Protein AF-A0A8I3NH71-F1 (afdb_monomer)

Sequence (432 aa):
MVDTESPICPLSPLEADDLESPLSEEFLQEMGNIQEISQSIGEDSSGSFSFTEYQYLGSGPGSDGSVITDTLSPAPSPSSVTHPAAPGGAEEPSSVALNIECRICGDRASGYHYGVHACEGCKGFFRRTIRLKLAYDKCDRSCKIQKKNRNKCQYCRFHKCLSVGMSHNAIRFGRMPRSEKAKLKAEILTCEQDPEDAETADLKSLAKRIYEAYLKNFNMNKVKARVILAGKASNNPPFVIHDMETLCMAEKTLVAKLVANGIQNKEAEVRIFHCCQCTSVETVTELTEFAKSIPGFANLDLNDQVTLLKYGVYEAIFAMLSSVMNKDGMLVAYGNGFITREFLKSLRKPFCDIMEPKFDFAMKFNALELDDSDISLFVAAIICCGGVTRRKHKQACCTVPRTPSKPGGQSPRSEVTKCSRSVLKTQTLPGW

Secondary structure (DSSP, 8-state):
------------PPP------TTTHHHHHHHHHHHHHHHTTTTS----------------------------PPPP-----------------------PBPTTTSSBP-EEETTEEE-HHHHHHHHHHHHTT------TT-PPP-TTTTTT-HHHHHHHHHHTT--GGG--SS---HHHHHHHHHHHHHTTS-HHHHHHHHHHHHHHHHHHHHHHH-SS-HHHHHHHHTT--SS-PPEEE-SHHHHHHHHHHTSHHHHTTTTTTS-HHHHHHHHHHHHHHHHHHHHHHHHHTSTTGGGS-HHHHHHHHHHHHHHHHHHHHGGGB-SSEEEEGGGTEEEEHHHHHHSPTTHHHHHHHHHHHHHHHHTT---HHHHHHHHHHHHHHTTGGG-TT---S--PPPPP------------------SS--------

Foldseek 3Di:
DDDDDDDDDDDDDDDDDDDDDPPPPVVVVVVVVVVVVVVVVPPPDDDDDDDDDDDDDDDDDDDDDDDDDDDDDDDDDDDDDDDDDDDDDDDDDDDPPPQDAAQQARHGFPAQAQNGRHHPVLNVLQVCCVVVVDDFDDDPPLDRHHPVCVPVGSNNSNVSCVVRPRHPVSDDPRDDPPVVVVVVVVVVVVLVDDPVSVVVVVVVVLLVLLLVLLVVLDLQFLVNLCCQVVVNPDPAHAQEAEAPVSLVVCCVPLVVVQCVPPNVPPDSLVSVVSLVVVVLVSQLVSLLSSQCSRPPSVVDDPVLLVQLSVQLSVVLVLLRQLSQDDLFFGADSSRNHTYGLNSQCVDDPPRNVVCVVSNVVSHVSCVVVDGSSRSSVVSNVSSNCRCVVPVPDDPDDDDDDDDDDDDDDDDDDDDDPPPDDPDDDDDDDDDD

Mean predicted aligned error: 19.45 Å

Organism: Canis lupus familiaris (NCBI:txid9615)

Nearest PDB structures (foldseek):
  2npa-assembly1_A  TM=9.696E-01  e=4.843E-25  Homo sapiens
  6lx5-assembly1_A  TM=9.700E-01  e=1.803E-24  Homo sapiens
  7e5g-assembly1_A  TM=9.621E-01  e=1.669E-23  Homo sapiens
  6kb7-assembly1_A  TM=9.655E-01  e=4.826E-23  Homo sapiens
  1k7l-assembly4_G  TM=9.577E-01  e=4.588E-23  Homo sapiens

Structure (mmCIF, N/CA/C/O backbone):
data_AF-A0A8I3NH71-F1
#
_entry.id   AF-A0A8I3NH71-F1
#
loop_
_atom_site.group_PDB
_atom_site.id
_atom_site.type_symbol
_atom_site.label_atom_id
_atom_site.label_alt_id
_atom_site.label_comp_id
_atom_site.label_asym_id
_atom_site.label_entity_id
_atom_site.label_seq_id
_atom_site.pdbx_P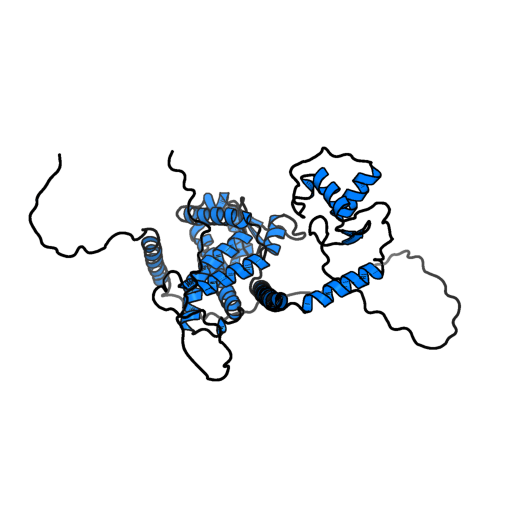DB_ins_code
_atom_site.Cartn_x
_atom_site.Cartn_y
_atom_site.Cartn_z
_atom_site.occupancy
_atom_site.B_iso_or_equiv
_atom_site.auth_seq_id
_atom_site.auth_comp_id
_atom_site.auth_asym_id
_atom_site.auth_atom_id
_atom_site.pdbx_PDB_model_num
ATOM 1 N N . MET A 1 1 ? -37.003 39.191 -40.092 1.00 31.86 1 MET A N 1
ATOM 2 C CA . MET A 1 1 ? -37.091 40.663 -39.984 1.00 31.86 1 MET A CA 1
ATOM 3 C C . MET A 1 1 ? -36.770 40.972 -38.534 1.00 31.86 1 MET A C 1
ATOM 5 O O . MET A 1 1 ? -37.592 40.640 -37.698 1.00 31.86 1 MET A O 1
ATOM 9 N N . VAL A 1 2 ? -35.490 41.027 -38.160 1.00 32.22 2 VAL A N 1
ATOM 10 C CA . VAL A 1 2 ? -34.531 42.152 -38.249 1.00 32.22 2 VAL A CA 1
ATOM 11 C C . VAL A 1 2 ? -35.023 43.415 -37.509 1.00 32.22 2 VAL A C 1
ATOM 13 O O . VAL A 1 2 ? -36.080 43.926 -37.861 1.00 32.22 2 VAL A O 1
ATOM 16 N N . ASP A 1 3 ? -34.177 43.858 -36.562 1.00 30.61 3 ASP A N 1
ATOM 17 C CA . ASP A 1 3 ? -33.911 45.235 -36.083 1.00 30.61 3 ASP A CA 1
ATOM 18 C C . ASP A 1 3 ? -34.805 45.859 -34.983 1.00 30.61 3 ASP A C 1
ATOM 20 O O . ASP A 1 3 ? -36.017 45.943 -35.140 1.00 30.61 3 ASP A O 1
ATOM 24 N N . THR A 1 4 ? -34.289 46.022 -33.741 1.00 33.34 4 THR A N 1
ATOM 25 C CA . THR A 1 4 ? -33.478 47.138 -33.131 1.00 33.34 4 THR A CA 1
ATOM 26 C C . THR A 1 4 ? -34.375 48.316 -32.683 1.00 33.34 4 THR A C 1
ATOM 28 O O . THR A 1 4 ? -35.393 48.569 -33.304 1.00 33.34 4 THR A O 1
ATOM 31 N N . GLU A 1 5 ? -34.200 49.016 -31.549 1.00 30.91 5 GLU A N 1
ATOM 32 C CA . GLU A 1 5 ? -32.990 49.578 -30.927 1.00 30.91 5 GLU A CA 1
ATOM 33 C C . GLU A 1 5 ? -33.255 50.081 -29.470 1.00 30.91 5 GLU A C 1
ATOM 35 O O . GLU A 1 5 ? -34.400 50.263 -29.057 1.00 30.91 5 GLU A O 1
ATOM 40 N N . SER A 1 6 ? -32.172 50.286 -28.705 1.00 38.97 6 SER A N 1
ATOM 41 C CA . SER A 1 6 ? -32.045 50.652 -27.269 1.00 38.97 6 SER A CA 1
ATOM 42 C C . SER A 1 6 ? -32.349 52.137 -26.927 1.00 38.97 6 SER A C 1
ATOM 44 O O . SER A 1 6 ? -32.633 52.904 -27.845 1.00 38.97 6 SER A O 1
ATOM 46 N N . PRO A 1 7 ? -32.242 52.605 -25.646 1.00 40.56 7 PRO A N 1
ATOM 47 C CA . PRO A 1 7 ? -30.963 53.210 -25.193 1.00 40.56 7 PRO A CA 1
ATOM 48 C C . PRO A 1 7 ? -30.585 53.156 -23.669 1.00 40.56 7 PRO A C 1
ATOM 50 O O . PRO A 1 7 ? -31.394 53.441 -22.797 1.00 40.56 7 PRO A O 1
ATOM 53 N N . ILE A 1 8 ? -29.284 52.894 -23.413 1.00 30.23 8 ILE A N 1
ATOM 54 C CA . ILE A 1 8 ? -28.288 53.606 -22.543 1.00 30.23 8 ILE A CA 1
ATOM 55 C C . ILE A 1 8 ? -28.375 53.604 -20.974 1.00 30.23 8 ILE A C 1
ATOM 57 O O . ILE A 1 8 ? -29.120 54.383 -20.398 1.00 30.23 8 ILE A O 1
ATOM 61 N N . CYS A 1 9 ? -27.458 52.810 -20.355 1.00 27.22 9 CYS A N 1
ATOM 62 C CA . CYS A 1 9 ? -26.481 52.978 -19.215 1.00 27.22 9 CYS A CA 1
ATOM 63 C C . CYS A 1 9 ? -26.798 53.739 -17.885 1.00 27.22 9 CYS A C 1
ATOM 65 O O . CYS A 1 9 ? -27.628 54.638 -17.920 1.00 27.22 9 CYS A O 1
ATOM 67 N N . PRO A 1 10 ? -26.072 53.522 -16.734 1.00 33.97 10 PRO A N 1
ATOM 68 C CA . PRO A 1 10 ? -24.747 52.880 -16.541 1.00 33.97 10 PRO A CA 1
ATOM 69 C C . PRO A 1 10 ? -24.580 51.894 -15.337 1.00 33.97 10 PRO A C 1
ATOM 71 O O . PRO A 1 10 ? -25.480 51.656 -14.541 1.00 33.97 10 PRO A O 1
ATOM 74 N N . LEU A 1 11 ? -23.368 51.328 -15.244 1.00 31.00 11 LEU A N 1
ATOM 75 C CA . LEU A 1 11 ? -22.832 50.316 -14.312 1.00 31.00 11 LEU A CA 1
ATOM 76 C C . LEU A 1 11 ? -22.721 50.724 -12.823 1.00 31.00 11 LEU A C 1
ATOM 78 O O . LEU A 1 11 ? -22.444 51.878 -12.500 1.00 31.00 11 LEU A O 1
ATOM 82 N N . SER A 1 12 ? -22.765 49.722 -11.931 1.00 28.78 12 SER A N 1
ATOM 83 C CA . SER A 1 12 ? -22.114 49.683 -10.602 1.00 28.78 12 SER A CA 1
ATOM 84 C C . SER A 1 12 ? -21.753 48.222 -10.237 1.00 28.78 12 SER A C 1
ATOM 86 O O . SER A 1 12 ? -22.356 47.307 -10.801 1.00 28.78 12 SER A O 1
ATOM 88 N N . PRO A 1 13 ? -20.718 47.983 -9.406 1.00 31.56 13 PRO A N 1
ATOM 89 C CA . PRO A 1 13 ? -19.932 46.748 -9.416 1.00 31.56 13 PRO A CA 1
ATOM 90 C C . PRO A 1 13 ? -20.597 45.626 -8.610 1.00 31.56 13 PRO A C 1
ATOM 92 O O . PRO A 1 13 ? -20.958 45.823 -7.455 1.00 31.56 13 PRO A O 1
ATOM 95 N N . LEU A 1 14 ? -20.735 44.445 -9.217 1.00 29.95 14 LEU A N 1
ATOM 96 C CA . LEU A 1 14 ? -21.152 43.231 -8.517 1.00 29.95 14 LEU A CA 1
ATOM 97 C C . LEU A 1 14 ? -19.933 42.572 -7.877 1.00 29.95 14 LEU A C 1
ATOM 99 O O . LEU A 1 14 ? -18.989 42.172 -8.563 1.00 29.95 14 LEU A O 1
ATOM 103 N N . GLU A 1 15 ? -19.985 42.502 -6.553 1.00 29.98 15 GLU A N 1
ATOM 104 C CA . GLU A 1 15 ? -19.120 41.690 -5.714 1.00 29.98 15 GLU A CA 1
ATOM 105 C C . GLU A 1 15 ? -19.253 40.215 -6.113 1.00 29.98 15 GLU A C 1
ATOM 107 O O . GLU A 1 15 ? -20.344 39.720 -6.403 1.00 29.98 15 GLU A O 1
ATOM 112 N N . ALA A 1 16 ? -18.112 39.536 -6.191 1.00 31.23 16 ALA A N 1
ATOM 113 C CA . ALA A 1 16 ? -18.044 38.103 -6.390 1.00 31.23 16 ALA A CA 1
ATOM 114 C C . ALA A 1 16 ? -18.044 37.448 -5.010 1.00 31.23 16 ALA A C 1
ATOM 116 O O . ALA A 1 16 ? -17.010 37.437 -4.347 1.00 31.23 16 ALA A O 1
ATOM 117 N N . ASP A 1 17 ? -19.190 36.904 -4.623 1.00 34.50 17 ASP A N 1
ATOM 118 C CA . ASP A 1 17 ? -19.291 35.907 -3.566 1.00 34.50 17 ASP A CA 1
ATOM 119 C C . ASP A 1 17 ? -19.978 34.652 -4.118 1.00 34.50 17 ASP A C 1
ATOM 121 O O . ASP A 1 17 ? -20.695 34.707 -5.120 1.00 34.50 17 ASP A O 1
ATOM 125 N N . ASP A 1 18 ? -19.708 33.531 -3.456 1.00 33.56 18 ASP A N 1
ATOM 126 C CA . ASP A 1 18 ? -20.225 32.175 -3.678 1.00 33.56 18 ASP A CA 1
ATOM 127 C C . ASP A 1 18 ? -19.569 31.310 -4.765 1.00 33.56 18 ASP A C 1
ATOM 129 O O . ASP A 1 18 ? -20.128 31.027 -5.827 1.00 33.56 18 ASP A O 1
ATOM 133 N N . LEU A 1 19 ? -18.414 30.731 -4.405 1.00 37.94 19 LEU A N 1
ATOM 134 C CA . LEU A 1 19 ? -18.190 29.291 -4.602 1.00 37.94 19 LEU A CA 1
ATOM 135 C C . LEU A 1 19 ? -17.100 28.751 -3.654 1.00 37.94 19 LEU A C 1
ATOM 137 O O . LEU A 1 19 ? -16.042 28.292 -4.090 1.00 37.94 19 LEU A O 1
ATOM 141 N N . GLU A 1 20 ? -17.362 28.775 -2.344 1.00 34.62 20 GLU A N 1
ATOM 142 C CA . GLU A 1 20 ? -16.622 27.955 -1.378 1.00 34.62 20 GLU A CA 1
ATOM 143 C C . GLU A 1 20 ? -17.356 26.633 -1.110 1.00 34.62 20 GLU A C 1
ATOM 145 O O . GLU A 1 20 ? -18.572 26.566 -0.950 1.00 34.62 20 GLU A O 1
ATOM 150 N N . SER A 1 21 ? -16.598 25.535 -1.151 1.00 37.91 21 SER A N 1
ATOM 151 C CA . SER A 1 21 ? -17.100 24.188 -0.877 1.00 37.91 21 SER A CA 1
ATOM 152 C C . SER A 1 21 ? -17.285 23.998 0.636 1.00 37.91 21 SER A C 1
ATOM 154 O O . SER A 1 21 ? -16.306 24.142 1.366 1.00 37.91 21 SER A O 1
ATOM 156 N N . PRO A 1 22 ? -18.467 23.576 1.120 1.00 33.16 22 PRO A N 1
ATOM 157 C CA . PRO A 1 22 ? -18.810 23.591 2.548 1.00 33.16 22 PRO A CA 1
ATOM 158 C C . PRO A 1 22 ? -18.104 22.521 3.404 1.00 33.16 22 PRO A C 1
ATOM 160 O O . PRO A 1 22 ? -18.328 22.437 4.602 1.00 33.16 22 PRO A O 1
ATOM 163 N N . LEU A 1 23 ? -17.222 21.693 2.834 1.00 36.06 23 LEU A N 1
ATOM 164 C CA . LEU A 1 23 ? -16.660 20.530 3.535 1.00 36.06 23 LEU A CA 1
ATOM 165 C C . LEU A 1 23 ? -15.331 20.781 4.268 1.00 36.06 23 LEU A C 1
ATOM 167 O O . LEU A 1 23 ? -14.847 19.867 4.933 1.00 36.06 23 LEU A O 1
ATOM 171 N N . SER A 1 24 ? -14.711 21.965 4.153 1.00 45.16 24 SER A N 1
ATOM 172 C CA . SER A 1 24 ? -13.428 22.234 4.830 1.00 45.16 24 SER A CA 1
ATOM 173 C C . SER A 1 24 ? -13.511 23.174 6.025 1.00 45.16 24 SER A C 1
ATOM 175 O O . SER A 1 24 ? -12.723 23.004 6.948 1.00 45.16 24 SER A O 1
ATOM 177 N N . GLU A 1 25 ? -14.419 24.152 6.029 1.00 39.88 25 GLU A N 1
ATOM 178 C CA . GLU A 1 25 ? -14.537 25.075 7.168 1.00 39.88 25 GLU A CA 1
ATOM 179 C C . GLU A 1 25 ? -15.330 24.469 8.320 1.00 39.88 25 GLU A C 1
ATOM 181 O O . GLU A 1 25 ? -14.858 24.510 9.451 1.00 39.88 25 GLU A O 1
ATOM 186 N N . GLU A 1 26 ? -16.455 23.807 8.042 1.00 42.47 26 GLU A N 1
ATOM 187 C CA . GLU A 1 26 ? -17.302 23.211 9.084 1.00 42.47 26 GLU A CA 1
ATOM 188 C C . GLU A 1 26 ? -16.541 22.126 9.877 1.00 42.47 26 GLU A C 1
ATOM 190 O O . GLU A 1 26 ? -16.591 22.089 11.104 1.00 42.47 26 GLU A O 1
ATOM 195 N N . PHE A 1 27 ? -15.694 21.341 9.196 1.00 43.19 27 PHE A N 1
ATOM 196 C CA . PHE A 1 27 ? -14.853 20.304 9.811 1.00 43.19 27 PHE A CA 1
ATOM 197 C C . PHE A 1 27 ? -13.677 20.862 10.638 1.00 43.19 27 PHE A C 1
ATOM 199 O O . PHE A 1 27 ? -13.277 20.268 11.641 1.00 43.19 27 PHE A O 1
ATOM 206 N N . LEU A 1 28 ? -13.106 22.005 10.242 1.00 46.38 28 LEU A N 1
ATOM 207 C CA . LEU A 1 28 ? -12.043 22.667 11.010 1.00 46.38 28 LEU A CA 1
ATOM 208 C C . LEU A 1 28 ? -12.610 23.440 12.209 1.00 46.38 28 LEU A C 1
ATOM 210 O O . LEU A 1 28 ? -11.980 23.460 13.266 1.00 46.38 28 LEU A O 1
ATOM 214 N N . GLN A 1 29 ? -13.808 24.010 12.068 1.00 42.59 29 GLN A N 1
ATOM 215 C CA . GLN A 1 29 ? -14.528 24.698 13.138 1.00 42.59 29 GLN A CA 1
ATOM 216 C C . GLN A 1 29 ? -14.994 23.711 14.221 1.00 42.59 29 GLN A C 1
ATOM 218 O O . GLN A 1 29 ? -14.852 23.981 15.414 1.00 42.59 29 GLN A O 1
ATOM 223 N N . GLU A 1 30 ? -15.464 22.525 13.826 1.00 43.75 30 GLU A N 1
ATOM 224 C CA . GLU A 1 30 ? -15.875 21.466 14.755 1.00 43.75 30 GLU A CA 1
ATOM 225 C C . GLU A 1 30 ? -14.678 20.873 15.528 1.00 43.75 30 GLU A C 1
ATOM 227 O O . GLU A 1 30 ? -14.785 20.572 16.716 1.00 43.75 30 GLU A O 1
ATOM 232 N N . MET A 1 31 ? -13.491 20.821 14.910 1.00 43.84 31 MET A N 1
ATOM 233 C CA . MET A 1 31 ? -12.232 20.461 15.582 1.00 43.84 31 MET A CA 1
ATOM 234 C C . MET A 1 31 ? -11.706 21.561 16.522 1.00 43.84 31 MET A C 1
ATOM 236 O O . MET A 1 31 ? -11.082 21.239 17.535 1.00 43.84 31 MET A O 1
ATOM 240 N N . GLY A 1 32 ? -11.980 22.838 16.232 1.00 39.00 32 GLY A N 1
ATOM 241 C CA . GLY A 1 32 ? -11.689 23.960 17.132 1.00 39.00 32 GLY A CA 1
ATOM 242 C C . GLY A 1 32 ? -12.491 23.884 18.436 1.00 39.00 32 GLY A C 1
ATOM 243 O O . GLY A 1 32 ? -11.924 24.031 19.518 1.00 39.00 32 GLY A O 1
ATOM 244 N N . ASN A 1 33 ? -13.774 23.520 18.346 1.00 41.72 33 ASN A N 1
ATOM 245 C CA . ASN A 1 33 ? -14.647 23.315 19.509 1.00 41.72 33 ASN A CA 1
ATOM 246 C C . ASN A 1 33 ? -14.222 22.104 20.371 1.00 41.72 33 ASN A C 1
ATOM 248 O O . ASN A 1 33 ? -14.418 22.092 21.584 1.00 41.72 33 ASN A O 1
ATOM 252 N N . ILE A 1 34 ? -13.585 21.085 19.779 1.00 44.25 34 ILE A N 1
ATOM 253 C CA . ILE A 1 34 ? -13.038 19.928 20.517 1.00 44.25 34 ILE A CA 1
ATOM 254 C C . ILE A 1 34 ? -11.741 20.295 21.264 1.00 44.25 34 ILE A C 1
ATOM 256 O O . ILE A 1 34 ? -11.424 19.706 22.302 1.00 44.25 34 ILE A O 1
ATOM 260 N N . GLN A 1 35 ? -11.001 21.297 20.783 1.00 38.53 35 GLN A N 1
ATOM 261 C CA . GLN A 1 35 ? -9.789 21.791 21.435 1.00 38.53 35 GLN A CA 1
ATOM 262 C C . GLN A 1 35 ? -10.105 22.576 22.723 1.00 38.53 35 GLN A C 1
ATOM 264 O O . GLN A 1 35 ? -9.346 22.466 23.686 1.00 38.53 35 GLN A O 1
ATOM 269 N N . GLU A 1 36 ? -11.260 23.250 22.802 1.00 38.69 36 GLU A N 1
ATOM 270 C CA . GLU A 1 36 ? -11.782 23.851 24.046 1.00 38.69 36 GLU A CA 1
ATOM 271 C C . GLU A 1 36 ? -12.138 22.793 25.107 1.00 38.69 36 GLU A C 1
ATOM 273 O O . GLU A 1 36 ? -11.822 22.965 26.284 1.00 38.69 36 GLU A O 1
ATOM 278 N N . ILE A 1 37 ? -12.683 21.641 24.698 1.00 42.66 37 ILE A N 1
ATOM 279 C CA . ILE A 1 37 ? -12.964 20.514 25.610 1.00 42.66 37 ILE A CA 1
ATOM 280 C C . ILE A 1 37 ? -11.660 19.897 26.147 1.00 42.66 37 ILE A C 1
ATOM 282 O O . ILE A 1 37 ? -11.607 19.415 27.276 1.00 42.66 37 ILE A O 1
ATOM 286 N N . SER A 1 38 ? -10.580 19.919 25.361 1.00 38.69 38 SER A N 1
ATOM 287 C CA . SER A 1 38 ? -9.263 19.455 25.814 1.00 38.69 38 SER A CA 1
ATOM 288 C C . SER A 1 38 ? -8.559 20.456 26.736 1.00 38.69 38 SER A C 1
ATOM 290 O O . SER A 1 38 ? -7.750 20.037 27.563 1.00 38.69 38 SER A O 1
ATOM 292 N N . GLN A 1 39 ? -8.842 21.757 26.612 1.00 37.94 39 GLN A N 1
ATOM 293 C CA . GLN A 1 39 ? -8.278 22.793 27.485 1.00 37.94 39 GLN A CA 1
ATOM 294 C C . GLN A 1 39 ? -8.941 22.804 28.867 1.00 37.94 39 GLN A C 1
ATOM 296 O O . GLN A 1 39 ? -8.256 23.064 29.852 1.00 37.94 39 GLN A O 1
ATOM 301 N N . SER A 1 40 ? -10.209 22.388 28.981 1.00 35.94 40 SER A N 1
ATOM 302 C CA . SER A 1 40 ? -10.874 22.222 30.284 1.00 35.94 40 SER A CA 1
ATOM 303 C C . SER A 1 40 ? -10.352 21.031 31.111 1.00 35.94 40 SER A C 1
ATOM 305 O O . SER A 1 40 ? -10.792 20.832 32.238 1.00 35.94 40 SER A O 1
ATOM 307 N N . ILE A 1 41 ? -9.459 20.204 30.553 1.00 46.09 41 ILE A N 1
ATOM 308 C CA . ILE A 1 41 ? -8.851 19.031 31.214 1.00 46.09 41 ILE A CA 1
ATOM 309 C C . ILE A 1 41 ? -7.411 19.346 31.683 1.00 46.09 41 ILE A C 1
ATOM 311 O O . ILE A 1 41 ? -6.802 18.562 32.406 1.00 46.09 41 ILE A O 1
ATOM 315 N N . GLY A 1 42 ? -6.858 20.502 31.296 1.00 38.41 42 GLY A N 1
ATOM 316 C CA . GLY A 1 42 ? -5.447 20.846 31.486 1.00 38.41 42 GLY A CA 1
ATOM 317 C C . GLY A 1 42 ? -5.058 21.495 32.818 1.00 38.41 42 GLY A C 1
ATOM 318 O O . GLY A 1 42 ? -3.874 21.766 32.994 1.00 38.41 42 GLY A O 1
ATOM 319 N N . GLU A 1 43 ? -5.983 21.758 33.747 1.00 35.69 43 GLU A N 1
ATOM 320 C CA . GLU A 1 43 ? -5.643 22.523 34.963 1.00 35.69 43 GLU A CA 1
ATOM 321 C C . GLU A 1 43 ? -5.157 21.684 36.160 1.00 35.69 43 GLU A C 1
ATOM 323 O O . GLU A 1 43 ? -4.553 22.254 37.061 1.00 35.69 43 GLU A O 1
ATOM 328 N N . ASP A 1 44 ? -5.249 20.346 36.133 1.00 35.53 44 ASP A N 1
ATOM 329 C CA . ASP A 1 44 ? -4.841 19.496 37.270 1.00 35.53 44 ASP A CA 1
ATOM 330 C C . ASP A 1 44 ? -3.890 18.340 36.887 1.00 35.53 44 ASP A C 1
ATOM 332 O O . ASP A 1 44 ? -4.176 17.165 37.116 1.00 35.53 44 ASP A O 1
ATOM 336 N N . SER A 1 45 ? -2.717 18.627 36.310 1.00 33.22 45 SER A N 1
ATOM 337 C CA . SER A 1 45 ? -1.545 17.740 36.480 1.00 33.22 45 SER A CA 1
ATOM 338 C C . SER A 1 45 ? -0.253 18.344 35.938 1.00 33.22 45 SER A C 1
ATOM 340 O O . SER A 1 45 ? 0.073 18.252 34.756 1.00 33.22 45 SER A O 1
ATOM 342 N N . SER A 1 46 ? 0.544 18.920 36.831 1.00 34.69 46 SER A N 1
ATOM 343 C CA . SER A 1 46 ? 1.953 19.215 36.590 1.00 34.69 46 SER A CA 1
ATOM 344 C C . SER A 1 46 ? 2.780 17.934 36.766 1.00 34.69 46 SER A C 1
ATOM 346 O O . SER A 1 46 ? 3.165 17.555 37.868 1.00 34.69 46 SER A O 1
ATOM 348 N N . GLY A 1 47 ? 3.062 17.245 35.658 1.00 29.28 47 GLY A N 1
ATOM 349 C CA . GLY A 1 47 ? 3.911 16.052 35.633 1.00 29.28 47 GLY A CA 1
ATOM 350 C C . GLY A 1 47 ? 4.844 16.060 34.427 1.00 29.28 47 GLY A C 1
ATOM 351 O O . GLY A 1 47 ? 4.416 15.850 33.300 1.00 29.28 47 GLY A O 1
ATOM 352 N N . SER A 1 48 ? 6.125 16.324 34.680 1.00 27.80 48 SER A N 1
ATOM 353 C CA . SER A 1 48 ? 7.232 16.335 33.716 1.00 27.80 48 SER A CA 1
ATOM 354 C C . SER A 1 48 ? 7.303 15.048 32.875 1.00 27.80 48 SER A C 1
ATOM 356 O O . SER A 1 48 ? 7.428 13.952 33.424 1.00 27.80 48 SER A O 1
ATOM 358 N N . PHE A 1 49 ? 7.261 15.170 31.544 1.00 24.66 49 PHE A N 1
ATOM 359 C CA . PHE A 1 49 ? 7.478 14.050 30.626 1.00 24.66 49 PHE A CA 1
ATOM 360 C C . PHE A 1 49 ? 8.978 13.758 30.497 1.00 24.66 49 PHE A C 1
ATOM 362 O O . PHE A 1 49 ? 9.715 14.503 29.854 1.00 24.66 49 PHE A O 1
ATOM 369 N N . SER A 1 50 ? 9.424 12.650 31.092 1.00 27.14 50 SER A N 1
ATOM 370 C CA . SER A 1 50 ? 10.741 12.066 30.830 1.00 27.14 50 SER A CA 1
ATOM 371 C C . SER A 1 50 ? 10.634 11.003 29.735 1.00 27.14 50 SER A C 1
ATOM 373 O O . SER A 1 50 ? 9.821 10.082 29.817 1.00 27.14 50 SER A O 1
ATOM 375 N N . PHE A 1 51 ? 11.459 11.154 28.702 1.00 28.17 51 PHE A N 1
ATOM 376 C CA . PHE A 1 51 ? 11.620 10.242 27.572 1.00 28.17 51 PHE A CA 1
ATOM 377 C C . PHE A 1 51 ? 12.358 8.976 28.029 1.00 28.17 51 PHE A C 1
ATOM 379 O O . PHE A 1 51 ? 13.412 9.072 28.656 1.00 28.17 51 PHE A O 1
ATOM 386 N N . THR A 1 52 ? 11.837 7.781 27.730 1.00 27.27 52 THR A N 1
ATOM 387 C CA . THR A 1 52 ? 12.576 6.529 27.969 1.00 27.27 52 THR A CA 1
ATOM 388 C C . THR A 1 52 ? 12.626 5.661 26.720 1.00 27.27 52 THR A C 1
ATOM 390 O O . THR A 1 52 ? 11.615 5.277 26.135 1.00 27.27 52 THR A O 1
ATOM 393 N N . GLU A 1 53 ? 13.870 5.380 26.358 1.00 25.66 53 GLU A N 1
ATOM 394 C CA . GLU A 1 53 ? 14.397 4.515 25.317 1.00 25.66 53 GLU A CA 1
ATOM 395 C C . GLU A 1 53 ? 14.042 3.039 25.588 1.00 25.66 53 GLU A C 1
ATOM 397 O O . GLU A 1 53 ? 14.223 2.531 26.695 1.00 25.66 53 GLU A O 1
ATOM 402 N N . TYR A 1 54 ? 13.512 2.332 24.586 1.00 28.34 54 TYR A N 1
ATOM 403 C CA . TYR A 1 54 ? 13.196 0.906 24.699 1.00 28.34 54 TYR A CA 1
ATOM 404 C C . TYR A 1 54 ? 14.450 0.060 24.445 1.00 28.34 54 TYR A C 1
ATOM 406 O O . TYR A 1 54 ? 14.859 -0.133 23.301 1.00 28.34 54 TYR A O 1
ATOM 414 N N . GLN A 1 55 ? 15.032 -0.487 25.515 1.00 27.89 55 GLN A N 1
ATOM 415 C CA . GLN A 1 55 ? 16.055 -1.528 25.438 1.00 27.89 55 GLN A CA 1
ATOM 416 C C . GLN A 1 55 ? 15.438 -2.930 25.319 1.00 27.89 55 GLN A C 1
ATOM 418 O O . GLN A 1 55 ? 14.523 -3.317 26.044 1.00 27.89 55 GLN A O 1
ATOM 423 N N . TYR A 1 56 ? 16.005 -3.684 24.379 1.00 26.39 56 TYR A N 1
ATOM 424 C CA . TYR A 1 56 ? 15.834 -5.113 24.135 1.00 26.39 56 TYR A CA 1
ATOM 425 C C . TYR A 1 56 ? 16.319 -5.923 25.349 1.00 26.39 56 TYR A C 1
ATOM 427 O O . TYR A 1 56 ? 17.456 -5.743 25.780 1.00 26.39 56 TYR A O 1
ATOM 435 N N . LEU A 1 57 ? 15.515 -6.861 25.856 1.00 28.50 57 LEU A N 1
ATOM 436 C CA . LEU A 1 57 ? 15.969 -7.844 26.844 1.00 28.50 57 LEU A CA 1
ATOM 437 C C . LEU A 1 57 ? 15.922 -9.252 26.256 1.00 28.50 57 LEU A C 1
ATOM 439 O O . LEU A 1 57 ? 14.856 -9.802 25.981 1.00 28.50 57 LEU A O 1
ATOM 443 N N . GLY A 1 58 ? 17.116 -9.816 26.084 1.00 24.98 58 GLY A N 1
ATOM 444 C CA . GLY A 1 58 ? 17.356 -11.241 25.934 1.00 24.98 58 GLY A CA 1
ATOM 445 C C . GLY A 1 58 ? 18.121 -11.795 27.143 1.00 24.98 58 GLY A C 1
ATOM 446 O O . GLY A 1 58 ? 19.072 -11.173 27.606 1.00 24.98 58 GLY A O 1
ATOM 447 N N . SER A 1 59 ? 17.711 -13.004 27.540 1.00 30.19 59 SER A N 1
ATOM 448 C CA . SER A 1 59 ? 18.478 -14.088 28.189 1.00 30.19 59 SER A CA 1
ATOM 449 C C . SER A 1 59 ? 18.661 -14.154 29.720 1.00 30.19 59 SER A C 1
ATOM 451 O O . SER A 1 59 ? 19.321 -13.317 30.324 1.00 30.19 59 SER A O 1
ATOM 453 N N . GLY A 1 60 ? 18.252 -15.318 30.266 1.00 28.55 60 GLY A N 1
ATOM 454 C CA . GLY A 1 60 ? 18.884 -16.055 31.386 1.00 28.55 60 GLY A CA 1
ATOM 455 C C . GLY A 1 60 ? 18.163 -15.999 32.746 1.00 28.55 60 GLY A C 1
ATOM 456 O O . GLY A 1 60 ? 17.559 -14.969 33.023 1.00 28.55 60 GLY A O 1
ATOM 457 N N . PRO A 1 61 ? 18.228 -17.048 33.612 1.00 36.25 61 PRO A N 1
ATOM 458 C CA . PRO A 1 61 ? 19.378 -17.953 33.798 1.00 36.25 61 PRO A CA 1
ATOM 459 C C . PRO A 1 61 ? 19.058 -19.472 33.879 1.00 36.25 61 PRO A C 1
ATOM 461 O O . PRO A 1 61 ? 17.904 -19.889 33.923 1.00 36.25 61 PRO A O 1
ATOM 464 N N . GLY A 1 62 ? 20.116 -20.297 33.874 1.00 25.14 62 GLY A N 1
ATOM 465 C CA . GLY A 1 62 ? 20.068 -21.767 33.920 1.00 25.14 62 GLY A CA 1
ATOM 466 C C . GLY A 1 62 ? 20.167 -22.402 35.316 1.00 25.14 62 GLY A C 1
ATOM 467 O O . GLY A 1 62 ? 20.378 -21.716 36.314 1.00 25.14 62 GLY A O 1
ATOM 468 N N . SER A 1 63 ? 20.041 -23.734 35.354 1.00 28.88 63 SER A N 1
ATOM 469 C CA . SER A 1 63 ? 20.491 -24.619 36.440 1.00 28.88 63 SER A CA 1
ATOM 470 C C . SER A 1 63 ? 20.597 -26.074 35.942 1.00 28.88 63 SER A C 1
ATOM 472 O O . SER A 1 63 ? 19.801 -26.501 35.105 1.00 28.88 63 SER A O 1
ATOM 474 N N . ASP A 1 64 ? 21.618 -26.776 36.440 1.00 29.44 64 ASP A N 1
ATOM 475 C CA . ASP A 1 64 ? 22.133 -28.099 36.063 1.00 29.44 64 ASP A CA 1
ATOM 476 C C . ASP A 1 64 ? 21.258 -29.304 36.466 1.00 29.44 64 ASP A C 1
ATOM 478 O O . ASP A 1 64 ? 20.536 -29.275 37.460 1.00 29.44 64 ASP A O 1
ATOM 482 N N . GLY A 1 65 ? 21.435 -30.425 35.750 1.00 27.27 65 GLY A N 1
ATOM 483 C CA . GLY A 1 65 ? 20.955 -31.753 36.154 1.00 27.27 65 GLY A CA 1
ATOM 484 C C . GLY A 1 65 ? 21.221 -32.854 35.115 1.00 27.27 65 GLY A C 1
ATOM 485 O O . GLY A 1 65 ? 20.441 -33.042 34.190 1.00 27.27 65 GLY A O 1
ATOM 486 N N . SER A 1 66 ? 22.330 -33.579 35.282 1.00 26.80 66 SER A N 1
ATOM 487 C CA . SER A 1 66 ? 22.811 -34.725 34.482 1.00 26.80 66 SER A CA 1
ATOM 488 C C . SER A 1 66 ? 21.994 -36.011 34.694 1.00 26.80 66 SER A C 1
ATOM 490 O O . SER A 1 66 ? 21.783 -36.349 35.852 1.00 26.80 66 SER A O 1
ATOM 492 N N . VAL A 1 67 ? 21.656 -36.767 33.626 1.00 29.25 67 VAL A N 1
ATOM 493 C CA . VAL A 1 67 ? 21.641 -38.256 33.573 1.00 29.25 67 VAL A CA 1
ATOM 494 C C . VAL A 1 67 ? 21.872 -38.744 32.121 1.00 29.25 67 VAL A C 1
ATOM 496 O O . VAL A 1 67 ? 21.450 -38.127 31.150 1.00 29.25 67 VAL A O 1
ATOM 499 N N . ILE A 1 68 ? 22.593 -39.861 32.047 1.00 28.78 68 ILE A N 1
ATOM 500 C CA . ILE A 1 68 ? 23.275 -40.588 30.968 1.00 28.78 68 ILE A CA 1
ATOM 501 C C . ILE A 1 68 ? 22.327 -41.321 29.991 1.00 28.78 68 ILE A C 1
ATOM 503 O O . ILE A 1 68 ? 21.206 -41.663 30.362 1.00 28.78 68 ILE A O 1
ATOM 507 N N . THR A 1 69 ? 22.875 -41.649 28.807 1.00 28.56 69 THR A N 1
ATOM 508 C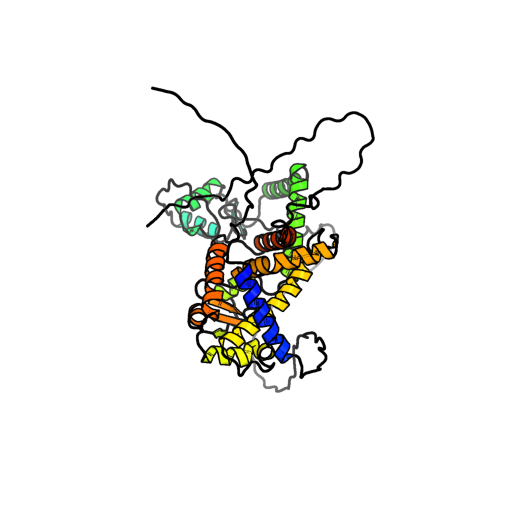 CA . THR A 1 69 ? 22.604 -42.757 27.844 1.00 28.56 69 THR A CA 1
ATOM 509 C C . THR A 1 69 ? 22.224 -42.232 26.454 1.00 28.56 69 THR A C 1
ATOM 511 O O . THR A 1 69 ? 21.456 -41.290 26.340 1.00 28.56 69 THR A O 1
ATOM 514 N N . ASP A 1 70 ? 22.658 -42.759 25.315 1.00 24.39 70 ASP A N 1
ATOM 515 C CA . ASP A 1 70 ? 23.790 -43.576 24.875 1.00 24.39 70 ASP A CA 1
ATOM 516 C C . ASP A 1 70 ? 23.638 -43.642 23.328 1.00 24.39 70 ASP A C 1
ATOM 518 O O . ASP A 1 70 ? 22.537 -43.445 22.815 1.00 24.39 70 ASP A O 1
ATOM 522 N N . THR A 1 71 ? 24.684 -44.037 22.596 1.00 27.89 71 THR A N 1
ATOM 523 C CA . THR A 1 71 ? 24.561 -44.752 21.295 1.00 27.89 71 THR A CA 1
ATOM 524 C C . THR A 1 71 ? 24.414 -43.959 19.959 1.00 27.89 71 THR A C 1
ATOM 526 O O . THR A 1 71 ? 23.329 -43.711 19.444 1.00 27.89 71 THR A O 1
ATOM 529 N N . LEU A 1 72 ? 25.589 -43.776 19.323 1.00 28.72 72 LEU A N 1
ATOM 530 C CA . LEU A 1 72 ? 25.950 -43.992 17.895 1.00 28.72 72 LEU A CA 1
ATOM 531 C C . LEU A 1 72 ? 25.789 -42.885 16.826 1.00 28.72 72 LEU A C 1
ATOM 533 O O . LEU A 1 72 ? 24.782 -42.763 16.135 1.00 28.72 72 LEU A O 1
ATOM 537 N N . SER A 1 73 ? 26.929 -42.245 16.529 1.00 29.28 73 SER A N 1
ATOM 538 C CA . SER A 1 73 ? 27.393 -41.973 15.154 1.00 29.28 73 SER A CA 1
ATOM 539 C C . SER A 1 73 ? 28.324 -43.104 14.684 1.00 29.28 73 SER A C 1
ATOM 541 O O . SER A 1 73 ? 29.053 -43.642 15.520 1.00 29.28 73 SER A O 1
ATOM 543 N N . PRO A 1 74 ? 28.425 -43.410 13.377 1.00 31.64 74 PRO A N 1
ATOM 544 C CA . PRO A 1 74 ? 29.598 -44.074 12.818 1.00 31.64 74 PRO A CA 1
ATOM 545 C C . PRO A 1 74 ? 30.604 -43.057 12.257 1.00 31.64 74 PRO A C 1
ATOM 547 O O . PRO A 1 74 ? 30.248 -42.117 11.546 1.00 31.64 74 PRO A O 1
ATOM 550 N N . ALA A 1 75 ? 31.868 -43.290 12.603 1.00 27.56 75 ALA A N 1
ATOM 551 C CA . ALA A 1 75 ? 33.062 -42.522 12.270 1.00 27.56 75 ALA A CA 1
ATOM 552 C C . ALA A 1 75 ? 33.505 -42.624 10.784 1.00 27.56 75 ALA A C 1
ATOM 554 O O . ALA A 1 75 ? 33.103 -43.549 10.077 1.00 27.56 75 ALA A O 1
ATOM 555 N N . PRO A 1 76 ? 34.384 -41.705 10.325 1.00 36.31 76 PRO A N 1
ATOM 556 C CA . PRO A 1 76 ? 35.048 -41.717 9.017 1.00 36.31 76 PRO A CA 1
ATOM 557 C C . PRO A 1 76 ? 36.414 -42.434 9.058 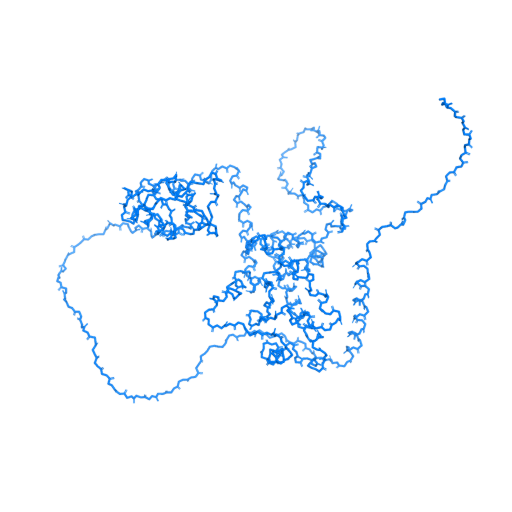1.00 36.31 76 PRO A C 1
ATOM 559 O O . PRO A 1 76 ? 36.990 -42.590 10.131 1.00 36.31 76 PRO A O 1
ATOM 562 N N . SER A 1 77 ? 36.967 -42.820 7.897 1.00 31.17 77 SER A N 1
ATOM 563 C CA . SER A 1 77 ? 38.388 -43.195 7.671 1.00 31.17 77 SER A CA 1
ATOM 564 C C . SER A 1 77 ? 38.661 -43.448 6.168 1.00 31.17 77 SER A C 1
ATOM 566 O O . SER A 1 77 ? 37.715 -43.793 5.462 1.00 31.17 77 SER A O 1
ATOM 568 N N . PRO A 1 78 ? 39.921 -43.467 5.673 1.00 38.41 78 PRO A N 1
ATOM 569 C CA . PRO A 1 78 ? 41.046 -42.574 5.966 1.00 38.41 78 PRO A CA 1
ATOM 570 C C . PRO A 1 78 ? 41.812 -42.113 4.692 1.00 38.41 78 PRO A C 1
ATOM 572 O O . PRO A 1 78 ? 41.589 -42.573 3.574 1.00 38.41 78 PRO A O 1
ATOM 575 N N . SER A 1 79 ? 42.739 -41.183 4.908 1.00 27.83 79 SER A N 1
ATOM 576 C CA . SER A 1 79 ? 43.635 -40.516 3.954 1.00 27.83 79 SER A CA 1
ATOM 577 C C . SER A 1 79 ? 44.814 -41.380 3.474 1.00 27.83 79 SER A C 1
ATOM 579 O O . SER A 1 79 ? 45.303 -42.223 4.223 1.00 27.83 79 SER A O 1
ATOM 581 N N . SER A 1 80 ? 45.396 -41.047 2.312 1.00 30.16 80 SER A N 1
ATOM 582 C CA . SER A 1 80 ? 46.782 -41.420 1.985 1.00 30.16 80 SER A CA 1
ATOM 583 C C . SER A 1 80 ? 47.508 -40.383 1.106 1.00 30.16 80 SER A C 1
ATOM 585 O O . SER A 1 80 ? 47.227 -40.255 -0.081 1.00 30.16 80 SER A O 1
ATOM 587 N N . VAL A 1 81 ? 48.488 -39.739 1.755 1.00 29.95 81 VAL A N 1
ATOM 588 C CA . VAL A 1 81 ? 49.841 -39.344 1.305 1.00 29.95 81 VAL A CA 1
ATOM 589 C C . VAL A 1 81 ? 50.042 -38.103 0.409 1.00 29.95 81 VAL A C 1
ATOM 591 O O . VAL A 1 81 ? 49.589 -37.993 -0.725 1.00 29.95 81 VAL A O 1
ATOM 594 N N . THR A 1 82 ? 50.827 -37.195 0.993 1.00 30.02 82 THR A N 1
ATOM 595 C CA . THR A 1 82 ? 51.374 -35.896 0.576 1.00 30.02 82 THR A CA 1
ATOM 596 C C . THR A 1 82 ? 52.641 -36.034 -0.285 1.00 30.02 82 THR A C 1
ATOM 598 O O . THR A 1 82 ? 53.387 -36.983 -0.076 1.00 30.02 82 THR A O 1
ATOM 601 N N . HIS A 1 83 ? 52.942 -35.055 -1.159 1.00 32.41 83 HIS A N 1
ATOM 602 C CA . HIS A 1 83 ? 54.202 -34.267 -1.192 1.00 32.41 83 HIS A CA 1
ATOM 603 C C . HIS A 1 83 ? 54.197 -33.191 -2.322 1.00 32.41 83 HIS A C 1
ATOM 605 O O . HIS A 1 83 ? 53.353 -33.264 -3.212 1.00 32.41 83 HIS A O 1
ATOM 611 N N . PRO A 1 84 ? 55.040 -32.131 -2.239 1.00 44.47 84 PRO A N 1
ATOM 612 C CA . PRO A 1 84 ? 54.650 -30.741 -2.538 1.00 44.47 84 PRO A CA 1
ATOM 613 C C . PRO A 1 84 ? 55.372 -30.091 -3.742 1.00 44.47 84 PRO A C 1
ATOM 615 O O . PRO A 1 84 ? 56.446 -30.547 -4.116 1.00 44.47 84 PRO A O 1
ATOM 618 N N . ALA A 1 85 ? 54.834 -28.975 -4.273 1.00 27.28 85 ALA A N 1
ATOM 619 C CA . ALA A 1 85 ? 55.536 -27.682 -4.455 1.00 27.28 85 ALA A CA 1
ATOM 620 C C . ALA A 1 85 ? 54.809 -26.677 -5.390 1.00 27.28 85 ALA A C 1
ATOM 622 O O . ALA A 1 85 ? 54.458 -26.991 -6.522 1.00 27.28 85 ALA A O 1
ATOM 623 N N . ALA A 1 86 ? 54.772 -25.433 -4.897 1.00 32.66 86 ALA A N 1
ATOM 624 C CA . ALA A 1 86 ? 54.759 -24.124 -5.566 1.00 32.66 86 ALA A CA 1
ATOM 625 C C . ALA A 1 86 ? 53.441 -23.468 -6.062 1.00 32.66 86 ALA A C 1
ATOM 627 O O . ALA A 1 86 ? 52.547 -24.139 -6.576 1.00 32.66 86 ALA A O 1
ATOM 628 N N . PRO A 1 87 ? 53.318 -22.127 -5.892 1.00 40.53 87 PRO A N 1
ATOM 629 C CA . PRO A 1 87 ? 52.048 -21.407 -5.864 1.00 40.53 87 PRO A CA 1
ATOM 630 C C . PRO A 1 87 ? 51.823 -20.564 -7.128 1.00 40.53 87 PRO A C 1
ATOM 632 O O . PRO A 1 87 ? 52.722 -19.879 -7.610 1.00 40.53 87 PRO A O 1
ATOM 635 N N . GLY A 1 88 ? 50.599 -20.558 -7.649 1.00 35.22 88 GLY A N 1
ATOM 636 C CA . GLY A 1 88 ? 50.261 -19.719 -8.797 1.00 35.22 88 GLY A CA 1
ATOM 637 C C . GLY A 1 88 ? 48.919 -20.085 -9.404 1.00 35.22 88 GLY A C 1
ATOM 638 O O . GLY A 1 88 ? 48.855 -20.736 -10.439 1.00 35.22 88 GLY A O 1
ATOM 639 N N . GLY A 1 89 ? 47.838 -19.669 -8.755 1.00 30.75 89 GLY A N 1
ATOM 640 C CA . GLY A 1 89 ? 46.492 -19.799 -9.293 1.00 30.75 89 GLY A CA 1
ATOM 641 C C . GLY A 1 89 ? 45.597 -18.793 -8.606 1.00 30.75 89 GLY A C 1
ATOM 642 O O . GLY A 1 89 ? 45.188 -19.017 -7.474 1.00 30.75 89 GLY A O 1
ATOM 643 N N . ALA A 1 90 ? 45.367 -17.668 -9.277 1.00 31.23 90 ALA A N 1
ATOM 644 C CA . ALA A 1 90 ? 44.451 -16.628 -8.848 1.00 31.23 90 ALA A CA 1
ATOM 645 C C . ALA A 1 90 ? 43.107 -17.240 -8.426 1.00 31.23 90 ALA A C 1
ATOM 647 O O . ALA A 1 90 ? 42.449 -17.918 -9.221 1.00 31.23 90 ALA A O 1
ATOM 648 N N . GLU A 1 91 ? 42.710 -16.997 -7.179 1.00 30.33 91 GLU A N 1
ATOM 649 C CA . GLU A 1 91 ? 41.342 -17.233 -6.747 1.00 30.33 91 GLU A CA 1
ATOM 650 C C . GLU A 1 91 ? 40.426 -16.292 -7.541 1.00 30.33 91 GLU A C 1
ATOM 652 O O . GLU A 1 91 ? 40.441 -15.073 -7.371 1.00 30.33 91 GLU A O 1
ATOM 657 N N . GLU A 1 92 ? 39.672 -16.868 -8.478 1.00 35.44 92 GLU A N 1
ATOM 658 C CA . GLU A 1 92 ? 38.588 -16.189 -9.184 1.00 35.44 92 GLU A CA 1
ATOM 659 C C . GLU A 1 92 ? 37.568 -15.682 -8.152 1.00 35.44 92 GLU A C 1
ATOM 661 O O . GLU A 1 92 ? 37.026 -16.492 -7.391 1.00 35.44 92 GLU A O 1
ATOM 666 N N . PRO A 1 93 ? 37.260 -14.374 -8.122 1.00 35.59 93 PRO A N 1
ATOM 667 C CA . PRO A 1 93 ? 36.323 -13.839 -7.156 1.00 35.59 93 PRO A CA 1
ATOM 668 C C . PRO A 1 93 ? 34.938 -14.442 -7.386 1.00 35.59 93 PRO A C 1
ATOM 670 O O . PRO A 1 93 ? 34.427 -14.538 -8.510 1.00 35.59 93 PRO A O 1
ATOM 673 N N . SER A 1 94 ? 34.355 -14.859 -6.266 1.00 36.06 94 SER A N 1
ATOM 674 C CA . SER A 1 94 ? 33.009 -15.386 -6.120 1.00 36.06 94 SER A CA 1
ATOM 675 C C . SER A 1 94 ? 31.999 -14.593 -6.950 1.00 36.06 94 SER A C 1
ATOM 677 O O . SER A 1 94 ? 32.012 -13.365 -7.037 1.00 36.06 94 SER A O 1
ATOM 679 N N . SER A 1 95 ? 31.113 -15.333 -7.614 1.00 42.84 95 SER A N 1
ATOM 680 C CA . SER A 1 95 ? 30.033 -14.789 -8.423 1.00 42.84 95 SER A CA 1
ATOM 681 C C . SER A 1 95 ? 29.215 -13.782 -7.616 1.00 42.84 95 SER A C 1
ATOM 683 O O . SER A 1 95 ? 28.404 -14.181 -6.779 1.00 42.84 95 SER A O 1
ATOM 685 N N . VAL A 1 96 ? 29.390 -12.493 -7.909 1.00 41.06 96 VAL A N 1
ATOM 686 C CA . VAL A 1 96 ? 28.432 -11.446 -7.555 1.00 41.06 96 VAL A CA 1
ATOM 687 C C . VAL A 1 96 ? 27.063 -11.954 -8.001 1.00 41.06 96 VAL A C 1
ATOM 689 O O . VAL A 1 96 ? 26.837 -12.174 -9.195 1.00 41.06 96 VAL A O 1
ATOM 692 N N . ALA A 1 97 ? 26.179 -12.238 -7.046 1.00 48.91 97 ALA A N 1
ATOM 693 C CA . ALA A 1 97 ? 24.815 -12.653 -7.322 1.00 48.91 97 ALA A CA 1
ATOM 694 C C . ALA A 1 97 ? 24.059 -11.439 -7.874 1.00 48.91 97 ALA A C 1
ATOM 696 O O . ALA A 1 97 ? 23.359 -10.736 -7.153 1.00 48.91 97 ALA A O 1
ATOM 697 N N . LEU A 1 98 ? 24.262 -11.155 -9.160 1.00 63.53 98 LEU A N 1
ATOM 698 C CA . LEU A 1 98 ? 23.486 -10.173 -9.898 1.00 63.53 98 LEU A CA 1
ATOM 699 C C . LEU A 1 98 ? 22.007 -10.559 -9.759 1.00 63.53 98 LEU A C 1
ATOM 701 O O . LEU A 1 98 ? 21.650 -11.728 -9.945 1.00 63.53 98 LEU A O 1
ATOM 705 N N . ASN A 1 99 ? 21.155 -9.589 -9.419 1.00 75.38 99 ASN A N 1
ATOM 706 C CA . ASN A 1 99 ? 19.701 -9.748 -9.329 1.00 75.38 99 ASN A CA 1
ATOM 707 C C . ASN A 1 99 ? 19.102 -9.943 -10.733 1.00 75.38 99 ASN A C 1
ATOM 709 O O . ASN A 1 99 ? 18.400 -9.087 -11.257 1.00 75.38 99 ASN A O 1
ATOM 713 N N . ILE A 1 100 ? 19.421 -11.068 -11.374 1.00 88.88 100 ILE A N 1
ATOM 714 C CA . ILE A 1 100 ? 19.000 -11.366 -12.739 1.00 88.88 100 ILE A CA 1
ATOM 715 C C . ILE A 1 100 ? 17.519 -11.747 -12.728 1.00 88.88 100 ILE A C 1
ATOM 717 O O . ILE A 1 100 ? 17.083 -12.618 -11.970 1.00 88.88 100 ILE A O 1
ATOM 721 N N . GLU A 1 101 ? 16.741 -11.125 -13.606 1.00 94.38 101 GLU A N 1
ATOM 722 C CA . GLU A 1 101 ? 15.315 -11.397 -13.750 1.00 94.38 101 GLU A CA 1
ATOM 723 C C . GLU A 1 101 ? 15.021 -12.517 -14.758 1.00 94.38 101 GLU A C 1
ATOM 725 O O . GLU A 1 101 ? 15.734 -12.762 -15.733 1.00 94.38 101 GLU A O 1
ATOM 730 N N . CYS A 1 102 ? 13.916 -13.224 -14.532 1.00 96.00 102 CYS A N 1
ATOM 731 C CA . CYS A 1 102 ? 13.385 -14.239 -15.429 1.00 96.00 102 CYS A CA 1
ATOM 732 C C . CYS A 1 102 ? 12.860 -13.585 -16.709 1.00 96.00 102 CYS A C 1
ATOM 734 O O . CYS A 1 102 ? 11.842 -12.891 -16.680 1.00 96.00 102 CYS A O 1
ATOM 736 N N . ARG A 1 103 ? 13.452 -13.928 -17.856 1.00 96.12 103 ARG A N 1
ATOM 737 C CA . ARG A 1 103 ? 13.091 -13.383 -19.181 1.00 96.12 103 ARG A CA 1
ATOM 738 C C . ARG A 1 103 ? 11.654 -13.688 -19.628 1.00 96.12 103 ARG A C 1
ATOM 740 O O . ARG A 1 103 ? 11.180 -13.137 -20.618 1.00 96.12 103 ARG A O 1
ATOM 747 N N . ILE A 1 104 ? 10.954 -14.573 -18.915 1.00 97.81 104 ILE A N 1
ATOM 748 C CA . ILE A 1 104 ? 9.579 -14.980 -19.218 1.00 97.81 104 ILE A CA 1
ATOM 749 C C . ILE A 1 104 ? 8.557 -14.170 -18.415 1.00 97.81 104 ILE A C 1
ATOM 751 O O . ILE A 1 104 ? 7.523 -13.809 -18.964 1.00 97.81 104 ILE A O 1
ATOM 755 N N . CYS A 1 105 ? 8.792 -13.938 -17.118 1.00 96.56 105 CYS A N 1
ATOM 756 C CA . CYS A 1 105 ? 7.774 -13.355 -16.233 1.00 96.56 105 CYS A CA 1
ATOM 757 C C . CYS A 1 105 ? 8.270 -12.244 -15.295 1.00 96.56 105 CYS A C 1
ATOM 759 O O . CYS A 1 105 ? 7.482 -11.804 -14.460 1.00 96.56 105 CYS A O 1
ATOM 761 N N . GLY A 1 106 ? 9.546 -11.850 -15.365 1.00 94.31 106 GLY A N 1
ATOM 762 C CA . GLY A 1 106 ? 10.145 -10.814 -14.507 1.00 94.31 106 GLY A CA 1
ATOM 763 C C . GLY A 1 106 ? 10.313 -11.204 -13.032 1.00 94.31 106 GLY A C 1
ATOM 764 O O . GLY A 1 106 ? 10.572 -10.364 -12.189 1.00 94.31 106 GLY A O 1
ATOM 765 N N . ASP A 1 107 ? 10.121 -12.477 -12.674 1.00 95.12 107 ASP A N 1
ATOM 766 C CA . ASP A 1 107 ? 10.401 -12.963 -11.312 1.00 95.12 107 ASP A CA 1
ATOM 767 C C . ASP A 1 107 ? 11.906 -13.212 -11.138 1.00 95.12 107 ASP A C 1
ATOM 769 O O . ASP A 1 107 ? 12.594 -13.416 -12.136 1.00 95.12 107 ASP A O 1
ATOM 773 N N . ARG A 1 108 ? 12.420 -13.290 -9.906 1.00 93.06 108 ARG A N 1
ATOM 774 C CA . ARG A 1 108 ? 13.855 -13.525 -9.668 1.00 93.06 108 ARG A CA 1
ATOM 775 C C . ARG A 1 108 ? 14.317 -14.811 -10.362 1.00 93.06 108 ARG A C 1
ATOM 777 O O . ARG A 1 108 ? 13.745 -15.886 -10.137 1.00 93.06 108 ARG A O 1
ATOM 784 N N . ALA A 1 109 ? 15.327 -14.712 -11.226 1.00 93.75 109 ALA A N 1
ATOM 785 C CA . ALA A 1 109 ? 15.880 -15.878 -11.893 1.00 93.75 109 ALA A CA 1
ATOM 786 C C . ALA A 1 109 ? 16.624 -16.747 -10.877 1.00 93.75 109 ALA A C 1
ATOM 788 O O . ALA A 1 109 ? 17.349 -16.274 -10.010 1.00 93.75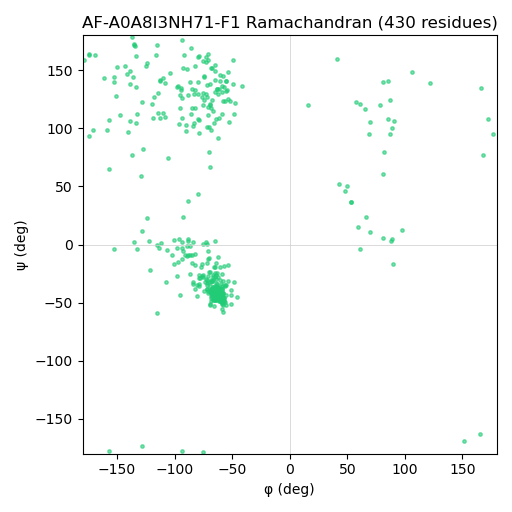 109 ALA A O 1
ATOM 789 N N . SER A 1 110 ? 16.430 -18.051 -11.012 1.00 91.88 110 SER A N 1
ATOM 790 C CA . SER A 1 110 ? 17.117 -19.070 -10.207 1.00 91.88 110 SER A CA 1
ATOM 791 C C . SER A 1 110 ? 18.414 -19.554 -10.859 1.00 91.88 110 SER A C 1
ATOM 793 O O . SER A 1 110 ? 19.157 -20.328 -10.271 1.00 91.88 110 SER A O 1
ATOM 795 N N . GLY A 1 111 ? 18.655 -19.149 -12.107 1.00 88.62 111 GLY A N 1
ATOM 796 C CA . GLY A 1 111 ? 19.789 -19.582 -12.908 1.00 88.62 111 GLY A CA 1
ATOM 797 C C . GLY A 1 111 ? 19.472 -19.564 -14.400 1.00 88.62 111 GLY A C 1
ATOM 798 O O . GLY A 1 111 ? 18.446 -19.026 -14.833 1.00 88.62 111 GLY A O 1
ATOM 799 N N . TYR A 1 112 ? 20.376 -20.159 -15.175 1.00 89.38 112 TYR A N 1
ATOM 800 C CA . TYR A 1 112 ? 20.261 -20.315 -16.622 1.00 89.38 112 TYR A CA 1
ATOM 801 C C . TYR A 1 112 ? 19.697 -21.705 -16.937 1.00 89.38 112 TYR A C 1
ATOM 803 O O . TYR A 1 112 ? 20.387 -22.715 -16.806 1.00 89.38 112 TYR A O 1
ATOM 811 N N . HIS A 1 113 ? 18.418 -21.765 -17.303 1.00 91.19 113 HIS A N 1
ATOM 812 C CA . HIS A 1 113 ? 17.667 -23.003 -17.502 1.00 91.19 113 HIS A CA 1
ATOM 813 C C . HIS A 1 113 ? 17.202 -23.099 -18.950 1.00 91.19 113 HIS A C 1
ATOM 815 O O . HIS A 1 113 ? 16.540 -22.189 -19.441 1.00 91.19 113 HIS A O 1
ATOM 821 N N . TYR A 1 114 ? 17.501 -24.219 -19.615 1.00 91.69 114 TYR A N 1
ATOM 822 C CA . TYR A 1 114 ? 17.091 -24.474 -21.005 1.00 91.69 114 TYR A CA 1
ATOM 823 C C . TYR A 1 114 ? 17.497 -23.351 -21.977 1.00 91.69 114 TYR A C 1
ATOM 825 O O . TYR A 1 114 ? 16.743 -23.022 -22.887 1.00 91.69 114 TYR A O 1
ATOM 833 N N . GLY A 1 115 ? 18.668 -22.743 -21.766 1.00 89.62 115 GLY A N 1
ATOM 834 C CA . GLY A 1 115 ? 19.185 -21.674 -22.625 1.00 89.62 115 GLY A CA 1
ATOM 835 C C . GLY A 1 115 ? 18.769 -20.250 -22.244 1.00 89.62 115 GLY A C 1
ATOM 836 O O . GLY A 1 115 ? 19.098 -19.330 -22.978 1.00 89.62 115 GLY A O 1
ATOM 837 N N . VAL A 1 116 ? 18.054 -20.033 -21.132 1.00 91.56 116 VAL A N 1
ATOM 838 C CA . VAL A 1 116 ? 17.601 -18.685 -20.735 1.00 91.56 116 VAL A CA 1
ATOM 839 C C . VAL A 1 116 ? 17.636 -18.465 -19.224 1.00 91.56 116 VAL A C 1
ATOM 841 O O . VAL A 1 116 ? 17.461 -19.394 -18.436 1.00 91.56 116 VAL A O 1
ATOM 844 N N . HIS A 1 117 ? 17.783 -17.213 -18.789 1.00 92.81 117 HIS A N 1
ATOM 845 C CA . HIS A 1 117 ? 17.567 -16.847 -17.389 1.00 92.81 117 HIS A CA 1
ATOM 846 C C . HIS A 1 117 ? 16.095 -17.007 -17.001 1.00 92.81 117 HIS A C 1
ATOM 848 O O . HIS A 1 117 ? 15.220 -16.299 -17.509 1.00 92.81 117 HIS A O 1
ATOM 854 N N . ALA A 1 118 ? 15.817 -17.941 -16.089 1.00 94.75 118 ALA A N 1
ATOM 855 C CA . ALA A 1 118 ? 14.457 -18.290 -15.693 1.00 94.75 118 ALA A CA 1
ATOM 856 C C . ALA A 1 118 ? 14.308 -18.507 -14.180 1.00 94.75 118 ALA A C 1
ATOM 858 O O . ALA A 1 118 ? 15.216 -18.965 -13.479 1.00 94.75 118 ALA A O 1
ATOM 859 N N . CYS A 1 119 ? 13.118 -18.207 -13.662 1.00 96.50 119 CYS A N 1
ATOM 860 C CA . CYS A 1 119 ? 12.716 -18.576 -12.308 1.00 96.50 119 CYS A CA 1
ATOM 861 C C . CYS A 1 119 ? 12.298 -20.056 -12.240 1.00 96.50 119 CYS A C 1
ATOM 863 O O . CYS A 1 119 ? 11.927 -20.655 -13.258 1.00 96.50 119 CYS A O 1
ATOM 865 N N . GLU A 1 120 ? 12.263 -20.624 -11.032 1.00 96.38 120 GLU A N 1
ATOM 866 C CA . GLU A 1 120 ? 11.843 -22.018 -10.808 1.00 96.38 120 GLU A CA 1
ATOM 867 C C . GLU A 1 120 ? 10.438 -22.307 -11.366 1.00 96.38 120 GLU A C 1
ATOM 869 O O . GLU A 1 120 ? 10.187 -23.368 -11.939 1.00 96.38 120 GLU A O 1
ATOM 874 N N . GLY A 1 121 ? 9.532 -21.324 -11.310 1.00 97.69 121 GLY A N 1
ATOM 875 C CA . GLY A 1 121 ? 8.179 -21.461 -11.847 1.00 97.69 121 GLY A CA 1
ATOM 876 C C . GLY A 1 121 ? 8.132 -21.651 -13.368 1.00 97.69 121 GLY A C 1
ATOM 877 O O . GLY A 1 121 ? 7.354 -22.466 -13.860 1.00 97.69 121 GLY A O 1
ATOM 878 N N . CYS A 1 122 ? 8.935 -20.907 -14.135 1.00 98.25 122 CYS A N 1
ATOM 879 C CA . CYS A 1 122 ? 8.968 -21.024 -15.600 1.00 98.25 122 CYS A CA 1
ATOM 880 C C . CYS A 1 122 ? 9.813 -22.215 -16.066 1.00 98.25 122 CYS A C 1
ATOM 882 O O . CYS A 1 122 ? 9.415 -22.899 -17.007 1.00 98.25 122 CYS A O 1
ATOM 884 N N . LYS A 1 123 ? 10.900 -22.530 -15.351 1.00 96.12 123 LYS A N 1
ATOM 885 C CA . LYS A 1 123 ? 11.680 -23.766 -15.523 1.00 96.12 123 LYS A CA 1
ATOM 886 C C . LYS A 1 123 ? 10.799 -25.009 -15.384 1.00 96.12 123 LYS A C 1
ATOM 888 O O . LYS A 1 123 ? 10.795 -25.867 -16.266 1.00 96.12 123 LYS A O 1
ATOM 893 N N . GLY A 1 124 ? 10.036 -25.101 -14.293 1.00 97.25 124 GLY A N 1
ATOM 894 C CA . GLY A 1 124 ? 9.143 -26.229 -14.032 1.00 97.25 124 GLY A CA 1
ATOM 895 C C . GLY A 1 124 ? 8.009 -26.338 -15.051 1.00 97.25 124 GLY A C 1
ATOM 896 O O . GLY A 1 124 ? 7.717 -27.439 -15.516 1.00 97.25 124 GLY A O 1
ATOM 897 N N . PHE A 1 125 ? 7.415 -25.202 -15.430 1.00 98.44 125 PHE A N 1
ATOM 898 C CA . PHE A 1 125 ? 6.375 -25.136 -16.457 1.00 98.44 125 PHE A CA 1
ATOM 899 C C . PHE A 1 125 ? 6.871 -25.683 -17.802 1.00 98.44 125 PHE A C 1
ATOM 901 O O . PHE A 1 125 ? 6.305 -26.653 -18.294 1.00 98.44 125 PHE A O 1
ATOM 908 N N . PHE A 1 126 ? 7.977 -25.149 -18.331 1.00 97.69 126 PHE A N 1
ATOM 909 C CA . PHE A 1 126 ? 8.545 -25.591 -19.607 1.00 97.69 126 PHE A CA 1
ATOM 910 C C . PHE A 1 126 ? 8.899 -27.083 -19.598 1.00 97.69 126 PHE A C 1
ATOM 912 O O . PHE A 1 126 ? 8.490 -27.825 -20.488 1.00 97.69 126 PHE A O 1
ATOM 919 N N . ARG A 1 127 ? 9.583 -27.554 -18.542 1.00 96.00 127 ARG A N 1
ATOM 920 C CA . ARG A 1 127 ? 9.925 -28.976 -18.380 1.00 96.00 127 ARG A CA 1
ATOM 921 C C . ARG A 1 127 ? 8.688 -29.871 -18.443 1.00 96.00 127 ARG A C 1
ATOM 923 O O . ARG A 1 127 ? 8.730 -30.924 -19.072 1.00 96.00 127 ARG A O 1
ATOM 930 N N . ARG A 1 128 ? 7.602 -29.469 -17.772 1.00 97.62 128 ARG A N 1
ATOM 931 C CA . ARG A 1 128 ? 6.342 -30.221 -17.745 1.00 97.62 128 ARG A CA 1
ATOM 932 C C . ARG A 1 128 ? 5.687 -30.249 -19.122 1.00 97.62 128 ARG A C 1
ATOM 934 O O . ARG A 1 128 ? 5.315 -31.330 -19.563 1.00 97.62 128 ARG A O 1
ATOM 941 N N . THR A 1 129 ? 5.583 -29.101 -19.792 1.00 97.75 129 THR A N 1
ATOM 942 C CA . THR A 1 129 ? 4.995 -28.999 -21.135 1.00 97.75 129 THR A CA 1
ATOM 943 C C . THR A 1 129 ? 5.719 -29.901 -22.130 1.00 97.75 129 THR A C 1
ATOM 945 O O . THR A 1 129 ? 5.062 -30.658 -22.835 1.00 97.75 129 THR A O 1
ATOM 948 N N . ILE A 1 130 ? 7.057 -29.899 -22.131 1.00 95.81 130 ILE A N 1
ATOM 949 C CA . ILE A 1 130 ? 7.854 -30.750 -23.026 1.00 95.81 130 ILE A CA 1
ATOM 950 C C . ILE A 1 130 ? 7.738 -32.235 -22.653 1.00 95.81 130 ILE A C 1
ATOM 952 O O . ILE A 1 130 ? 7.422 -33.055 -23.510 1.00 95.81 130 ILE A O 1
ATOM 956 N N . ARG A 1 131 ? 7.955 -32.598 -21.378 1.00 95.44 131 ARG A N 1
ATOM 957 C CA . ARG A 1 131 ? 7.950 -34.006 -20.931 1.00 95.44 131 ARG A CA 1
ATOM 958 C C . ARG A 1 131 ? 6.604 -34.688 -21.159 1.00 95.44 131 ARG A C 1
ATOM 960 O O . ARG A 1 131 ? 6.574 -35.861 -21.511 1.00 95.44 131 ARG A O 1
ATOM 967 N N . LEU A 1 132 ? 5.512 -33.965 -20.924 1.00 97.06 132 LEU A N 1
ATOM 968 C CA . LEU A 1 132 ? 4.153 -34.484 -21.079 1.00 97.06 132 LEU A CA 1
ATOM 969 C C . LEU A 1 132 ? 3.557 -34.189 -22.462 1.00 97.06 132 LEU A C 1
ATOM 971 O O . LEU A 1 132 ? 2.404 -34.535 -22.689 1.00 97.06 132 LEU A O 1
ATOM 975 N N . LYS A 1 133 ? 4.313 -33.550 -23.368 1.00 95.88 133 LYS A N 1
ATOM 976 C CA . LYS A 1 133 ? 3.857 -33.141 -24.707 1.00 95.88 133 LYS A CA 1
ATOM 977 C C . LYS A 1 133 ? 2.505 -32.411 -24.672 1.00 95.88 133 LYS A C 1
ATOM 979 O O . LYS A 1 133 ? 1.605 -32.713 -25.449 1.00 95.88 133 LYS A O 1
ATOM 984 N N . LEU A 1 134 ? 2.355 -31.465 -23.743 1.00 97.19 134 LEU A N 1
ATOM 985 C CA . LEU A 1 134 ? 1.103 -30.725 -23.584 1.00 97.19 134 LEU A CA 1
ATOM 986 C C . LEU A 1 134 ? 0.921 -29.748 -24.748 1.00 97.19 134 LEU A C 1
ATOM 988 O O . LEU A 1 134 ? 1.790 -28.910 -24.994 1.00 97.19 134 LEU A O 1
ATOM 992 N N . ALA A 1 135 ? -0.229 -29.829 -25.409 1.00 95.88 135 ALA A N 1
ATOM 993 C CA . ALA A 1 135 ? -0.711 -28.814 -26.333 1.00 95.88 135 ALA A CA 1
ATOM 994 C C . ALA A 1 135 ? -1.697 -27.900 -25.596 1.00 95.88 135 ALA A C 1
ATOM 996 O O . ALA A 1 135 ? -2.527 -28.373 -24.821 1.00 95.88 135 ALA A O 1
ATOM 997 N N . TYR A 1 136 ? -1.580 -26.592 -25.813 1.00 97.12 136 TYR A N 1
ATOM 998 C CA . TYR A 1 136 ? -2.485 -25.597 -25.240 1.00 97.12 136 TYR A CA 1
ATOM 999 C C . TYR A 1 136 ? -3.299 -24.956 -26.355 1.00 97.12 136 TYR A C 1
ATOM 1001 O O . TYR A 1 136 ? -2.739 -24.653 -27.411 1.00 97.12 136 TYR A O 1
ATOM 1009 N N . ASP A 1 137 ? -4.576 -24.691 -26.087 1.00 96.75 137 ASP A N 1
ATOM 1010 C CA . ASP A 1 137 ? -5.448 -23.999 -27.032 1.00 96.75 137 ASP A CA 1
ATOM 1011 C C . ASP A 1 137 ? -4.874 -22.636 -27.410 1.00 96.75 137 ASP A C 1
ATOM 1013 O O . ASP A 1 137 ? -4.388 -21.874 -26.562 1.00 96.75 137 ASP A O 1
ATOM 1017 N N . LYS A 1 138 ? -4.917 -22.335 -28.709 1.00 96.00 138 LYS A N 1
ATOM 1018 C CA . LYS A 1 138 ? -4.360 -21.102 -29.252 1.00 96.00 138 LYS A CA 1
ATOM 1019 C C . LYS A 1 138 ? -5.067 -19.891 -28.646 1.00 96.00 138 LYS A C 1
ATOM 1021 O O . LYS A 1 138 ? -6.289 -19.824 -28.587 1.00 96.00 138 LYS A O 1
ATOM 1026 N N . CYS A 1 139 ? -4.277 -18.907 -28.224 1.00 96.62 139 CYS A N 1
ATOM 1027 C CA . CYS A 1 139 ? -4.776 -17.630 -27.731 1.00 96.62 139 CYS A CA 1
ATOM 1028 C C . CYS A 1 139 ? -4.239 -16.486 -28.595 1.00 96.62 139 CYS A C 1
ATOM 1030 O O . CYS A 1 139 ? -3.031 -16.253 -28.632 1.00 96.62 139 CYS A O 1
ATOM 1032 N N . ASP A 1 140 ? -5.141 -15.718 -29.206 1.00 94.31 140 ASP A N 1
ATOM 1033 C CA . ASP A 1 140 ? -4.788 -14.604 -30.101 1.00 94.31 140 ASP A CA 1
ATOM 1034 C C . ASP A 1 140 ? -4.545 -13.274 -29.362 1.00 94.31 140 ASP A C 1
ATOM 1036 O O . ASP A 1 140 ? -4.013 -12.320 -29.920 1.00 94.31 140 ASP A O 1
ATOM 1040 N N . ARG A 1 141 ? -4.853 -13.211 -28.060 1.00 90.81 141 ARG A N 1
ATOM 1041 C CA . ARG A 1 141 ? -4.754 -11.989 -27.233 1.00 90.81 141 ARG A CA 1
ATOM 1042 C C . ARG A 1 141 ? -3.324 -11.540 -26.896 1.00 90.81 141 ARG A C 1
ATOM 1044 O O . ARG A 1 141 ? -3.172 -10.572 -26.159 1.00 90.81 141 ARG A O 1
ATOM 1051 N N . SER A 1 142 ? -2.291 -12.256 -27.356 1.00 92.12 142 SER A N 1
ATOM 1052 C CA . SER A 1 142 ? -0.869 -11.950 -27.096 1.00 92.12 142 SER A CA 1
ATOM 1053 C C . SER A 1 142 ? -0.581 -11.537 -25.640 1.00 92.12 142 SER A C 1
ATOM 1055 O O . SER A 1 142 ? -0.013 -10.482 -25.368 1.00 92.12 142 SER A O 1
ATOM 1057 N N . CYS A 1 143 ? -1.021 -12.354 -24.674 1.00 96.31 143 CYS A N 1
ATOM 1058 C CA . CYS A 1 143 ? -1.039 -11.976 -23.260 1.00 96.31 143 CYS A CA 1
ATOM 1059 C C . CYS A 1 143 ? 0.355 -11.606 -22.720 1.00 96.31 143 CYS A C 1
ATOM 1061 O O . CYS A 1 143 ? 1.303 -12.388 -22.828 1.00 96.31 143 CYS A O 1
ATOM 1063 N N . LYS A 1 144 ? 0.458 -10.459 -22.033 1.00 96.25 144 LYS A N 1
ATOM 1064 C CA . LYS A 1 144 ? 1.669 -10.051 -21.305 1.00 96.25 144 LYS A CA 1
ATOM 1065 C C . LYS A 1 144 ? 1.890 -10.949 -20.083 1.00 96.25 144 LYS A C 1
ATOM 1067 O O . LYS A 1 144 ? 1.045 -11.011 -19.190 1.00 96.25 144 LYS A O 1
ATOM 1072 N N . ILE A 1 145 ? 3.040 -11.621 -20.034 1.00 97.81 145 ILE A N 1
ATOM 1073 C CA . ILE A 1 145 ? 3.390 -12.588 -18.985 1.00 97.81 145 ILE A CA 1
ATOM 1074 C C . ILE A 1 145 ? 4.208 -11.904 -17.883 1.00 97.81 145 ILE A C 1
ATOM 1076 O O . ILE A 1 145 ? 5.315 -11.433 -18.116 1.00 97.81 145 ILE A O 1
ATOM 1080 N N . GLN A 1 146 ? 3.668 -11.875 -16.668 1.00 96.00 146 GLN A N 1
ATOM 1081 C CA . GLN A 1 146 ? 4.265 -11.293 -15.462 1.00 96.00 146 GLN A CA 1
ATOM 1082 C C . GLN A 1 146 ? 4.122 -12.258 -14.280 1.00 96.00 146 GLN A C 1
ATOM 1084 O O . GLN A 1 146 ? 3.280 -13.157 -14.296 1.00 96.00 146 GLN A O 1
ATOM 1089 N N . LYS A 1 147 ? 4.909 -12.075 -13.214 1.00 94.44 147 LYS A N 1
ATOM 1090 C CA . LYS A 1 147 ? 4.898 -12.934 -12.015 1.00 94.44 147 LYS A CA 1
ATOM 1091 C C . LYS A 1 147 ? 3.485 -13.252 -11.500 1.00 94.44 147 LYS A C 1
ATOM 1093 O O . LYS A 1 147 ? 3.199 -14.422 -11.246 1.00 94.44 147 LYS A O 1
ATOM 1098 N N . LYS A 1 148 ? 2.605 -12.244 -11.416 1.00 91.56 148 LYS A N 1
ATOM 1099 C CA . LYS A 1 148 ? 1.229 -12.367 -10.899 1.00 91.56 148 LYS A CA 1
ATOM 1100 C C . LYS A 1 148 ? 0.263 -13.114 -11.822 1.00 91.56 148 LYS A C 1
ATOM 1102 O O . LYS A 1 148 ? -0.602 -13.845 -11.353 1.00 91.56 148 LYS A O 1
ATOM 1107 N N . ASN A 1 149 ? 0.414 -12.966 -13.138 1.00 93.69 149 ASN A N 1
ATOM 1108 C CA . ASN A 1 149 ? -0.549 -13.473 -14.119 1.00 93.69 149 ASN A CA 1
ATOM 1109 C C . ASN A 1 149 ? -0.004 -14.627 -14.981 1.00 93.69 149 ASN A C 1
ATOM 1111 O O . ASN A 1 149 ? -0.732 -15.150 -15.821 1.00 93.69 149 ASN A O 1
ATOM 1115 N N . ARG A 1 150 ? 1.241 -15.079 -14.760 1.00 96.69 150 ARG A N 1
ATOM 1116 C CA . ARG A 1 150 ? 1.893 -16.128 -15.567 1.00 96.69 150 ARG A CA 1
ATOM 1117 C C . ARG A 1 150 ? 1.128 -17.450 -15.623 1.00 96.69 150 ARG A C 1
ATOM 1119 O O . ARG A 1 150 ? 1.400 -18.262 -16.494 1.00 96.69 150 ARG A O 1
ATOM 1126 N N . ASN A 1 151 ? 0.196 -17.693 -14.706 1.00 96.50 151 ASN A N 1
ATOM 1127 C CA . ASN A 1 151 ? -0.629 -18.902 -14.691 1.00 96.50 151 ASN A CA 1
ATOM 1128 C C . ASN A 1 151 ? -1.982 -18.733 -15.412 1.00 96.50 151 ASN A C 1
ATOM 1130 O O . ASN A 1 151 ? -2.722 -19.703 -15.499 1.00 96.50 151 ASN A O 1
ATOM 1134 N N . LYS A 1 152 ? -2.321 -17.538 -15.920 1.00 97.06 152 LYS A N 1
ATOM 1135 C CA . LYS A 1 152 ? -3.632 -17.249 -16.533 1.00 97.06 152 LYS A CA 1
ATOM 1136 C C . LYS A 1 152 ? -3.773 -17.775 -17.964 1.00 97.06 152 LYS A C 1
ATOM 1138 O O . LYS A 1 152 ? -4.852 -18.210 -18.331 1.00 97.06 152 LYS A O 1
ATOM 1143 N N . CYS A 1 153 ? -2.704 -17.742 -18.763 1.00 97.69 153 CYS A N 1
ATOM 1144 C CA . CYS A 1 153 ? -2.718 -18.233 -20.144 1.00 97.69 153 CYS A CA 1
ATOM 1145 C C . CYS A 1 153 ? -1.494 -19.116 -20.406 1.00 97.69 153 CYS A C 1
ATOM 1147 O O . CYS A 1 153 ? -0.371 -18.623 -20.547 1.00 97.69 153 CYS A O 1
ATOM 1149 N N . GLN A 1 154 ? -1.710 -20.432 -20.454 1.00 98.12 154 GLN A N 1
ATOM 1150 C CA . GLN A 1 154 ? -0.640 -21.410 -20.656 1.00 98.12 154 GLN A CA 1
ATOM 1151 C C . GLN A 1 154 ? -0.047 -21.323 -22.068 1.00 98.12 154 GLN A C 1
ATOM 1153 O O . GLN A 1 154 ? 1.175 -21.369 -22.202 1.00 98.12 154 GLN A O 1
ATOM 1158 N N . TYR A 1 155 ? -0.885 -21.095 -23.088 1.00 98.38 155 TYR A N 1
ATOM 1159 C CA . TYR A 1 155 ? -0.446 -20.906 -24.472 1.00 98.38 155 TYR A CA 1
ATOM 1160 C C . TYR A 1 155 ? 0.534 -19.737 -24.607 1.00 98.38 155 TYR A C 1
ATOM 1162 O O . TYR A 1 155 ? 1.682 -19.942 -24.993 1.00 98.38 155 TYR A O 1
ATOM 1170 N N . CYS A 1 156 ? 0.138 -18.521 -24.209 1.00 98.06 156 CYS A N 1
ATOM 1171 C CA . CYS A 1 156 ? 1.010 -17.348 -24.328 1.00 98.06 156 CYS A CA 1
ATOM 1172 C C . CYS A 1 156 ? 2.266 -17.474 -23.458 1.00 98.06 156 CYS A C 1
ATOM 1174 O O . CYS A 1 156 ? 3.332 -17.017 -23.864 1.00 98.06 156 CYS A O 1
ATOM 1176 N N . ARG A 1 157 ? 2.181 -18.123 -22.287 1.00 98.44 157 ARG A N 1
ATOM 1177 C CA . ARG A 1 157 ? 3.363 -18.382 -21.454 1.00 98.44 157 ARG A CA 1
ATOM 1178 C C . ARG A 1 157 ? 4.349 -19.319 -22.145 1.00 98.44 157 ARG A C 1
ATOM 1180 O O . ARG A 1 157 ? 5.540 -19.024 -22.160 1.00 98.44 157 ARG A O 1
ATOM 1187 N N . PHE A 1 158 ? 3.872 -20.431 -22.701 1.00 98.19 158 PHE A N 1
ATOM 1188 C CA . PHE A 1 158 ? 4.727 -21.395 -23.392 1.00 98.19 158 PHE A CA 1
ATOM 1189 C C . PHE A 1 158 ? 5.299 -20.819 -24.683 1.00 98.19 158 PHE A C 1
ATOM 1191 O O . PHE A 1 158 ? 6.501 -20.915 -24.918 1.00 98.19 158 PHE A O 1
ATOM 1198 N N . HIS A 1 159 ? 4.477 -20.109 -25.452 1.00 97.62 159 HIS A N 1
ATOM 1199 C CA . HIS A 1 159 ? 4.931 -19.361 -26.614 1.00 97.62 159 HIS A CA 1
ATOM 1200 C C . HIS A 1 159 ? 6.005 -18.333 -26.231 1.00 97.62 159 HIS A C 1
ATOM 1202 O O . HIS A 1 159 ? 7.031 -18.230 -26.902 1.00 97.62 159 HIS A O 1
ATOM 1208 N N . LYS A 1 160 ? 5.835 -17.619 -25.105 1.00 98.00 160 LYS A N 1
ATOM 1209 C CA . LYS A 1 160 ? 6.863 -16.703 -24.598 1.00 98.00 160 LYS A CA 1
ATOM 1210 C C . LYS A 1 160 ? 8.156 -17.447 -24.267 1.00 98.00 160 LYS A C 1
ATOM 1212 O O . LYS A 1 160 ? 9.201 -16.977 -24.700 1.00 98.00 160 LYS A O 1
ATOM 1217 N N . CYS A 1 161 ? 8.099 -18.594 -23.578 1.00 97.44 161 CYS A N 1
ATOM 1218 C CA . CYS A 1 161 ? 9.273 -19.444 -23.326 1.00 97.44 161 CYS A CA 1
ATOM 1219 C C . CYS A 1 161 ? 10.042 -19.746 -24.622 1.00 97.44 161 CYS A C 1
ATOM 1221 O O . CYS A 1 161 ? 11.241 -19.491 -24.681 1.00 97.44 161 CYS A O 1
ATOM 1223 N N . LEU A 1 162 ? 9.357 -20.219 -25.666 1.00 96.88 162 LEU A N 1
ATOM 1224 C CA . LEU A 1 162 ? 9.986 -20.524 -26.955 1.00 96.88 162 LEU A CA 1
ATOM 1225 C C . LEU A 1 162 ? 10.574 -19.269 -27.613 1.00 96.88 162 LEU A C 1
ATOM 1227 O O . LEU A 1 162 ? 11.729 -19.276 -28.025 1.00 96.88 162 LEU A O 1
ATOM 1231 N N . SER A 1 163 ? 9.817 -18.168 -27.638 1.00 96.31 163 SER A N 1
ATOM 1232 C CA . SER A 1 163 ? 10.241 -16.915 -28.281 1.00 96.31 163 SER A CA 1
ATOM 1233 C C . SER A 1 163 ? 11.496 -16.290 -27.665 1.00 96.31 163 SER A C 1
ATOM 1235 O O . SER A 1 163 ? 12.228 -15.596 -28.359 1.00 96.31 163 SER A O 1
ATOM 1237 N N . VAL A 1 164 ? 11.758 -16.527 -26.372 1.00 94.62 164 VAL A N 1
ATOM 1238 C CA . VAL A 1 164 ? 12.976 -16.036 -25.704 1.00 94.62 164 VAL A CA 1
ATOM 1239 C C . VAL A 1 164 ? 14.159 -17.001 -25.825 1.00 94.62 164 VAL A C 1
ATOM 1241 O O . VAL A 1 164 ? 15.207 -16.721 -25.257 1.00 94.62 164 VAL A O 1
ATOM 1244 N N . GLY A 1 165 ? 14.002 -18.121 -26.541 1.00 93.19 165 GLY A N 1
ATOM 1245 C CA . GLY A 1 165 ? 15.069 -19.092 -26.798 1.00 93.19 165 GLY A CA 1
ATOM 1246 C C . GLY A 1 165 ? 15.083 -20.308 -25.870 1.00 93.19 165 GLY A C 1
ATOM 1247 O O . GLY A 1 165 ? 16.058 -21.057 -25.866 1.00 93.19 165 GLY A O 1
ATOM 1248 N N . MET A 1 166 ? 14.025 -20.541 -25.082 1.00 94.31 166 MET A N 1
ATOM 1249 C CA . MET A 1 166 ? 13.973 -21.700 -24.190 1.00 94.31 166 MET A CA 1
ATOM 1250 C C . MET A 1 166 ? 13.840 -22.995 -25.000 1.00 94.31 166 MET A C 1
ATOM 1252 O O . MET A 1 166 ? 12.866 -23.183 -25.728 1.00 94.31 166 MET A O 1
ATOM 1256 N N . SER A 1 167 ? 14.808 -23.902 -24.865 1.00 92.44 167 SER A N 1
ATOM 1257 C CA . SER A 1 167 ? 14.896 -25.109 -25.691 1.00 92.44 167 SER A CA 1
ATOM 1258 C C . SER A 1 167 ? 15.284 -26.344 -24.884 1.00 92.44 167 SER A C 1
ATOM 1260 O O . SER A 1 167 ? 16.201 -26.316 -24.062 1.00 92.44 167 SER A O 1
ATOM 1262 N N . HIS A 1 168 ? 14.625 -27.470 -25.173 1.00 87.56 168 HIS A N 1
ATOM 1263 C CA . HIS A 1 168 ? 14.996 -28.776 -24.620 1.00 87.56 168 HIS A CA 1
ATOM 1264 C C . HIS A 1 168 ? 16.425 -29.182 -25.010 1.00 87.56 168 HIS A C 1
ATOM 1266 O O . HIS A 1 168 ? 17.120 -29.824 -24.234 1.00 87.56 168 HIS A O 1
ATOM 1272 N N . ASN A 1 169 ? 16.905 -28.759 -26.178 1.00 83.94 169 ASN A N 1
ATOM 1273 C CA . ASN A 1 169 ? 18.242 -29.122 -26.651 1.00 83.94 169 ASN A CA 1
ATOM 1274 C C . ASN A 1 169 ? 19.340 -28.221 -26.055 1.00 83.94 169 ASN A C 1
ATOM 1276 O O . ASN A 1 169 ? 20.523 -28.504 -26.202 1.00 83.94 169 ASN A O 1
ATOM 1280 N N . ALA A 1 170 ? 18.959 -27.153 -25.344 1.00 79.38 170 ALA A N 1
ATOM 1281 C CA . ALA A 1 170 ? 19.870 -26.225 -24.675 1.00 79.38 170 ALA A CA 1
ATOM 1282 C C . ALA A 1 170 ? 20.140 -26.604 -23.202 1.00 79.38 170 ALA A C 1
ATOM 1284 O O . ALA A 1 170 ? 20.490 -25.750 -22.382 1.00 79.38 170 ALA A O 1
ATOM 1285 N N . ILE A 1 171 ? 19.967 -27.879 -22.838 1.00 68.94 171 ILE A N 1
ATOM 1286 C CA . ILE A 1 171 ? 20.280 -28.380 -21.496 1.00 68.94 171 ILE A CA 1
ATOM 1287 C C . ILE A 1 171 ? 21.803 -28.431 -21.339 1.00 68.94 171 ILE A C 1
ATOM 1289 O O . ILE A 1 171 ? 22.473 -29.350 -21.800 1.00 68.94 171 ILE A O 1
ATOM 1293 N N . ARG A 1 172 ? 22.356 -27.429 -20.657 1.00 66.25 172 ARG A N 1
ATOM 1294 C CA . ARG A 1 172 ? 23.709 -27.466 -20.095 1.00 66.25 172 ARG A CA 1
ATOM 1295 C C . ARG A 1 172 ? 23.580 -27.418 -18.579 1.00 66.25 172 ARG A C 1
ATOM 1297 O O . ARG A 1 172 ? 22.851 -26.581 -18.050 1.00 66.25 172 ARG A O 1
ATOM 1304 N N . PHE A 1 173 ? 24.256 -28.319 -17.873 1.00 54.56 173 PHE A N 1
ATOM 1305 C CA . PHE A 1 173 ? 24.225 -28.346 -16.412 1.00 54.56 173 PHE A CA 1
ATOM 1306 C C . PHE A 1 173 ? 24.883 -27.087 -15.841 1.00 54.56 173 PHE A C 1
ATOM 1308 O O . PHE A 1 173 ? 26.104 -26.968 -15.863 1.00 54.56 173 PHE A O 1
ATOM 1315 N N . GLY A 1 174 ? 24.067 -26.147 -15.351 1.00 54.88 174 GLY A N 1
ATOM 1316 C CA . GLY A 1 174 ? 24.433 -25.099 -14.387 1.00 54.88 174 GLY A CA 1
ATOM 1317 C C . GLY A 1 174 ? 25.522 -24.094 -14.783 1.00 54.88 174 GLY A C 1
ATOM 1318 O O . GLY A 1 174 ? 25.780 -23.167 -14.024 1.00 54.88 174 GLY A O 1
ATOM 1319 N N . ARG A 1 175 ? 26.168 -24.236 -15.944 1.00 66.06 175 ARG A N 1
ATOM 1320 C CA . ARG A 1 175 ? 27.262 -23.369 -16.391 1.00 66.06 175 ARG A CA 1
ATOM 1321 C C . ARG A 1 175 ? 26.813 -22.568 -17.603 1.00 66.06 175 ARG A C 1
ATOM 1323 O O . ARG A 1 175 ? 26.648 -23.103 -18.699 1.00 66.06 175 ARG A O 1
ATOM 1330 N N . MET A 1 176 ? 26.627 -21.271 -17.380 1.00 67.25 176 MET A N 1
ATOM 1331 C CA . MET A 1 176 ? 26.468 -20.285 -18.442 1.00 67.25 176 MET A CA 1
ATOM 1332 C C . MET A 1 176 ? 27.667 -20.381 -19.407 1.00 67.25 176 MET A C 1
ATOM 1334 O O . MET A 1 176 ? 28.809 -20.442 -18.936 1.00 67.25 176 MET A O 1
ATOM 1338 N N . PRO A 1 177 ? 27.456 -20.409 -20.736 1.00 70.25 177 PRO A N 1
ATOM 1339 C CA . PRO A 1 177 ? 28.558 -20.360 -21.692 1.00 70.25 177 PRO A CA 1
ATOM 1340 C C . PRO A 1 177 ? 29.439 -19.131 -21.438 1.00 70.25 177 PRO A C 1
ATOM 1342 O O . PRO A 1 177 ? 28.922 -18.052 -21.158 1.00 70.25 177 PRO A O 1
ATOM 1345 N N . ARG A 1 178 ? 30.769 -19.268 -21.556 1.00 69.38 178 ARG A N 1
ATOM 1346 C CA . ARG A 1 178 ? 31.703 -18.141 -21.347 1.00 69.38 178 ARG A CA 1
ATOM 1347 C C . ARG A 1 178 ? 31.373 -16.943 -22.243 1.00 69.38 178 ARG A C 1
ATOM 1349 O O . ARG A 1 178 ? 31.495 -15.816 -21.787 1.00 69.38 178 ARG A O 1
ATOM 1356 N N . SER A 1 179 ? 30.903 -17.193 -23.465 1.00 68.88 179 SER A N 1
ATOM 1357 C CA . SER A 1 179 ? 30.428 -16.167 -24.399 1.00 68.88 179 SER A CA 1
ATOM 1358 C C . SER A 1 179 ? 29.199 -15.418 -23.882 1.00 68.88 179 SER A C 1
ATOM 1360 O O . SER A 1 179 ? 29.152 -14.201 -23.984 1.00 68.88 179 SER A O 1
ATOM 1362 N N . GLU A 1 180 ? 28.236 -16.115 -23.281 1.00 74.06 180 GLU A N 1
ATOM 1363 C CA . GLU A 1 180 ? 27.038 -15.501 -22.698 1.00 74.06 180 GLU A CA 1
ATOM 1364 C C . GLU A 1 180 ? 27.386 -14.729 -21.416 1.00 74.06 180 GLU A C 1
ATOM 1366 O O . GLU A 1 180 ? 26.900 -13.626 -21.200 1.00 74.06 180 GLU A O 1
ATOM 1371 N N . LYS A 1 181 ? 28.311 -15.264 -20.603 1.00 72.81 181 LYS A N 1
ATOM 1372 C CA . LYS A 1 181 ? 28.855 -14.576 -19.420 1.00 72.81 181 LYS A CA 1
ATOM 1373 C C . LYS A 1 181 ? 29.611 -13.309 -19.816 1.00 72.81 181 LYS A C 1
ATOM 1375 O O . LYS A 1 181 ? 29.500 -12.302 -19.128 1.00 72.81 181 LYS A O 1
ATOM 1380 N N . ALA A 1 182 ? 30.375 -13.360 -20.906 1.00 73.06 182 ALA A N 1
ATOM 1381 C CA . ALA A 1 182 ? 31.093 -12.212 -21.447 1.00 73.06 182 ALA A CA 1
ATOM 1382 C C . ALA A 1 182 ? 30.135 -11.173 -22.040 1.00 73.06 182 ALA A C 1
ATOM 1384 O O . ALA A 1 182 ? 30.320 -9.995 -21.774 1.00 73.06 182 ALA A O 1
ATOM 1385 N N . LYS A 1 183 ? 29.084 -11.597 -22.757 1.00 76.31 183 LYS A N 1
ATOM 1386 C CA . LYS A 1 183 ? 28.018 -10.705 -23.240 1.00 76.31 183 LYS A CA 1
ATOM 1387 C C . LYS A 1 183 ? 27.279 -10.032 -22.096 1.00 76.31 183 LYS A C 1
ATOM 1389 O O . LYS A 1 183 ? 27.149 -8.824 -22.121 1.00 76.31 183 LYS A O 1
ATOM 1394 N N . LEU A 1 184 ? 26.888 -10.778 -21.063 1.00 72.31 184 LEU A N 1
ATOM 1395 C CA . LEU A 1 184 ? 26.228 -10.205 -19.892 1.00 72.31 184 LEU A CA 1
ATOM 1396 C C . LEU A 1 184 ? 27.142 -9.205 -19.172 1.00 72.31 184 LEU A C 1
ATOM 1398 O O . LEU A 1 184 ? 26.701 -8.128 -18.797 1.00 72.31 184 LEU A O 1
ATOM 1402 N N . LYS A 1 185 ? 28.431 -9.533 -19.011 1.00 72.69 185 LYS A N 1
ATOM 1403 C CA . LYS A 1 185 ? 29.420 -8.591 -18.468 1.00 72.69 185 LYS A CA 1
ATOM 1404 C C . LYS A 1 185 ? 29.581 -7.353 -19.356 1.00 72.69 185 LYS A C 1
ATOM 1406 O O . LYS A 1 185 ? 29.670 -6.260 -18.820 1.00 72.69 185 LYS A O 1
ATOM 1411 N N . ALA A 1 186 ? 29.609 -7.515 -20.677 1.00 70.19 186 ALA A N 1
ATOM 1412 C CA . ALA A 1 186 ? 29.726 -6.411 -21.622 1.00 70.19 186 ALA A CA 1
ATOM 1413 C C . ALA A 1 186 ? 28.471 -5.527 -21.628 1.00 70.19 186 ALA A C 1
ATOM 1415 O O . ALA A 1 186 ? 28.619 -4.322 -21.541 1.00 70.19 186 ALA A O 1
ATOM 1416 N N . GLU A 1 187 ? 27.266 -6.105 -21.632 1.00 68.25 187 GLU A N 1
ATOM 1417 C CA . GLU A 1 187 ? 25.989 -5.380 -21.533 1.00 68.25 187 GLU A CA 1
ATOM 1418 C C . GLU A 1 187 ? 25.908 -4.548 -20.245 1.00 68.25 187 GLU A C 1
ATOM 1420 O O . GLU A 1 187 ? 25.420 -3.422 -20.271 1.00 68.25 187 GLU A O 1
ATOM 1425 N N . ILE A 1 188 ? 26.437 -5.068 -19.132 1.00 65.94 188 ILE A N 1
ATOM 1426 C CA . ILE A 1 188 ? 26.537 -4.328 -17.865 1.00 65.94 188 ILE A CA 1
ATOM 1427 C C . ILE A 1 188 ? 27.534 -3.163 -17.975 1.00 65.94 188 ILE A C 1
ATOM 1429 O O . ILE A 1 188 ? 27.263 -2.096 -17.440 1.00 65.94 188 ILE A O 1
ATOM 1433 N N . LEU A 1 189 ? 28.656 -3.346 -18.680 1.00 62.47 189 LEU A N 1
ATOM 1434 C CA . LEU A 1 189 ? 29.702 -2.326 -18.851 1.00 62.47 189 LEU A CA 1
ATOM 1435 C C . LEU A 1 189 ? 29.342 -1.251 -19.896 1.00 62.47 189 LEU A C 1
ATOM 1437 O O . LEU A 1 189 ? 29.798 -0.119 -19.790 1.00 62.47 189 LEU A O 1
ATOM 1441 N N . THR A 1 190 ? 28.537 -1.577 -20.911 1.00 56.84 190 THR A N 1
ATOM 1442 C CA . THR A 1 190 ? 28.139 -0.633 -21.973 1.00 56.84 190 THR A CA 1
ATOM 1443 C C . THR A 1 190 ? 26.976 0.275 -21.579 1.00 56.84 190 THR A C 1
ATOM 1445 O O . THR A 1 190 ? 26.789 1.310 -22.205 1.00 56.84 190 THR A O 1
ATOM 1448 N N . CYS A 1 191 ? 26.222 -0.071 -20.531 1.00 49.88 191 CYS A N 1
ATOM 1449 C CA . CYS A 1 191 ? 25.155 0.772 -19.973 1.00 49.88 191 CYS A CA 1
ATOM 1450 C C . CYS A 1 191 ? 25.700 1.964 -19.149 1.00 49.88 191 CYS A C 1
ATOM 1452 O O . CYS A 1 191 ? 24.937 2.723 -18.574 1.00 49.88 191 CYS A O 1
ATOM 1454 N N . GLU A 1 192 ? 27.022 2.130 -19.033 1.00 50.06 192 GLU A N 1
ATOM 1455 C CA . GLU A 1 192 ? 27.631 3.237 -18.276 1.00 50.06 192 GLU A CA 1
ATOM 1456 C C . GLU A 1 192 ? 28.035 4.438 -19.163 1.00 50.06 192 GLU A C 1
ATOM 1458 O O . GLU A 1 192 ? 28.651 5.375 -18.659 1.00 50.06 192 GLU A O 1
ATOM 1463 N N . GLN A 1 193 ? 27.734 4.438 -20.474 1.00 45.53 193 GLN A N 1
ATOM 1464 C CA . GLN A 1 193 ? 28.312 5.406 -21.432 1.00 45.53 193 GLN A CA 1
ATOM 1465 C C . GLN A 1 193 ? 27.329 6.184 -22.334 1.00 45.53 193 GLN A C 1
ATOM 1467 O O . GLN A 1 193 ? 27.794 6.876 -23.239 1.00 45.53 193 GLN A O 1
ATOM 1472 N N . ASP A 1 194 ? 26.014 6.163 -22.083 1.00 44.56 194 ASP A N 1
ATOM 1473 C CA . ASP A 1 194 ? 25.065 7.064 -22.768 1.00 44.56 194 ASP A CA 1
ATOM 1474 C C . ASP A 1 194 ? 24.730 8.300 -21.898 1.00 44.56 194 ASP A C 1
ATOM 1476 O O . ASP A 1 194 ? 24.462 8.159 -20.703 1.00 44.56 194 ASP A O 1
ATOM 1480 N N . PRO A 1 195 ? 24.696 9.532 -22.446 1.00 52.47 195 PRO A N 1
ATOM 1481 C CA . PRO A 1 195 ? 24.332 10.733 -21.685 1.00 52.47 195 PRO A CA 1
ATOM 1482 C C . PRO A 1 195 ? 22.871 10.736 -21.190 1.00 52.47 195 PRO A C 1
ATOM 1484 O O . PRO A 1 195 ? 22.595 11.353 -20.163 1.00 52.47 195 PRO A O 1
ATOM 1487 N N . GLU A 1 196 ? 21.955 10.004 -21.841 1.00 53.38 196 GLU A N 1
ATOM 1488 C CA . GLU A 1 196 ? 20.600 9.737 -21.309 1.00 53.38 196 GLU A CA 1
ATOM 1489 C C . GLU A 1 196 ? 20.619 8.776 -20.100 1.00 53.38 196 GLU A C 1
ATOM 1491 O O . GLU A 1 196 ? 19.725 8.810 -19.246 1.00 53.38 196 GLU A O 1
ATOM 1496 N N . ASP A 1 197 ? 21.661 7.949 -19.974 1.00 56.38 197 ASP A N 1
ATOM 1497 C CA . ASP A 1 197 ? 21.831 7.007 -18.865 1.00 56.38 197 ASP A CA 1
ATOM 1498 C C . ASP A 1 197 ? 22.351 7.708 -17.600 1.00 56.38 197 ASP A C 1
ATOM 1500 O O . ASP A 1 197 ? 22.031 7.282 -16.496 1.00 56.38 197 ASP A O 1
ATOM 1504 N N . ALA A 1 198 ? 23.066 8.835 -17.720 1.00 66.31 198 ALA A N 1
ATOM 1505 C CA . ALA A 1 198 ? 23.560 9.598 -16.569 1.00 66.31 198 ALA A CA 1
ATOM 1506 C C . ALA A 1 198 ? 22.429 10.273 -15.765 1.00 66.31 198 ALA A C 1
ATOM 1508 O O . ALA A 1 198 ? 22.386 10.156 -14.540 1.00 66.31 198 ALA A O 1
ATOM 1509 N N . GLU A 1 199 ? 21.480 10.932 -16.441 1.00 69.88 199 GLU A N 1
ATOM 1510 C CA . GLU A 1 199 ? 20.301 11.535 -15.794 1.00 69.88 199 GLU A CA 1
ATOM 1511 C C . GLU A 1 199 ? 19.366 10.450 -15.235 1.00 69.88 199 GLU A C 1
ATOM 1513 O O . GLU A 1 199 ? 18.876 10.538 -14.107 1.00 69.88 199 GLU A O 1
ATOM 1518 N N . THR A 1 200 ? 19.194 9.353 -15.977 1.00 74.94 200 THR A N 1
ATOM 1519 C CA . THR A 1 200 ? 18.409 8.198 -15.525 1.00 74.94 200 THR A CA 1
ATOM 1520 C C . THR A 1 200 ? 19.063 7.488 -14.331 1.00 74.94 200 THR A C 1
ATOM 1522 O O . THR A 1 200 ? 18.366 7.022 -13.424 1.00 74.94 200 THR A O 1
ATOM 1525 N N . ALA A 1 201 ? 20.394 7.402 -14.290 1.00 75.69 201 ALA A N 1
ATOM 1526 C CA . ALA A 1 201 ? 21.151 6.860 -13.165 1.00 75.69 201 ALA A CA 1
ATOM 1527 C C . ALA A 1 201 ? 21.045 7.755 -11.925 1.00 75.69 201 ALA A C 1
ATOM 1529 O O . ALA A 1 201 ? 20.896 7.228 -10.818 1.00 75.69 201 ALA A O 1
ATOM 1530 N N . ASP A 1 202 ? 21.041 9.080 -12.095 1.00 86.06 202 ASP A N 1
ATOM 1531 C CA . ASP A 1 202 ? 20.831 10.023 -10.993 1.00 86.06 202 ASP A CA 1
ATOM 1532 C C . ASP A 1 202 ? 19.418 9.894 -10.404 1.00 86.06 202 ASP A C 1
ATOM 1534 O O . ASP A 1 202 ? 19.261 9.736 -9.193 1.00 86.06 202 ASP A O 1
ATOM 1538 N N . LEU A 1 203 ? 18.383 9.796 -11.249 1.00 88.62 203 LEU A N 1
ATOM 1539 C CA . LEU A 1 203 ? 17.008 9.545 -10.795 1.00 88.62 203 LEU A CA 1
ATOM 1540 C C . LEU A 1 203 ? 16.864 8.203 -10.060 1.00 88.62 203 LEU A C 1
ATOM 1542 O O . LEU A 1 203 ? 16.195 8.131 -9.026 1.00 88.62 203 LEU A O 1
ATOM 1546 N N . LYS A 1 204 ? 17.513 7.136 -10.544 1.00 87.69 204 LYS A N 1
ATOM 1547 C CA . LYS A 1 204 ? 17.544 5.831 -9.854 1.00 87.69 204 LYS A CA 1
ATOM 1548 C C . LYS A 1 204 ? 18.260 5.922 -8.504 1.00 87.69 204 LYS A C 1
ATOM 1550 O O . LYS A 1 204 ? 17.803 5.326 -7.529 1.00 87.69 204 LYS A O 1
ATOM 1555 N N . SER A 1 205 ? 19.366 6.661 -8.435 1.00 91.44 205 SER A N 1
ATOM 1556 C CA . SER A 1 205 ? 20.118 6.912 -7.201 1.00 91.44 205 SER A CA 1
ATOM 1557 C C . SER A 1 205 ? 19.277 7.692 -6.187 1.00 91.44 205 SER A C 1
ATOM 1559 O O . SER A 1 205 ? 19.182 7.293 -5.025 1.00 91.44 205 SER A O 1
ATOM 1561 N N . LEU A 1 206 ? 18.595 8.749 -6.634 1.00 92.62 206 LEU A N 1
ATOM 1562 C CA . LEU A 1 206 ? 17.665 9.529 -5.824 1.00 92.62 206 LEU A CA 1
ATOM 1563 C C . LEU A 1 206 ? 16.529 8.655 -5.284 1.00 92.62 206 LEU A C 1
ATOM 1565 O O . LEU A 1 206 ? 16.288 8.641 -4.077 1.00 92.62 206 LEU A O 1
ATOM 1569 N N . ALA A 1 207 ? 15.876 7.884 -6.155 1.00 94.75 207 ALA A N 1
ATOM 1570 C CA . ALA A 1 207 ? 14.798 6.987 -5.758 1.00 94.75 207 ALA A CA 1
ATOM 1571 C C . ALA A 1 207 ? 15.259 5.957 -4.724 1.00 94.75 207 ALA A C 1
ATOM 1573 O O . ALA A 1 207 ? 14.578 5.735 -3.724 1.00 94.75 207 ALA A O 1
ATOM 1574 N N . LYS A 1 208 ? 16.454 5.388 -4.911 1.00 93.75 208 LYS A N 1
ATOM 1575 C CA . LYS A 1 208 ? 17.055 4.459 -3.954 1.00 93.75 208 LYS A CA 1
ATOM 1576 C C . LYS A 1 208 ? 17.296 5.114 -2.591 1.00 93.75 208 LYS A C 1
ATOM 1578 O O . LYS A 1 208 ? 16.941 4.519 -1.580 1.00 93.75 208 LYS A O 1
ATOM 1583 N N . ARG A 1 209 ? 17.847 6.333 -2.547 1.00 95.50 209 ARG A N 1
ATOM 1584 C CA . ARG A 1 209 ? 18.075 7.064 -1.285 1.00 95.50 209 ARG A CA 1
ATOM 1585 C C . ARG A 1 209 ? 16.769 7.346 -0.542 1.00 95.50 209 ARG A C 1
ATOM 1587 O O . ARG A 1 209 ? 16.708 7.148 0.667 1.00 95.50 209 ARG A O 1
ATOM 1594 N N . ILE A 1 210 ? 15.728 7.770 -1.262 1.00 97.44 210 ILE A N 1
ATOM 1595 C CA . ILE A 1 210 ? 14.398 8.018 -0.682 1.00 97.44 210 ILE A CA 1
ATOM 1596 C C . ILE A 1 210 ? 13.804 6.715 -0.136 1.00 97.44 210 ILE A C 1
ATOM 1598 O O . ILE A 1 210 ? 13.309 6.687 0.989 1.00 97.44 210 ILE A O 1
ATOM 1602 N N . TYR A 1 211 ? 13.902 5.623 -0.891 1.00 97.50 211 TYR A N 1
ATOM 1603 C CA . TYR A 1 211 ? 13.430 4.314 -0.455 1.00 97.50 211 TYR A CA 1
ATOM 1604 C C . TYR A 1 211 ? 14.166 3.805 0.796 1.00 97.50 211 TYR A C 1
ATOM 1606 O O . TYR A 1 211 ? 13.537 3.331 1.741 1.00 97.50 211 TYR A O 1
ATOM 1614 N N . GLU A 1 212 ? 15.492 3.940 0.846 1.00 96.19 212 GLU A N 1
ATOM 1615 C CA . GLU A 1 212 ? 16.296 3.552 2.011 1.00 96.19 212 GLU A CA 1
ATOM 1616 C C . GLU A 1 212 ? 15.953 4.391 3.249 1.00 96.1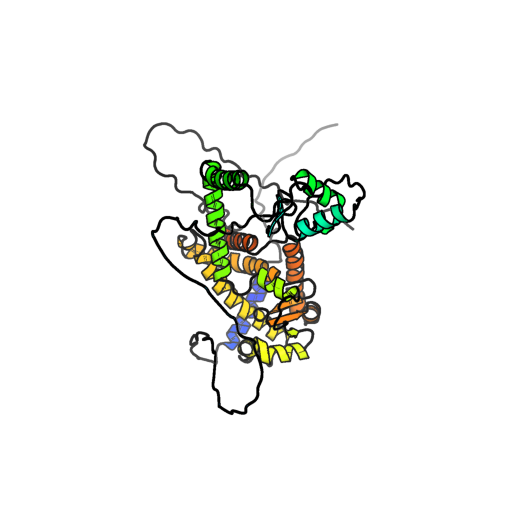9 212 GLU A C 1
ATOM 1618 O O . GLU A 1 212 ? 15.811 3.836 4.341 1.00 96.19 212 GLU A O 1
ATOM 1623 N N . ALA A 1 213 ? 15.753 5.703 3.083 1.00 97.06 213 ALA A N 1
ATOM 1624 C CA . ALA A 1 213 ? 15.261 6.568 4.152 1.00 97.06 213 ALA A CA 1
ATOM 1625 C C . ALA A 1 213 ? 13.875 6.120 4.639 1.00 97.06 213 ALA A C 1
ATOM 1627 O O . ALA A 1 213 ? 13.663 5.961 5.837 1.00 97.06 213 ALA A O 1
ATOM 1628 N N . TYR A 1 214 ? 12.954 5.810 3.725 1.00 97.56 214 TYR A N 1
ATOM 1629 C CA . TYR A 1 214 ? 11.618 5.322 4.073 1.00 97.56 214 TYR A CA 1
ATOM 1630 C C . TYR A 1 214 ? 11.686 4.050 4.930 1.00 97.56 214 TYR A C 1
ATOM 1632 O O . TYR A 1 214 ? 11.084 3.980 5.999 1.00 97.56 214 TYR A O 1
ATOM 1640 N N . LEU A 1 215 ? 12.484 3.060 4.523 1.00 95.38 215 LEU A N 1
ATOM 1641 C CA . LEU A 1 215 ? 12.647 1.825 5.293 1.00 95.38 215 LEU A CA 1
ATOM 1642 C C . LEU A 1 215 ? 13.298 2.033 6.665 1.00 95.38 215 LEU A C 1
ATOM 1644 O O . LEU A 1 215 ? 13.038 1.254 7.582 1.00 95.38 215 LEU A O 1
ATOM 1648 N N . LYS A 1 216 ? 14.164 3.041 6.797 1.00 95.31 216 LYS A N 1
ATOM 1649 C CA . LYS A 1 216 ? 14.826 3.382 8.059 1.00 95.31 216 LYS A CA 1
ATOM 1650 C C . LYS A 1 216 ? 13.870 4.076 9.030 1.00 95.31 216 LYS A C 1
ATOM 1652 O O . LYS A 1 216 ? 13.943 3.816 10.227 1.00 95.31 216 LYS A O 1
ATOM 1657 N N . ASN A 1 217 ? 13.019 4.964 8.523 1.00 94.75 217 ASN A N 1
ATOM 1658 C CA . ASN A 1 217 ? 12.141 5.798 9.338 1.00 94.75 217 ASN A CA 1
ATOM 1659 C C . ASN A 1 217 ? 10.839 5.095 9.739 1.00 94.75 217 ASN A C 1
ATOM 1661 O O . ASN A 1 217 ? 10.348 5.351 10.832 1.00 94.75 217 ASN A O 1
ATOM 1665 N N . PHE A 1 218 ? 10.304 4.198 8.904 1.00 94.12 218 PHE A N 1
ATOM 1666 C CA . PHE A 1 218 ? 9.014 3.551 9.158 1.00 94.12 218 PHE A CA 1
ATOM 1667 C C . PHE A 1 218 ? 9.180 2.070 9.486 1.00 94.12 218 PHE A C 1
ATOM 1669 O O . PHE A 1 218 ? 9.539 1.249 8.635 1.00 94.12 218 PHE A O 1
ATOM 1676 N N . ASN A 1 219 ? 8.860 1.692 10.728 1.00 85.94 219 ASN A N 1
ATOM 1677 C CA . ASN A 1 219 ? 8.951 0.295 11.143 1.00 85.94 219 ASN A CA 1
ATOM 1678 C C . ASN A 1 219 ? 7.925 -0.578 10.402 1.00 85.94 219 ASN A C 1
ATOM 1680 O O . ASN A 1 219 ? 8.281 -1.639 9.887 1.00 85.94 219 ASN A O 1
ATOM 1684 N N . MET A 1 220 ? 6.665 -0.146 10.312 1.00 90.69 220 MET A N 1
ATOM 1685 C CA . MET A 1 220 ? 5.634 -0.884 9.580 1.00 90.69 220 MET A CA 1
ATOM 1686 C C . MET A 1 220 ? 5.526 -0.385 8.138 1.00 90.69 220 MET A C 1
ATOM 1688 O O . MET A 1 220 ? 5.010 0.696 7.884 1.00 90.69 220 MET A O 1
ATOM 1692 N N . ASN A 1 221 ? 5.974 -1.209 7.191 1.00 93.00 221 ASN A N 1
ATOM 1693 C CA . ASN A 1 221 ? 5.913 -0.930 5.757 1.00 93.00 221 ASN A CA 1
ATOM 1694 C C . ASN A 1 221 ? 4.989 -1.920 5.030 1.00 93.00 221 ASN A C 1
ATOM 1696 O O . ASN A 1 221 ? 4.520 -2.908 5.610 1.00 93.00 221 ASN A O 1
ATOM 1700 N N . LYS A 1 222 ? 4.714 -1.676 3.748 1.00 95.06 222 LYS A N 1
ATOM 1701 C CA . LYS A 1 222 ? 3.756 -2.465 2.970 1.00 95.06 222 LYS A CA 1
ATOM 1702 C C . LYS A 1 222 ? 4.189 -3.907 2.798 1.00 95.06 222 LYS A C 1
ATOM 1704 O O . LYS A 1 222 ? 3.339 -4.797 2.825 1.00 95.06 222 LYS A O 1
ATOM 1709 N N . VAL A 1 223 ? 5.482 -4.177 2.632 1.00 93.56 223 VAL A N 1
ATOM 1710 C CA . VAL A 1 223 ? 5.996 -5.550 2.577 1.00 93.56 223 VAL A CA 1
ATOM 1711 C C . VAL A 1 223 ? 5.704 -6.297 3.880 1.00 93.56 223 VAL A C 1
ATOM 1713 O O . VAL A 1 223 ? 5.144 -7.395 3.817 1.00 93.56 223 VAL A O 1
ATOM 1716 N N . LYS A 1 224 ? 6.004 -5.713 5.049 1.00 93.44 224 LYS A N 1
ATOM 1717 C CA . LYS A 1 224 ? 5.701 -6.319 6.359 1.00 93.44 224 LYS A CA 1
ATOM 1718 C C . LYS A 1 224 ? 4.196 -6.523 6.543 1.00 93.44 224 LYS A C 1
ATOM 1720 O O . LYS A 1 224 ? 3.763 -7.639 6.834 1.00 93.44 224 LYS A O 1
ATOM 1725 N N . ALA A 1 225 ? 3.394 -5.494 6.274 1.00 95.12 225 ALA A N 1
ATOM 1726 C CA . ALA A 1 225 ? 1.939 -5.560 6.380 1.00 95.12 225 ALA A CA 1
ATOM 1727 C C . ALA A 1 225 ? 1.340 -6.651 5.476 1.00 95.12 225 ALA A C 1
ATOM 1729 O O . ALA A 1 225 ? 0.529 -7.457 5.926 1.00 95.12 225 ALA A O 1
ATOM 1730 N N . ARG A 1 226 ? 1.795 -6.761 4.218 1.00 93.75 226 ARG A N 1
ATOM 1731 C CA . ARG A 1 226 ? 1.349 -7.809 3.282 1.00 93.75 226 ARG A CA 1
ATOM 1732 C C . ARG A 1 226 ? 1.684 -9.218 3.766 1.00 93.75 226 ARG A C 1
ATOM 1734 O O . ARG A 1 226 ? 0.898 -10.127 3.516 1.00 93.75 226 ARG A O 1
ATOM 1741 N N . VAL A 1 227 ? 2.830 -9.431 4.417 1.00 92.81 227 VAL A N 1
ATOM 1742 C CA . VAL A 1 227 ? 3.186 -10.749 4.977 1.00 92.81 227 VAL A CA 1
ATOM 1743 C C . VAL A 1 227 ? 2.203 -11.149 6.077 1.00 92.81 227 VAL A C 1
ATOM 1745 O O . VAL A 1 227 ? 1.721 -12.284 6.066 1.00 92.81 227 VAL A O 1
ATOM 1748 N N . ILE A 1 228 ? 1.869 -10.212 6.967 1.00 93.94 228 ILE A N 1
ATOM 1749 C CA . ILE A 1 228 ? 0.917 -10.424 8.064 1.00 93.94 228 ILE A CA 1
ATOM 1750 C C . ILE A 1 228 ? -0.490 -10.670 7.502 1.00 93.94 228 ILE A C 1
ATOM 1752 O O . ILE A 1 228 ? -1.085 -11.712 7.763 1.00 93.94 228 ILE A O 1
ATOM 1756 N N . LEU A 1 229 ? -0.985 -9.772 6.645 1.00 93.19 229 LEU A N 1
ATOM 1757 C CA . LEU A 1 229 ? -2.326 -9.852 6.051 1.00 93.19 229 LEU A CA 1
ATOM 1758 C C . LEU A 1 229 ? -2.523 -11.077 5.145 1.00 93.19 229 LEU A C 1
ATOM 1760 O O . LEU A 1 229 ? -3.646 -11.537 4.969 1.00 93.19 229 LEU A O 1
ATOM 1764 N N . ALA A 1 230 ? -1.452 -11.619 4.559 1.00 90.38 230 ALA A N 1
ATOM 1765 C CA . ALA A 1 230 ? -1.512 -12.842 3.759 1.00 90.38 230 ALA A CA 1
ATOM 1766 C C . ALA A 1 230 ? -1.448 -14.132 4.599 1.00 90.38 230 ALA A C 1
ATOM 1768 O O . ALA A 1 230 ? -1.386 -15.214 4.012 1.00 90.38 230 ALA A O 1
ATOM 1769 N N . GLY A 1 231 ? -1.388 -14.035 5.934 1.00 86.81 231 GLY A N 1
ATOM 1770 C CA . GLY A 1 231 ? -1.252 -15.188 6.829 1.00 86.81 231 GLY A CA 1
ATOM 1771 C C . GLY A 1 231 ? 0.087 -15.918 6.684 1.00 86.81 231 GLY A C 1
ATOM 1772 O O . GLY A 1 231 ? 0.176 -17.110 6.956 1.00 86.81 231 GLY A O 1
ATOM 1773 N N . LYS A 1 232 ? 1.128 -15.230 6.194 1.00 82.50 232 LYS A N 1
ATOM 1774 C CA . LYS A 1 232 ? 2.464 -15.809 5.958 1.00 82.50 232 LYS A CA 1
ATOM 1775 C C . LYS A 1 232 ? 3.453 -15.526 7.089 1.00 82.50 232 LYS A C 1
ATOM 1777 O O . LYS A 1 232 ? 4.593 -15.977 7.009 1.00 82.50 232 LYS A O 1
ATOM 1782 N N . ALA A 1 233 ? 3.050 -14.770 8.108 1.00 78.19 233 ALA A N 1
ATOM 1783 C CA . ALA A 1 233 ? 3.846 -14.561 9.310 1.00 78.19 233 ALA A CA 1
ATOM 1784 C C . ALA A 1 233 ? 3.864 -15.866 10.125 1.00 78.19 233 ALA A C 1
ATOM 1786 O O . ALA A 1 233 ? 2.832 -16.300 10.624 1.00 78.19 233 ALA A O 1
ATOM 1787 N N . SER A 1 234 ? 5.022 -16.525 10.205 1.00 62.12 234 SER A N 1
ATOM 1788 C CA . SER A 1 234 ? 5.121 -17.921 10.656 1.00 62.12 234 SER A CA 1
ATOM 1789 C C . SER A 1 234 ? 4.982 -18.128 12.165 1.00 62.12 234 SER A C 1
ATOM 1791 O O . SER A 1 234 ? 4.761 -19.260 12.577 1.00 62.12 234 SER A O 1
ATOM 1793 N N . ASN A 1 235 ? 5.132 -17.079 12.984 1.00 70.12 235 ASN A N 1
ATOM 1794 C CA . ASN A 1 235 ? 5.382 -17.278 14.415 1.00 70.12 235 ASN A CA 1
ATOM 1795 C C . ASN A 1 235 ? 4.350 -16.640 15.350 1.00 70.12 235 ASN A C 1
ATOM 1797 O O . ASN A 1 235 ? 4.251 -17.112 16.470 1.00 70.12 235 ASN A O 1
ATOM 1801 N N . ASN A 1 236 ? 3.592 -15.621 14.925 1.00 79.88 236 ASN A N 1
ATOM 1802 C CA . ASN A 1 236 ? 2.536 -15.000 15.736 1.00 79.88 236 ASN A CA 1
ATOM 1803 C C . ASN A 1 236 ? 1.510 -14.299 14.826 1.00 79.88 236 ASN A C 1
ATOM 1805 O O . ASN A 1 236 ? 1.847 -13.270 14.233 1.00 79.88 236 ASN A O 1
ATOM 1809 N N . PRO A 1 237 ? 0.288 -14.839 14.662 1.00 87.25 237 PRO A N 1
ATOM 1810 C CA . PRO A 1 237 ? -0.778 -14.121 13.973 1.00 87.25 237 PRO A CA 1
ATOM 1811 C C . PRO A 1 237 ? -1.232 -12.905 14.802 1.00 87.25 237 PRO A C 1
ATOM 1813 O O . PRO A 1 237 ? -1.139 -12.937 16.031 1.00 87.25 237 PRO A O 1
ATOM 1816 N N . PRO A 1 238 ? -1.736 -11.838 14.156 1.00 94.00 238 PRO A N 1
ATOM 1817 C CA . PRO A 1 238 ? -2.257 -10.680 14.870 1.00 94.00 238 PRO A CA 1
ATOM 1818 C C . PRO A 1 238 ? -3.495 -11.061 15.690 1.00 94.00 238 PRO A C 1
ATOM 1820 O O . PRO A 1 238 ? -4.348 -11.818 15.223 1.00 94.00 238 PRO A O 1
ATOM 1823 N N . PHE A 1 239 ? -3.619 -10.498 16.890 1.00 95.38 239 PHE A N 1
ATOM 1824 C CA . PHE A 1 239 ? -4.817 -10.630 17.713 1.00 95.38 239 PHE A CA 1
ATOM 1825 C C . PHE A 1 239 ? -5.990 -9.895 17.047 1.00 95.38 239 PHE A C 1
ATOM 1827 O O . PHE A 1 239 ? -5.889 -8.706 16.733 1.00 95.38 239 PHE A O 1
ATOM 1834 N N . VAL A 1 240 ? -7.095 -10.599 16.799 1.00 96.75 240 VAL A N 1
ATOM 1835 C CA . VAL A 1 240 ? -8.238 -10.053 16.055 1.00 96.75 240 VAL A CA 1
ATOM 1836 C C . VAL A 1 240 ? -9.203 -9.344 17.004 1.00 96.75 240 VAL A C 1
ATOM 1838 O O . VAL A 1 240 ? -9.640 -9.923 17.991 1.00 96.75 240 VAL A O 1
ATOM 1841 N N . ILE A 1 241 ? -9.557 -8.103 16.671 1.00 97.31 241 ILE A N 1
ATOM 1842 C CA . ILE A 1 241 ? -10.519 -7.265 17.391 1.00 97.31 241 ILE A CA 1
ATOM 1843 C C . ILE A 1 241 ? -11.785 -7.163 16.537 1.00 97.31 241 ILE A C 1
ATOM 1845 O O . ILE A 1 241 ? -11.779 -6.541 15.467 1.00 97.31 241 ILE A O 1
ATOM 1849 N N . HIS A 1 242 ? -12.863 -7.800 16.984 1.00 96.69 242 HIS A N 1
ATOM 1850 C CA . HIS A 1 242 ? -14.126 -7.871 16.243 1.00 96.69 242 HIS A CA 1
ATOM 1851 C C . HIS A 1 242 ? -15.371 -7.553 17.082 1.00 96.69 242 HIS A C 1
ATOM 1853 O O . HIS A 1 242 ? -16.471 -7.502 16.541 1.00 96.69 242 HIS A O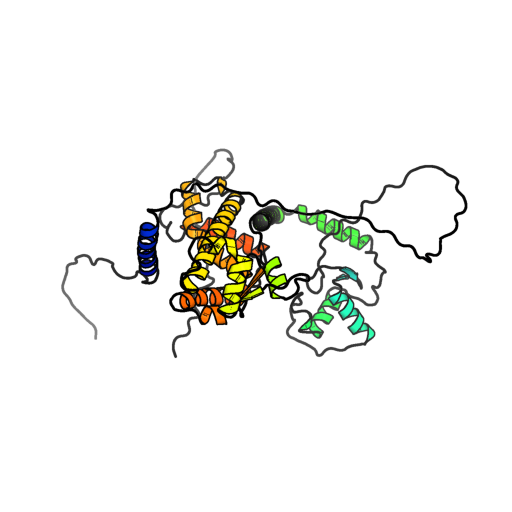 1
ATOM 1859 N N . ASP A 1 243 ? -15.208 -7.331 18.382 1.00 96.06 243 ASP A N 1
ATOM 1860 C CA . ASP A 1 243 ? -16.270 -6.969 19.316 1.00 96.06 243 ASP A CA 1
ATOM 1861 C C . ASP A 1 243 ? -15.689 -6.252 20.549 1.00 96.06 243 ASP A C 1
ATOM 1863 O O . ASP A 1 243 ? -14.486 -5.992 20.648 1.00 96.06 243 ASP A O 1
ATOM 1867 N N . MET A 1 244 ? -16.557 -5.916 21.505 1.00 93.69 244 MET A N 1
ATOM 1868 C CA . MET A 1 244 ? -16.161 -5.216 22.729 1.00 93.69 244 MET A CA 1
ATOM 1869 C C . MET A 1 244 ? -15.302 -6.068 23.671 1.00 93.69 244 MET A C 1
ATOM 1871 O O . MET A 1 244 ? -14.461 -5.522 24.387 1.00 93.69 244 MET A O 1
ATOM 1875 N N . GLU A 1 245 ? -15.484 -7.390 23.676 1.00 94.94 245 GLU A N 1
ATOM 1876 C CA . GLU A 1 245 ? -14.707 -8.301 24.522 1.00 94.94 245 GLU A CA 1
ATOM 1877 C C . GLU A 1 245 ? -13.255 -8.362 24.044 1.00 94.94 245 GLU A C 1
ATOM 1879 O O . GLU A 1 245 ? -12.321 -8.084 24.803 1.00 94.94 245 GLU A O 1
ATOM 1884 N N . THR A 1 246 ? -13.068 -8.632 22.753 1.00 95.88 246 THR A N 1
ATOM 1885 C CA . THR A 1 246 ? -11.753 -8.651 22.111 1.00 95.88 246 THR A CA 1
ATOM 1886 C C . THR A 1 246 ? -11.085 -7.278 22.153 1.00 95.88 246 THR A C 1
ATOM 1888 O O . THR A 1 246 ? -9.880 -7.201 22.399 1.00 95.88 246 THR A O 1
ATOM 1891 N N . LEU A 1 247 ? -11.839 -6.178 22.026 1.00 93.44 247 LEU A N 1
ATOM 1892 C CA . LEU A 1 247 ? -11.301 -4.831 22.231 1.00 93.44 247 LEU A CA 1
ATOM 1893 C C . LEU A 1 247 ? -10.728 -4.665 23.645 1.00 93.44 247 LEU A C 1
ATOM 1895 O O . LEU A 1 247 ? -9.581 -4.251 23.787 1.00 93.44 247 LEU A O 1
ATOM 1899 N N . CYS A 1 248 ? -11.472 -5.050 24.685 1.00 90.94 248 CYS A N 1
ATOM 1900 C CA . CYS A 1 248 ? -11.005 -4.950 26.070 1.00 90.94 248 CYS A CA 1
ATOM 1901 C C . CYS A 1 248 ? -9.736 -5.787 26.318 1.00 90.94 248 CYS A C 1
ATOM 1903 O O . CYS A 1 248 ? -8.824 -5.368 27.038 1.00 90.94 248 CYS A O 1
ATOM 1905 N N . MET A 1 249 ? -9.642 -6.972 25.707 1.00 92.12 249 MET A N 1
ATOM 1906 C CA . MET A 1 249 ? -8.432 -7.798 25.774 1.00 92.12 249 MET A CA 1
ATOM 1907 C C . MET A 1 249 ? -7.240 -7.128 25.087 1.00 92.12 249 MET A C 1
ATOM 1909 O O . MET A 1 249 ? -6.150 -7.088 25.663 1.00 92.12 249 MET A O 1
ATOM 1913 N N . ALA A 1 250 ? -7.435 -6.576 23.887 1.00 91.62 250 ALA A N 1
ATOM 1914 C CA . ALA A 1 250 ? -6.401 -5.838 23.167 1.00 91.62 250 ALA A CA 1
ATOM 1915 C C . ALA A 1 250 ? -5.943 -4.594 23.943 1.00 91.62 250 ALA A C 1
ATOM 1917 O O . ALA A 1 250 ? -4.748 -4.308 24.001 1.00 91.62 250 ALA A O 1
ATOM 1918 N N . GLU A 1 251 ? -6.864 -3.892 24.604 1.00 88.50 251 GLU A N 1
ATOM 1919 C CA . GLU A 1 251 ? -6.562 -2.734 25.450 1.00 88.50 251 GLU A CA 1
ATOM 1920 C C . GLU A 1 251 ? -5.651 -3.098 26.623 1.00 88.50 251 GLU A C 1
ATOM 1922 O O . GLU A 1 251 ? -4.715 -2.366 26.923 1.00 88.50 251 GLU A O 1
ATOM 1927 N N . LYS A 1 252 ? -5.864 -4.259 27.246 1.00 87.12 252 LYS A N 1
ATOM 1928 C CA . LYS A 1 252 ? -5.042 -4.743 28.368 1.00 87.12 252 LYS A CA 1
ATOM 1929 C C . LYS A 1 252 ? -3.689 -5.311 27.943 1.00 87.12 252 LYS A C 1
ATOM 1931 O O . LYS A 1 252 ? -2.800 -5.428 28.781 1.00 87.12 252 LYS A O 1
ATOM 1936 N N . THR A 1 253 ? -3.530 -5.687 26.676 1.00 88.69 253 THR A N 1
ATOM 1937 C CA . THR A 1 253 ? -2.351 -6.427 26.199 1.00 88.69 253 THR A CA 1
ATOM 1938 C C . THR A 1 253 ? -1.522 -5.621 25.206 1.00 88.69 253 THR A C 1
ATOM 1940 O O . THR A 1 253 ? -0.354 -5.346 25.461 1.00 88.69 253 THR A O 1
ATOM 1943 N N . LEU A 1 254 ? -2.118 -5.212 24.088 1.00 85.00 254 LEU A N 1
ATOM 1944 C CA . LEU A 1 254 ? -1.426 -4.581 22.968 1.00 85.00 254 LEU A CA 1
ATOM 1945 C C . LEU A 1 254 ? -1.191 -3.087 23.176 1.00 85.00 254 LEU A C 1
ATOM 1947 O O . LEU A 1 254 ? -0.150 -2.568 22.781 1.00 85.00 254 LEU A O 1
ATOM 1951 N N . VAL A 1 255 ? -2.163 -2.391 23.769 1.00 81.19 255 VAL A N 1
ATOM 1952 C CA . VAL A 1 255 ? -2.150 -0.922 23.882 1.00 81.19 255 VAL A CA 1
ATOM 1953 C C . VAL A 1 255 ? -2.281 -0.433 25.325 1.00 81.19 255 VAL A C 1
ATOM 1955 O O . VAL A 1 255 ? -2.629 0.720 25.562 1.00 81.19 255 VAL A O 1
ATOM 1958 N N . ALA A 1 256 ? -1.929 -1.276 26.299 1.00 76.81 256 ALA A N 1
ATOM 1959 C CA . ALA A 1 256 ? -2.086 -0.990 27.728 1.00 76.81 256 ALA A CA 1
ATOM 1960 C C . ALA A 1 256 ? -1.500 0.366 28.138 1.00 76.81 256 ALA A C 1
ATOM 1962 O O . ALA A 1 256 ? -2.155 1.143 28.829 1.00 76.81 256 ALA A O 1
ATOM 1963 N N . LYS A 1 257 ? -0.299 0.691 27.642 1.00 75.38 257 LYS A N 1
ATOM 1964 C CA . LYS A 1 257 ? 0.374 1.968 27.925 1.00 75.38 257 LYS A CA 1
ATOM 1965 C C . LYS A 1 257 ? -0.340 3.181 27.317 1.00 75.38 257 LYS A C 1
ATOM 1967 O O . LYS A 1 257 ? -0.295 4.251 27.906 1.00 75.38 257 LYS A O 1
ATOM 1972 N N . LEU A 1 258 ? -1.005 3.018 26.171 1.00 74.69 258 LEU A N 1
ATOM 1973 C CA . LEU A 1 258 ? -1.711 4.103 25.476 1.00 74.69 258 LEU A CA 1
ATOM 1974 C C . LEU A 1 258 ? -3.068 4.418 26.117 1.00 74.69 258 LEU A C 1
ATOM 1976 O O . LEU A 1 258 ? -3.534 5.551 26.045 1.00 74.69 258 LEU A O 1
ATOM 1980 N N . VAL A 1 259 ? -3.706 3.426 26.745 1.00 71.81 259 VAL A N 1
ATOM 1981 C CA . VAL A 1 259 ? -5.044 3.575 27.345 1.00 71.81 259 VAL A CA 1
ATOM 1982 C C . VAL A 1 259 ? -4.966 3.853 28.858 1.00 71.81 259 VAL A C 1
ATOM 1984 O O . VAL A 1 259 ? -5.934 4.328 29.447 1.00 71.81 259 VAL A O 1
ATOM 1987 N N . ALA A 1 260 ? -3.811 3.635 29.501 1.00 63.97 260 ALA A N 1
ATOM 1988 C CA . ALA A 1 260 ? -3.603 3.816 30.945 1.00 63.97 260 ALA A CA 1
ATOM 1989 C C . ALA A 1 260 ? -3.828 5.249 31.479 1.00 63.97 260 ALA A C 1
ATOM 1991 O O . ALA A 1 260 ? -4.091 5.409 32.669 1.00 63.97 260 ALA A O 1
ATOM 1992 N N . ASN A 1 261 ? -3.801 6.282 30.631 1.00 64.31 261 ASN A N 1
ATOM 1993 C CA . ASN A 1 261 ? -3.881 7.695 31.038 1.00 64.31 261 ASN A CA 1
ATOM 1994 C C . ASN A 1 261 ? -5.318 8.187 31.343 1.00 64.31 261 ASN A C 1
ATOM 1996 O O . ASN A 1 261 ? -5.721 9.261 30.909 1.00 64.31 261 ASN A O 1
ATOM 2000 N N . GLY A 1 262 ? -6.127 7.398 32.059 1.00 60.44 262 GLY A N 1
ATOM 2001 C CA . GLY A 1 262 ? -7.464 7.813 32.525 1.00 60.44 262 GLY A CA 1
ATOM 2002 C C . GLY A 1 262 ? -8.601 7.708 31.496 1.00 60.44 262 GLY A C 1
ATOM 2003 O O . GLY A 1 262 ? -9.732 8.094 31.784 1.00 60.44 262 GLY A O 1
ATOM 2004 N N . ILE A 1 263 ? -8.344 7.148 30.311 1.00 69.69 263 ILE A N 1
ATOM 2005 C CA . ILE A 1 263 ? -9.339 7.029 29.225 1.00 69.69 263 ILE A CA 1
ATOM 2006 C C . ILE A 1 263 ? -10.070 5.676 29.269 1.00 69.69 263 ILE A C 1
ATOM 2008 O O . ILE A 1 263 ? -11.128 5.536 28.665 1.00 69.69 263 ILE A O 1
ATOM 2012 N N . GLN A 1 264 ? -9.581 4.704 30.052 1.00 68.00 264 GLN A N 1
ATOM 2013 C CA . GLN A 1 264 ? -10.205 3.379 30.249 1.00 68.00 264 GLN A CA 1
ATOM 2014 C C . GLN A 1 264 ? -11.715 3.450 30.560 1.00 68.00 264 GLN A C 1
ATOM 2016 O O . GLN A 1 264 ? -12.468 2.579 30.136 1.00 68.00 264 GLN A O 1
ATOM 2021 N N . ASN A 1 265 ? -12.166 4.504 31.253 1.00 70.44 265 ASN A N 1
ATOM 2022 C CA . ASN A 1 265 ? -13.563 4.682 31.668 1.00 70.44 265 ASN A CA 1
ATOM 2023 C C . ASN A 1 265 ? -14.451 5.416 30.641 1.00 70.44 265 ASN A C 1
ATOM 2025 O O . ASN A 1 265 ? -15.634 5.619 30.904 1.00 70.44 265 ASN A O 1
ATOM 2029 N N . LYS A 1 266 ? -13.908 5.855 29.497 1.00 8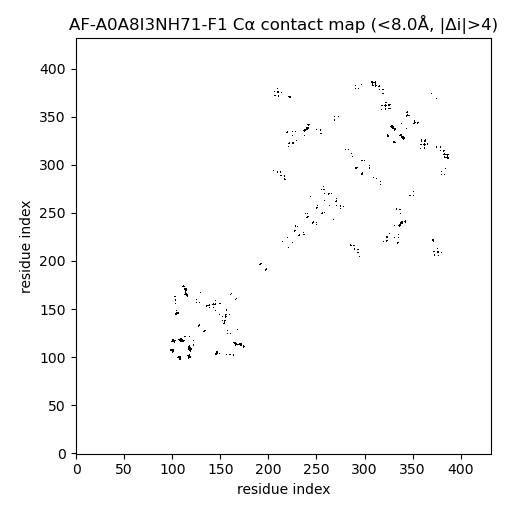1.94 266 LYS A N 1
ATOM 2030 C CA . LYS A 1 266 ? -14.678 6.534 28.436 1.00 81.94 266 LYS A CA 1
ATOM 2031 C C . LYS A 1 266 ? -15.328 5.532 27.479 1.00 81.94 266 LYS A C 1
ATOM 2033 O O . LYS A 1 266 ? -14.990 4.354 27.508 1.00 81.94 266 LYS A O 1
ATOM 2038 N N . GLU A 1 267 ? -16.233 5.998 26.614 1.00 86.31 267 GLU A N 1
ATOM 2039 C CA . GLU A 1 267 ? -16.831 5.195 25.529 1.00 86.31 267 GLU A CA 1
ATOM 2040 C C . GLU A 1 267 ? -15.750 4.547 24.638 1.00 86.31 267 GLU A C 1
ATOM 2042 O O . GLU A 1 267 ? -14.665 5.108 24.453 1.00 86.31 267 GLU A O 1
ATOM 2047 N N . ALA A 1 268 ? -16.029 3.362 24.086 1.00 85.56 268 ALA A N 1
ATOM 2048 C CA . ALA A 1 268 ? -15.057 2.584 23.312 1.00 85.56 268 ALA A CA 1
ATOM 2049 C C . ALA A 1 268 ? -14.521 3.359 22.097 1.00 85.56 268 ALA A C 1
ATOM 2051 O O . ALA A 1 268 ? -13.324 3.347 21.821 1.00 85.56 268 ALA A O 1
ATOM 2052 N N . GLU A 1 269 ? -15.388 4.107 21.421 1.00 87.31 269 GLU A N 1
ATOM 2053 C CA . GLU A 1 269 ? -15.063 4.960 20.279 1.00 87.31 269 GLU A CA 1
ATOM 2054 C C . GLU A 1 269 ? -14.046 6.034 20.650 1.00 87.31 269 GLU A C 1
ATOM 2056 O O . GLU A 1 269 ? -13.097 6.278 19.908 1.00 87.31 269 GLU A O 1
ATOM 2061 N N . VAL A 1 270 ? -14.204 6.637 21.831 1.00 87.56 270 VAL A N 1
ATOM 2062 C CA . VAL A 1 270 ? -13.286 7.661 22.339 1.00 87.56 270 VAL A CA 1
ATOM 2063 C C . VAL A 1 270 ? -11.916 7.051 22.622 1.00 87.56 270 VAL A C 1
ATOM 2065 O O . VAL A 1 270 ? -10.896 7.659 22.297 1.00 87.56 270 VAL A O 1
ATOM 2068 N N . ARG A 1 271 ? -11.870 5.834 23.176 1.00 87.62 271 ARG A N 1
ATOM 2069 C CA . ARG A 1 271 ? -10.611 5.119 23.435 1.00 87.62 271 ARG A CA 1
ATOM 2070 C C . ARG A 1 271 ? -9.891 4.755 22.138 1.00 87.62 271 ARG A C 1
ATOM 2072 O O . ARG A 1 271 ? -8.704 5.046 22.001 1.00 87.62 271 ARG A O 1
ATOM 2079 N N . ILE A 1 272 ? -10.606 4.198 21.161 1.00 88.62 272 ILE A N 1
ATOM 2080 C CA . ILE A 1 272 ? -10.043 3.850 19.846 1.00 88.62 272 ILE A CA 1
ATOM 2081 C C . ILE A 1 272 ? -9.552 5.108 19.122 1.00 88.62 272 ILE A C 1
ATOM 2083 O O . ILE A 1 272 ? -8.453 5.110 18.561 1.00 88.62 272 ILE A O 1
ATOM 2087 N N . PHE A 1 273 ? -10.333 6.189 19.156 1.00 88.31 273 PHE A N 1
ATOM 2088 C CA . PHE A 1 273 ? -9.952 7.461 18.554 1.00 88.31 273 PHE A CA 1
ATOM 2089 C C . PHE A 1 273 ? -8.694 8.040 19.205 1.00 88.31 273 PHE A C 1
ATOM 2091 O O . PHE A 1 273 ? -7.773 8.440 18.495 1.00 88.31 273 PHE A O 1
ATOM 2098 N N . HIS A 1 274 ? -8.597 7.994 20.535 1.00 87.31 274 HIS A N 1
ATOM 2099 C CA . HIS A 1 274 ? -7.390 8.397 21.250 1.00 87.31 274 HIS A CA 1
ATOM 2100 C C . HIS A 1 274 ? -6.171 7.555 20.844 1.00 87.31 274 HIS A C 1
ATOM 2102 O O . HIS A 1 274 ? -5.117 8.110 20.543 1.00 87.31 274 HIS A O 1
ATOM 2108 N N . CYS A 1 275 ? -6.304 6.228 20.745 1.00 88.50 275 CYS A N 1
ATOM 2109 C CA . CYS A 1 275 ? -5.215 5.383 20.247 1.00 88.50 275 CYS A CA 1
ATOM 2110 C C . CYS A 1 275 ? -4.777 5.789 18.832 1.00 88.50 275 CYS A C 1
ATOM 2112 O O . CYS A 1 275 ? -3.580 5.881 18.565 1.00 88.50 275 CYS A O 1
ATOM 2114 N N . CYS A 1 276 ? -5.728 6.093 17.941 1.00 88.62 276 CYS A N 1
ATOM 2115 C CA . CYS A 1 276 ? -5.417 6.590 16.600 1.00 88.62 276 CYS A CA 1
ATOM 2116 C C . CYS A 1 276 ? -4.665 7.926 16.642 1.00 88.62 276 CYS A C 1
ATOM 2118 O O . CYS A 1 276 ? -3.748 8.128 15.847 1.00 88.62 276 CYS A O 1
ATOM 2120 N N . GLN A 1 277 ? -5.025 8.830 17.557 1.00 89.00 277 GLN A N 1
ATOM 2121 C CA . GLN A 1 277 ? -4.326 10.102 17.744 1.00 89.00 277 GLN A CA 1
ATOM 2122 C C . GLN A 1 277 ? -2.890 9.892 18.223 1.00 89.00 277 GLN A C 1
ATOM 2124 O O . GLN A 1 277 ? -1.980 10.447 17.612 1.00 89.00 277 GLN A O 1
ATOM 2129 N N . CYS A 1 278 ? -2.662 9.050 19.236 1.00 89.56 278 CYS A N 1
ATOM 2130 C CA . CYS A 1 278 ? -1.311 8.736 19.707 1.00 89.56 278 CYS A CA 1
ATOM 2131 C C . CYS A 1 278 ? -0.434 8.189 18.574 1.00 89.56 278 CYS A C 1
ATOM 2133 O O . CYS A 1 278 ? 0.648 8.712 18.322 1.00 89.56 278 CYS A O 1
ATOM 2135 N N . THR A 1 279 ? -0.938 7.205 17.823 1.00 90.06 279 THR A N 1
ATOM 2136 C CA . THR A 1 279 ? -0.214 6.654 16.669 1.00 90.06 279 THR A CA 1
ATOM 2137 C C . THR A 1 279 ? -0.005 7.697 15.568 1.00 90.06 279 THR A C 1
ATOM 2139 O O . THR A 1 279 ? 1.031 7.698 14.905 1.00 90.06 279 THR A O 1
ATOM 2142 N N . SER A 1 280 ? -0.953 8.617 15.367 1.00 91.69 280 SER A N 1
ATOM 2143 C CA . SER A 1 280 ? -0.793 9.707 14.397 1.00 91.69 280 SER A CA 1
ATOM 2144 C C . SER A 1 280 ? 0.332 10.655 14.804 1.00 91.69 280 SER A C 1
ATOM 2146 O O . SER A 1 280 ? 1.121 11.037 13.948 1.00 91.69 280 SER A O 1
ATOM 2148 N N . VAL A 1 281 ? 0.455 10.991 16.093 1.00 92.75 281 VAL A N 1
ATOM 2149 C CA . VAL A 1 281 ? 1.556 11.821 16.611 1.00 92.75 281 VAL A CA 1
ATOM 2150 C C . VAL A 1 281 ? 2.903 11.146 16.361 1.00 92.75 281 VAL A C 1
ATOM 2152 O O . VAL A 1 281 ? 3.791 11.772 15.786 1.00 92.75 281 VAL A O 1
ATOM 2155 N N . GLU A 1 282 ? 3.032 9.860 16.699 1.00 92.31 282 GLU A N 1
ATOM 2156 C CA . GLU A 1 282 ? 4.242 9.074 16.418 1.00 92.31 282 GLU A CA 1
ATOM 2157 C C . GLU A 1 282 ? 4.574 9.079 14.917 1.00 92.31 282 GLU A C 1
ATOM 2159 O O . GLU A 1 282 ? 5.703 9.371 14.522 1.00 92.31 282 GLU A O 1
ATOM 2164 N N . THR A 1 283 ? 3.570 8.858 14.063 1.00 93.75 283 THR A N 1
ATOM 2165 C CA . THR A 1 283 ? 3.745 8.840 12.602 1.00 93.75 283 THR A CA 1
ATOM 2166 C C . THR A 1 283 ? 4.152 10.213 12.054 1.00 93.75 283 THR A C 1
ATOM 2168 O O . THR A 1 283 ? 4.950 10.294 11.122 1.00 93.75 283 THR A O 1
ATOM 2171 N N . VAL A 1 284 ? 3.641 11.314 12.618 1.00 95.69 284 VAL A N 1
ATOM 2172 C CA . VAL A 1 284 ? 4.057 12.679 12.249 1.00 95.69 284 VAL A CA 1
ATOM 2173 C C . VAL A 1 284 ? 5.525 12.913 12.608 1.00 95.69 284 VAL A C 1
ATOM 2175 O O . VAL A 1 284 ? 6.259 13.516 11.819 1.00 95.69 284 VAL A O 1
ATOM 2178 N N . THR A 1 285 ? 5.983 12.415 13.759 1.00 95.69 285 THR A N 1
ATOM 2179 C CA . THR A 1 285 ? 7.401 12.465 14.134 1.00 95.69 285 THR A CA 1
ATOM 2180 C C . THR A 1 285 ? 8.259 11.668 13.147 1.00 95.69 285 THR A C 1
ATOM 2182 O O . THR A 1 285 ? 9.240 12.202 12.628 1.00 95.69 285 THR A O 1
ATOM 2185 N N . GLU A 1 286 ? 7.858 10.442 12.802 1.00 96.44 286 GLU A N 1
ATOM 2186 C CA . GLU A 1 286 ? 8.552 9.611 11.804 1.00 96.44 286 GLU A CA 1
ATOM 2187 C C . GLU A 1 286 ? 8.598 10.283 10.419 1.00 96.44 286 GLU A C 1
ATOM 2189 O O . GLU A 1 286 ? 9.653 10.319 9.781 1.00 96.44 286 GLU A O 1
ATOM 2194 N N . LEU A 1 287 ? 7.487 10.887 9.976 1.00 96.69 287 LEU A N 1
ATOM 2195 C CA . LEU A 1 287 ? 7.395 11.649 8.723 1.00 96.69 287 LEU A CA 1
ATOM 2196 C C . LEU A 1 287 ? 8.297 12.880 8.714 1.00 96.69 287 LEU A C 1
ATOM 2198 O O . LEU A 1 287 ? 8.873 13.204 7.678 1.00 96.69 287 LEU A O 1
ATOM 2202 N N . THR A 1 288 ? 8.438 13.555 9.852 1.00 96.31 288 THR A N 1
ATOM 2203 C CA . THR A 1 288 ? 9.324 14.717 9.983 1.00 96.31 288 THR A CA 1
ATOM 2204 C C . THR A 1 288 ? 10.786 14.304 9.811 1.00 96.31 288 THR A C 1
ATOM 2206 O O . THR A 1 288 ? 11.531 14.950 9.073 1.00 96.31 288 THR A O 1
ATOM 2209 N N . GLU A 1 289 ? 11.200 13.195 10.427 1.00 97.12 289 GLU A N 1
ATOM 2210 C CA . GLU A 1 289 ? 12.554 12.651 10.260 1.00 97.12 289 GLU A CA 1
ATOM 2211 C C . GLU A 1 289 ? 12.794 12.090 8.849 1.00 97.12 289 GLU A C 1
ATOM 2213 O O . GLU A 1 289 ? 13.878 12.253 8.280 1.00 97.12 289 GLU A O 1
ATOM 2218 N N . PHE A 1 290 ? 11.773 11.483 8.238 1.00 98.00 290 PHE A N 1
ATOM 2219 C CA . PHE A 1 290 ? 11.826 11.066 6.840 1.00 98.00 290 PHE A CA 1
ATOM 2220 C C . PHE A 1 290 ? 11.997 12.271 5.906 1.00 98.00 290 PHE A C 1
ATOM 2222 O O . PHE A 1 290 ? 12.863 12.248 5.034 1.00 98.00 290 PHE A O 1
ATOM 2229 N N . ALA A 1 291 ? 11.243 13.353 6.123 1.00 97.19 291 ALA A N 1
ATOM 2230 C CA . ALA A 1 291 ? 11.320 14.567 5.317 1.00 97.19 291 ALA A CA 1
ATOM 2231 C C . ALA A 1 291 ? 12.725 15.181 5.330 1.00 97.19 291 ALA A C 1
ATOM 2233 O O . ALA A 1 291 ? 13.255 15.520 4.276 1.00 97.19 291 ALA A O 1
ATOM 2234 N N . LYS A 1 292 ? 13.380 15.234 6.498 1.00 95.94 292 LYS A N 1
ATOM 2235 C CA . LYS A 1 292 ? 14.780 15.685 6.627 1.00 95.94 292 LYS A CA 1
ATOM 2236 C C . LYS A 1 292 ? 15.766 14.845 5.808 1.00 95.94 292 LYS A C 1
ATOM 2238 O O . LYS A 1 292 ? 16.821 15.346 5.429 1.00 95.94 292 LYS A O 1
ATOM 2243 N N . SER A 1 293 ? 15.427 13.587 5.527 1.00 96.19 293 SER A N 1
ATOM 2244 C CA . SER A 1 293 ? 16.243 12.670 4.725 1.00 96.19 293 SER A CA 1
ATOM 2245 C C . SER A 1 293 ? 16.006 12.810 3.213 1.00 96.19 293 SER A C 1
ATOM 2247 O O . SER A 1 293 ? 16.762 12.240 2.424 1.00 96.19 293 SER A O 1
ATOM 2249 N N . ILE A 1 294 ? 14.991 13.574 2.786 1.00 95.62 294 ILE A N 1
ATOM 2250 C CA . ILE A 1 294 ? 14.730 13.861 1.372 1.00 95.62 294 ILE A CA 1
ATOM 2251 C C . ILE A 1 294 ? 15.768 14.882 0.871 1.00 95.62 294 ILE A C 1
ATOM 2253 O O . ILE A 1 294 ? 15.874 15.977 1.437 1.00 95.62 294 ILE A O 1
ATOM 2257 N N . PRO A 1 295 ? 16.525 14.579 -0.203 1.00 92.44 295 PRO A N 1
ATOM 2258 C CA . PRO A 1 295 ? 17.520 15.503 -0.738 1.00 92.44 295 PRO A CA 1
ATOM 2259 C C . PRO A 1 295 ? 16.944 16.892 -1.039 1.00 92.44 295 PRO A C 1
ATOM 2261 O O . PRO A 1 295 ? 15.971 17.031 -1.775 1.00 92.44 295 PRO A O 1
ATOM 2264 N N . GLY A 1 296 ? 17.564 17.923 -0.458 1.00 89.88 296 GLY A N 1
ATOM 2265 C CA . GLY A 1 296 ? 17.174 19.325 -0.622 1.00 89.88 296 GLY A CA 1
ATOM 2266 C C . GLY A 1 296 ? 16.148 19.846 0.391 1.00 89.88 296 GLY A C 1
ATOM 2267 O O . GLY A 1 296 ? 16.068 21.058 0.560 1.00 89.88 296 GLY A O 1
ATOM 2268 N N . PHE A 1 297 ? 15.425 18.986 1.118 1.00 93.69 297 PHE A N 1
ATOM 2269 C CA . PHE A 1 297 ? 14.390 19.432 2.062 1.00 93.69 297 PHE A CA 1
ATOM 2270 C C . PHE A 1 297 ? 14.971 20.217 3.246 1.00 93.69 297 PHE A C 1
ATOM 2272 O O . PHE A 1 297 ? 14.497 21.304 3.561 1.00 93.69 297 PHE A O 1
ATOM 2279 N N . ALA A 1 298 ? 16.049 19.713 3.854 1.00 92.38 298 ALA A N 1
ATOM 2280 C CA . ALA A 1 298 ? 16.717 20.371 4.982 1.00 92.38 298 ALA A CA 1
ATOM 2281 C C . ALA A 1 298 ? 17.348 21.733 4.621 1.00 92.38 298 ALA A C 1
ATOM 2283 O O . ALA A 1 298 ? 17.658 22.517 5.514 1.00 92.38 298 ALA A O 1
ATOM 2284 N N . ASN A 1 299 ? 17.522 22.015 3.324 1.00 91.69 299 ASN A N 1
ATOM 2285 C CA . ASN A 1 299 ? 18.081 23.273 2.826 1.00 91.69 299 ASN A CA 1
ATOM 2286 C C . ASN A 1 299 ? 17.008 24.356 2.617 1.00 91.69 299 ASN A C 1
ATOM 2288 O O . ASN A 1 299 ? 17.352 25.495 2.307 1.00 91.69 299 ASN A O 1
ATOM 2292 N N . LEU A 1 300 ? 15.721 24.005 2.726 1.00 90.81 300 LEU A N 1
ATOM 2293 C CA . LEU A 1 300 ? 14.617 24.959 2.641 1.00 90.81 300 LEU A CA 1
ATOM 2294 C C . LEU A 1 300 ? 14.573 25.847 3.888 1.00 90.81 300 LEU A C 1
ATOM 2296 O O . LEU A 1 300 ? 15.054 25.458 4.954 1.00 90.81 300 LEU A O 1
ATOM 2300 N N . ASP A 1 301 ? 13.934 27.012 3.776 1.00 91.81 301 ASP A N 1
ATOM 2301 C CA . ASP A 1 301 ? 13.653 27.847 4.944 1.00 91.81 301 ASP A CA 1
ATOM 2302 C C . ASP A 1 301 ? 12.822 27.075 5.978 1.00 91.81 301 ASP A C 1
ATOM 2304 O O . ASP A 1 301 ? 11.944 26.283 5.625 1.00 91.81 301 ASP A O 1
ATOM 2308 N N . LEU A 1 302 ? 13.066 27.324 7.264 1.00 91.75 302 LEU A N 1
ATOM 2309 C CA . LEU A 1 302 ? 12.366 26.619 8.335 1.00 91.75 302 LEU A CA 1
ATOM 2310 C C . LEU A 1 302 ? 10.842 26.824 8.254 1.00 91.75 302 LEU A C 1
ATOM 2312 O O . LEU A 1 302 ? 10.092 25.878 8.495 1.00 91.75 302 LEU A O 1
ATOM 2316 N N . ASN A 1 303 ? 10.367 28.009 7.849 1.00 90.56 303 ASN A N 1
ATOM 2317 C CA . ASN A 1 303 ? 8.933 28.247 7.671 1.00 90.56 303 ASN A CA 1
ATOM 2318 C C . ASN A 1 303 ? 8.362 27.425 6.515 1.00 90.56 303 ASN A C 1
ATOM 2320 O O . ASN A 1 303 ? 7.233 26.937 6.605 1.00 90.56 303 ASN A O 1
ATOM 2324 N N . ASP A 1 304 ? 9.131 27.248 5.440 1.00 89.81 304 ASP A N 1
ATOM 2325 C CA . ASP A 1 304 ? 8.741 26.402 4.317 1.00 89.81 304 ASP A CA 1
ATOM 2326 C C . ASP A 1 304 ? 8.701 24.929 4.726 1.00 89.81 304 ASP A C 1
ATOM 2328 O O . ASP A 1 304 ? 7.714 24.258 4.428 1.00 89.81 304 ASP A O 1
ATOM 2332 N N . GLN A 1 305 ? 9.700 24.442 5.470 1.00 92.81 305 GLN A N 1
ATOM 2333 C CA . GLN A 1 305 ? 9.712 23.073 6.002 1.00 92.81 305 GLN A CA 1
ATOM 2334 C C . GLN A 1 305 ? 8.477 22.802 6.875 1.00 92.81 305 GLN A C 1
ATOM 2336 O O . GLN A 1 305 ? 7.764 21.820 6.659 1.00 92.81 305 GLN A O 1
ATOM 2341 N N . VAL A 1 306 ? 8.177 23.707 7.814 1.00 92.31 306 VAL A N 1
ATOM 2342 C CA . VAL A 1 306 ? 7.000 23.612 8.694 1.00 92.31 306 VAL A CA 1
ATOM 2343 C C . VAL A 1 306 ? 5.704 23.663 7.889 1.00 92.31 306 VAL A C 1
ATOM 2345 O O . VAL A 1 306 ? 4.795 22.874 8.134 1.00 92.31 306 VAL A O 1
ATOM 2348 N N . THR A 1 307 ? 5.611 24.555 6.901 1.00 91.31 307 THR A N 1
ATOM 2349 C CA . THR A 1 307 ? 4.424 24.696 6.046 1.00 91.31 307 THR A CA 1
ATOM 2350 C C . THR A 1 307 ? 4.173 23.433 5.228 1.00 91.31 307 THR A C 1
ATOM 2352 O O . THR A 1 307 ? 3.050 22.934 5.190 1.00 91.31 307 THR A O 1
ATOM 2355 N N . LEU A 1 308 ? 5.209 22.904 4.579 1.00 92.81 308 LEU A N 1
ATOM 2356 C CA . LEU A 1 308 ? 5.125 21.693 3.768 1.00 92.81 308 LEU A CA 1
ATOM 2357 C C . LEU A 1 308 ? 4.670 20.492 4.602 1.00 92.81 308 LEU A C 1
ATOM 2359 O O . LEU A 1 308 ? 3.751 19.782 4.194 1.00 92.81 308 LEU A O 1
ATOM 2363 N N . LEU A 1 309 ? 5.234 20.317 5.801 1.00 93.88 309 LEU A N 1
ATOM 2364 C CA . LEU A 1 309 ? 4.810 19.267 6.725 1.00 93.88 309 LEU A CA 1
ATOM 2365 C C . LEU A 1 309 ? 3.376 19.485 7.212 1.00 93.88 309 LEU A C 1
ATOM 2367 O O . LEU A 1 309 ? 2.570 18.567 7.112 1.00 93.88 309 LEU A O 1
ATOM 2371 N N . LYS A 1 310 ? 3.017 20.697 7.656 1.00 91.31 310 LYS A N 1
ATOM 2372 C CA . LYS A 1 310 ? 1.673 21.021 8.169 1.00 91.31 310 LYS A CA 1
ATOM 2373 C C . LYS A 1 310 ? 0.557 20.583 7.219 1.00 91.31 310 LYS A C 1
ATOM 2375 O O . LYS A 1 310 ? -0.476 20.106 7.682 1.00 91.31 310 LYS A O 1
ATOM 2380 N N . TYR A 1 311 ? 0.761 20.741 5.915 1.00 90.31 311 TYR A N 1
ATOM 2381 C CA . TYR A 1 311 ? -0.248 20.399 4.915 1.00 90.31 311 TYR A CA 1
ATOM 2382 C C . TYR A 1 311 ? -0.052 19.016 4.274 1.00 90.31 311 TYR A C 1
ATOM 2384 O O . TYR A 1 311 ? -1.031 18.405 3.862 1.00 90.31 311 TYR A O 1
ATOM 2392 N N . GLY A 1 312 ? 1.174 18.487 4.210 1.00 94.19 312 GLY A N 1
ATOM 2393 C CA . GLY A 1 312 ? 1.453 17.194 3.575 1.00 94.19 312 GLY A CA 1
ATOM 2394 C C . GLY A 1 312 ? 1.282 15.972 4.485 1.00 94.19 312 GLY A C 1
ATOM 2395 O O . GLY A 1 312 ? 1.026 14.874 3.990 1.00 94.19 312 GLY A O 1
ATOM 2396 N N . VAL A 1 313 ? 1.413 16.119 5.811 1.00 94.19 313 VAL A N 1
ATOM 2397 C CA . VAL A 1 313 ? 1.496 14.957 6.722 1.00 94.19 313 VAL A CA 1
ATOM 2398 C C . VAL A 1 313 ? 0.250 14.078 6.708 1.00 94.19 313 VAL A C 1
ATOM 2400 O O . VAL A 1 313 ? 0.382 12.860 6.681 1.00 94.19 313 VAL A O 1
ATOM 2403 N N . TYR A 1 314 ? -0.956 14.646 6.675 1.00 92.06 314 TYR A N 1
ATOM 2404 C CA . TYR A 1 314 ? -2.180 13.837 6.716 1.00 92.06 314 TYR A CA 1
ATOM 2405 C C . TYR A 1 314 ? -2.425 13.072 5.412 1.00 92.06 314 TYR A C 1
ATOM 2407 O O . TYR A 1 314 ? -2.816 11.905 5.449 1.00 92.06 314 TYR A O 1
ATOM 2415 N N . GLU A 1 315 ? -2.127 13.684 4.264 1.00 95.50 315 GLU A N 1
ATOM 2416 C CA . GLU A 1 315 ? -2.169 13.002 2.967 1.00 95.50 315 GLU A CA 1
ATOM 2417 C C . GLU A 1 315 ? -1.164 11.839 2.928 1.00 95.50 315 GLU A C 1
ATOM 2419 O O . GLU A 1 315 ? -1.507 10.726 2.518 1.00 95.50 315 GLU A O 1
ATOM 2424 N N . ALA A 1 316 ? 0.053 12.067 3.434 1.00 96.62 316 ALA A N 1
ATOM 2425 C CA . ALA A 1 316 ? 1.075 11.035 3.568 1.00 96.62 316 ALA A CA 1
ATOM 2426 C C . ALA A 1 316 ? 0.634 9.905 4.515 1.00 96.62 316 ALA A C 1
ATOM 2428 O O . ALA A 1 316 ? 0.780 8.729 4.173 1.00 96.62 316 ALA A O 1
ATOM 2429 N N . ILE A 1 317 ? 0.040 10.237 5.667 1.00 95.62 317 ILE A N 1
ATOM 2430 C CA . ILE A 1 317 ? -0.502 9.255 6.616 1.00 95.62 317 ILE A CA 1
ATOM 2431 C C . ILE A 1 317 ? -1.553 8.383 5.936 1.00 95.62 317 ILE A C 1
ATOM 2433 O O . ILE A 1 317 ? -1.484 7.168 6.074 1.00 95.62 317 ILE A O 1
ATOM 2437 N N . PHE A 1 318 ? -2.494 8.939 5.167 1.00 95.38 318 PHE A N 1
ATOM 2438 C CA . PHE A 1 318 ? -3.514 8.121 4.498 1.00 95.38 318 PHE A CA 1
ATOM 2439 C C . PHE A 1 318 ? -2.936 7.231 3.398 1.00 95.38 318 PHE A C 1
ATOM 2441 O O . PHE A 1 318 ? -3.330 6.065 3.289 1.00 95.38 318 PHE A O 1
ATOM 2448 N N . ALA A 1 319 ? -1.956 7.726 2.636 1.00 96.69 319 ALA A N 1
ATOM 2449 C CA . ALA A 1 319 ? -1.229 6.905 1.673 1.00 96.69 319 ALA A CA 1
ATOM 2450 C C . ALA A 1 319 ? -0.544 5.709 2.359 1.00 96.69 319 ALA A C 1
ATOM 2452 O O . ALA A 1 319 ? -0.671 4.575 1.892 1.00 96.69 319 ALA A O 1
ATOM 2453 N N . MET A 1 320 ? 0.113 5.925 3.503 1.00 96.56 320 MET A N 1
ATOM 2454 C CA . MET A 1 320 ? 0.755 4.855 4.274 1.00 96.56 320 MET A CA 1
ATOM 2455 C C . MET A 1 320 ? -0.258 3.925 4.951 1.00 96.56 320 MET A C 1
ATOM 2457 O O . MET A 1 320 ? -0.102 2.707 4.878 1.00 96.56 320 MET A O 1
ATOM 2461 N N . LEU A 1 321 ? -1.331 4.474 5.527 1.00 95.81 321 LEU A N 1
ATOM 2462 C CA . LEU A 1 321 ? -2.403 3.735 6.197 1.00 95.81 321 LEU A CA 1
ATOM 2463 C C . LEU A 1 321 ? -3.035 2.701 5.260 1.00 95.81 321 LEU A C 1
ATOM 2465 O O . LEU A 1 321 ? -3.318 1.583 5.678 1.00 95.81 321 LEU A O 1
ATOM 2469 N N . SER A 1 322 ? -3.161 3.014 3.967 1.00 97.31 322 SER A N 1
ATOM 2470 C CA . SER A 1 322 ? -3.652 2.051 2.974 1.00 97.31 322 SER A CA 1
ATOM 2471 C C . SER A 1 322 ? -2.869 0.727 2.967 1.00 97.31 322 SER A C 1
ATOM 2473 O O . SER A 1 322 ? -3.449 -0.331 2.725 1.00 97.31 322 SER A O 1
ATOM 2475 N N . SER A 1 323 ? -1.572 0.755 3.293 1.00 97.06 323 SER A N 1
ATOM 2476 C CA . SER A 1 323 ? -0.695 -0.422 3.290 1.00 97.06 323 SER A CA 1
ATOM 2477 C C . SER A 1 323 ? -1.023 -1.424 4.392 1.00 97.06 323 SER A C 1
ATOM 2479 O O . SER A 1 323 ? -0.712 -2.605 4.244 1.00 97.06 323 SER A O 1
ATOM 2481 N N . VAL A 1 324 ? -1.658 -0.967 5.473 1.00 96.19 324 VAL A N 1
ATOM 2482 C CA . VAL A 1 324 ? -2.069 -1.796 6.613 1.00 96.19 324 VAL A CA 1
ATOM 2483 C C . VAL A 1 324 ? -3.555 -2.161 6.581 1.00 96.19 324 VAL A C 1
ATOM 2485 O O . VAL A 1 324 ? -4.035 -2.824 7.496 1.00 96.19 324 VAL A O 1
ATOM 2488 N N . MET A 1 325 ? -4.281 -1.771 5.531 1.00 97.31 325 MET A N 1
ATOM 2489 C CA . MET A 1 325 ? -5.715 -2.015 5.372 1.00 97.31 325 MET A CA 1
ATOM 2490 C C . MET A 1 325 ? -5.993 -3.036 4.266 1.00 97.31 325 MET A C 1
ATOM 2492 O O . MET A 1 325 ? -5.365 -3.033 3.205 1.00 97.31 325 MET A O 1
ATOM 2496 N N . ASN A 1 326 ? -6.997 -3.881 4.480 1.00 96.25 326 ASN A N 1
ATOM 2497 C CA . ASN A 1 326 ? -7.609 -4.708 3.446 1.00 96.25 326 ASN A CA 1
ATOM 2498 C C . ASN A 1 326 ? -9.139 -4.522 3.469 1.00 96.25 326 ASN A C 1
ATOM 2500 O O . ASN A 1 326 ? -9.667 -3.660 4.170 1.00 96.25 326 ASN A O 1
ATOM 2504 N N . LYS A 1 327 ? -9.862 -5.308 2.667 1.00 96.56 327 LYS A N 1
ATOM 2505 C CA . LYS A 1 327 ? -11.328 -5.227 2.589 1.00 96.56 327 LYS A CA 1
ATOM 2506 C C . LYS A 1 327 ? -12.034 -5.582 3.909 1.00 96.56 327 LYS A C 1
ATOM 2508 O O . LYS A 1 327 ? -13.156 -5.130 4.118 1.00 96.56 327 LYS A O 1
ATOM 2513 N N . ASP A 1 328 ? -11.380 -6.371 4.761 1.00 96.81 328 ASP A N 1
ATOM 2514 C CA . ASP A 1 328 ? -11.955 -6.993 5.954 1.00 96.81 328 ASP A CA 1
ATOM 2515 C C . ASP A 1 328 ? -11.587 -6.233 7.240 1.00 96.81 328 ASP A C 1
ATOM 2517 O O . ASP A 1 328 ? -12.231 -6.424 8.269 1.00 96.81 328 ASP A O 1
ATOM 2521 N N . GLY A 1 329 ? -10.568 -5.368 7.212 1.00 97.31 329 GLY A N 1
ATOM 2522 C CA . GLY A 1 329 ? -10.089 -4.651 8.391 1.00 97.31 329 GLY A CA 1
ATOM 2523 C C . GLY A 1 329 ? -8.717 -4.006 8.213 1.00 97.31 329 GLY A C 1
ATOM 2524 O O . GLY A 1 329 ? -8.234 -3.809 7.094 1.00 97.31 329 GLY A O 1
ATOM 2525 N N . MET A 1 330 ? -8.088 -3.656 9.332 1.00 96.56 330 MET A N 1
ATOM 2526 C CA . MET A 1 330 ? -6.799 -2.969 9.356 1.00 96.56 330 MET A CA 1
ATOM 2527 C C . MET A 1 330 ? -5.888 -3.475 10.474 1.00 96.56 330 MET A C 1
ATOM 2529 O O . MET A 1 330 ? -6.351 -3.837 11.555 1.00 96.56 330 MET A O 1
ATOM 2533 N N . LEU A 1 331 ? -4.579 -3.487 10.219 1.00 95.81 331 LEU A N 1
ATOM 2534 C CA . LEU A 1 331 ? -3.589 -3.776 11.253 1.00 95.81 331 LEU A CA 1
ATOM 2535 C C . LEU A 1 331 ? -3.428 -2.584 12.198 1.00 95.81 331 LEU A C 1
ATOM 2537 O O . LEU A 1 331 ? -3.436 -1.429 11.775 1.00 95.81 331 LEU A O 1
ATOM 2541 N N . VAL A 1 332 ? -3.216 -2.894 13.472 1.00 93.50 332 VAL A N 1
ATOM 2542 C CA . VAL A 1 332 ? -2.955 -1.945 14.561 1.00 93.50 332 VAL A CA 1
ATOM 2543 C C . VAL A 1 332 ? -1.791 -2.445 15.421 1.00 93.50 332 VAL A C 1
ATOM 2545 O O . VAL A 1 332 ? -1.312 -3.568 15.234 1.00 93.50 332 VAL A O 1
ATOM 2548 N N . ALA A 1 333 ? -1.307 -1.610 16.347 1.00 90.69 333 ALA A N 1
ATOM 2549 C CA . ALA A 1 333 ? -0.240 -1.956 17.295 1.00 90.69 333 ALA A CA 1
ATOM 2550 C C . ALA A 1 333 ? 0.996 -2.583 16.612 1.00 90.69 333 ALA A C 1
ATOM 2552 O O . ALA A 1 333 ? 1.444 -3.673 16.974 1.00 90.69 333 ALA A O 1
ATOM 2553 N N . TYR A 1 334 ? 1.503 -1.924 15.562 1.00 88.94 334 TYR A N 1
ATOM 2554 C CA . TYR A 1 334 ? 2.632 -2.388 14.742 1.00 88.94 334 TYR A CA 1
ATOM 2555 C C . TYR A 1 334 ? 2.468 -3.812 14.185 1.00 88.94 334 TYR A C 1
ATOM 2557 O O . TYR A 1 334 ? 3.436 -4.560 14.060 1.00 88.94 334 TYR A O 1
ATOM 2565 N N . GLY A 1 335 ? 1.241 -4.183 13.810 1.00 91.50 335 GLY A N 1
ATOM 2566 C CA . GLY A 1 335 ? 0.944 -5.471 13.182 1.00 91.50 335 GLY A CA 1
ATOM 2567 C C . GLY A 1 335 ? 0.642 -6.601 14.162 1.00 91.50 335 GLY A C 1
ATOM 2568 O O . GLY A 1 335 ? 0.411 -7.719 13.715 1.00 91.50 335 GLY A O 1
ATOM 2569 N N . ASN A 1 336 ? 0.609 -6.319 15.468 1.00 92.44 336 ASN A N 1
ATOM 2570 C CA . ASN A 1 336 ? 0.246 -7.300 16.493 1.00 92.44 336 ASN A CA 1
ATOM 2571 C C . ASN A 1 336 ? -1.270 -7.415 16.704 1.00 92.44 336 ASN A C 1
ATOM 2573 O O . ASN A 1 336 ? -1.725 -8.387 17.300 1.00 92.44 336 ASN A O 1
ATOM 2577 N N . GLY A 1 337 ? -2.054 -6.450 16.215 1.00 94.56 337 GLY A N 1
ATOM 2578 C CA . GLY A 1 337 ? -3.513 -6.500 16.237 1.00 94.56 337 GLY A CA 1
ATOM 2579 C C . GLY A 1 337 ? -4.114 -6.331 14.846 1.00 94.56 337 GLY A C 1
ATOM 2580 O O . GLY A 1 337 ? -3.513 -5.705 13.971 1.00 94.56 337 GLY A O 1
ATOM 2581 N N . PHE A 1 338 ? -5.312 -6.870 14.645 1.00 96.56 338 PHE A N 1
ATOM 2582 C CA . PHE A 1 338 ? -6.116 -6.673 13.443 1.00 96.56 338 PHE A CA 1
ATOM 2583 C C . PHE A 1 338 ? -7.548 -6.334 13.842 1.00 96.56 338 PHE A C 1
ATOM 2585 O O . PHE A 1 338 ? -8.258 -7.179 14.377 1.00 96.56 338 PHE A O 1
ATOM 2592 N N . ILE A 1 339 ? -7.978 -5.104 13.579 1.00 96.56 339 ILE A N 1
ATOM 2593 C CA . ILE A 1 339 ? -9.343 -4.664 13.862 1.00 96.56 339 ILE A CA 1
ATOM 2594 C C . ILE A 1 339 ? -10.206 -4.815 12.612 1.00 96.56 339 ILE A C 1
ATOM 2596 O O . ILE A 1 339 ? -9.832 -4.375 11.521 1.00 96.56 339 ILE A O 1
ATOM 2600 N N . THR A 1 340 ? -11.349 -5.480 12.754 1.00 97.75 340 THR A N 1
ATOM 2601 C CA . THR A 1 340 ? -12.232 -5.755 11.616 1.00 97.75 340 THR A CA 1
ATOM 2602 C C . THR A 1 340 ? -12.989 -4.499 11.181 1.00 97.75 340 THR A C 1
ATOM 2604 O O . THR A 1 340 ? -13.379 -3.667 12.002 1.00 97.75 340 THR A O 1
ATOM 2607 N N . ARG A 1 341 ? -13.226 -4.364 9.872 1.00 97.06 341 ARG A N 1
ATOM 2608 C CA . ARG A 1 341 ? -14.030 -3.276 9.298 1.00 97.06 341 ARG A CA 1
ATOM 2609 C C . ARG A 1 341 ? -15.458 -3.320 9.831 1.00 97.06 341 ARG A C 1
ATOM 2611 O O . ARG A 1 341 ? -16.020 -2.275 10.126 1.00 97.06 341 ARG A O 1
ATOM 2618 N N . GLU A 1 342 ? -16.021 -4.516 9.983 1.00 96.94 342 GLU A N 1
ATOM 2619 C CA . GLU A 1 342 ? -17.383 -4.687 10.493 1.00 96.94 342 GLU A CA 1
ATOM 2620 C C . GLU A 1 342 ? -17.517 -4.186 11.933 1.00 96.94 342 GLU A C 1
ATOM 2622 O O . GLU A 1 342 ? -18.445 -3.447 12.250 1.00 96.94 342 GLU A O 1
ATOM 2627 N N . PHE A 1 343 ? -16.535 -4.483 12.786 1.00 96.19 343 PHE A N 1
ATOM 2628 C CA . PHE A 1 343 ? -16.514 -3.929 14.133 1.00 96.19 343 PHE A CA 1
ATOM 2629 C C . PHE A 1 343 ? -16.412 -2.403 14.126 1.00 96.19 343 PHE A C 1
ATOM 2631 O O . PHE A 1 343 ? -17.210 -1.744 14.786 1.00 96.19 343 PHE A O 1
ATOM 2638 N N . LEU A 1 344 ? -15.508 -1.826 13.326 1.00 94.81 344 LEU A N 1
ATOM 2639 C CA . LEU A 1 344 ? -15.387 -0.368 13.195 1.00 94.81 344 LEU A CA 1
ATOM 2640 C C . LEU A 1 344 ? -16.684 0.290 12.696 1.00 94.81 344 LEU A C 1
ATOM 2642 O O . LEU A 1 344 ? -16.998 1.402 13.113 1.00 94.81 344 LEU A O 1
ATOM 2646 N N . LYS A 1 345 ? -17.447 -0.395 11.836 1.00 94.56 345 LYS A N 1
ATOM 2647 C CA . LYS A 1 345 ? -18.770 0.053 11.374 1.00 94.56 345 LYS A CA 1
ATOM 2648 C C . LYS A 1 345 ? -19.845 -0.008 12.454 1.00 94.56 345 LYS A C 1
ATOM 2650 O O . LYS A 1 345 ? -20.752 0.815 12.434 1.00 94.56 345 LYS A O 1
ATOM 2655 N N . SER A 1 346 ? -19.756 -0.974 13.368 1.00 94.06 346 SER A N 1
ATOM 2656 C CA . SER A 1 346 ? -20.721 -1.150 14.463 1.00 94.06 346 SER A CA 1
ATOM 2657 C C . SER A 1 346 ? -20.624 -0.072 15.550 1.00 94.06 346 SER A C 1
ATOM 2659 O O . SER A 1 346 ? -21.544 0.079 16.352 1.00 94.06 346 SER A O 1
ATOM 2661 N N . LEU A 1 347 ? -19.521 0.680 15.570 1.00 91.19 347 LEU A N 1
ATOM 2662 C CA . LEU A 1 347 ? -19.275 1.758 16.522 1.00 91.19 347 LEU A CA 1
ATOM 2663 C C . LEU A 1 347 ? -20.224 2.944 16.316 1.00 91.19 347 LEU A C 1
ATOM 2665 O O . LEU A 1 347 ? -20.689 3.224 15.206 1.00 91.19 347 LEU A O 1
ATOM 2669 N N . ARG A 1 348 ? -20.490 3.676 17.400 1.00 89.50 348 ARG A N 1
ATOM 2670 C CA . ARG A 1 348 ? -21.397 4.824 17.391 1.00 89.50 348 ARG A CA 1
ATOM 2671 C C . ARG A 1 348 ? -20.858 5.964 16.520 1.00 89.50 348 ARG A C 1
ATOM 2673 O O . ARG A 1 348 ? -19.653 6.195 16.398 1.00 89.50 348 ARG A O 1
ATOM 2680 N N . LYS A 1 349 ? -21.778 6.730 15.931 1.00 88.50 349 LYS A N 1
ATOM 2681 C CA . LYS A 1 349 ? -21.452 7.974 15.222 1.00 88.50 349 LYS A CA 1
ATOM 2682 C C . LYS A 1 349 ? -20.789 8.998 16.159 1.00 88.50 349 LYS A C 1
ATOM 2684 O O . LYS A 1 349 ? -21.172 9.062 17.330 1.00 88.50 349 LYS A O 1
ATOM 2689 N N . PRO A 1 350 ? -19.849 9.816 15.646 1.00 87.06 350 PRO A N 1
ATOM 2690 C CA . PRO A 1 350 ? -19.440 9.927 14.235 1.00 87.06 350 PRO A CA 1
ATOM 2691 C C . PRO A 1 350 ? -18.312 8.965 13.816 1.00 87.06 350 PRO A C 1
ATOM 2693 O O . PRO A 1 350 ? -17.833 9.033 12.687 1.00 87.06 350 PRO A O 1
ATOM 2696 N N . PHE A 1 351 ? -17.860 8.066 14.696 1.00 86.50 351 PHE A N 1
ATOM 2697 C CA . PHE A 1 351 ? -16.632 7.300 14.470 1.00 86.50 351 PHE A CA 1
ATOM 2698 C C . PHE A 1 351 ? -16.702 6.380 13.239 1.00 86.50 351 PHE A C 1
ATOM 2700 O O . PHE A 1 351 ? -15.777 6.362 12.423 1.00 86.50 351 PHE A O 1
ATOM 2707 N N . CYS A 1 352 ? -17.806 5.647 13.073 1.00 87.00 352 CYS A N 1
ATOM 2708 C CA . CYS A 1 352 ? -18.004 4.768 11.919 1.00 87.00 352 CYS A CA 1
ATOM 2709 C C . CYS A 1 352 ? -17.985 5.541 10.585 1.00 87.00 352 CYS A C 1
ATOM 2711 O O . CYS A 1 352 ? -17.331 5.106 9.634 1.00 87.00 352 CYS A O 1
ATOM 2713 N N . ASP A 1 353 ? -18.596 6.730 10.546 1.00 90.88 353 ASP A N 1
ATOM 2714 C CA . ASP A 1 353 ? -18.645 7.595 9.360 1.00 90.88 353 ASP A CA 1
ATOM 2715 C C . ASP A 1 353 ? -17.249 8.147 8.989 1.00 90.88 353 ASP A C 1
ATOM 2717 O O . ASP A 1 353 ? -16.943 8.331 7.812 1.00 90.88 353 ASP A O 1
ATOM 2721 N N . ILE A 1 354 ? -16.360 8.348 9.970 1.00 91.25 354 ILE A N 1
ATOM 2722 C CA . ILE A 1 354 ? -14.979 8.821 9.751 1.00 91.25 354 ILE A CA 1
ATOM 2723 C C . ILE A 1 354 ? -14.079 7.727 9.149 1.00 91.25 354 ILE A C 1
ATOM 2725 O O . ILE A 1 354 ? -13.141 8.023 8.398 1.00 91.25 354 ILE A O 1
ATOM 2729 N N . MET A 1 355 ? -14.319 6.457 9.489 1.00 92.25 355 MET A N 1
ATOM 2730 C CA . MET A 1 355 ? -13.455 5.348 9.072 1.00 92.25 355 MET A CA 1
ATOM 2731 C C . MET A 1 355 ? -13.770 4.821 7.672 1.00 92.25 355 MET A C 1
ATOM 2733 O O . MET A 1 355 ? -12.848 4.440 6.947 1.00 92.25 355 MET A O 1
ATOM 2737 N N . GLU A 1 356 ? -15.035 4.824 7.256 1.00 94.06 356 GLU A N 1
ATOM 2738 C CA . GLU A 1 356 ? -15.443 4.266 5.961 1.00 94.06 356 GLU A CA 1
ATOM 2739 C C . GLU A 1 356 ? -14.755 4.912 4.744 1.00 94.06 356 GLU A C 1
ATOM 2741 O O . GLU A 1 356 ? -14.204 4.170 3.921 1.00 94.06 356 GLU A O 1
ATOM 2746 N N . PRO A 1 357 ? -14.638 6.253 4.642 1.00 96.31 357 PRO A N 1
ATOM 2747 C CA . PRO A 1 357 ? -13.903 6.888 3.549 1.00 96.31 357 PRO A CA 1
ATOM 2748 C C . PRO A 1 357 ? -12.438 6.437 3.454 1.00 96.31 357 PRO A C 1
ATOM 2750 O O . PRO A 1 357 ? -11.882 6.348 2.357 1.00 96.31 357 PRO A O 1
ATOM 2753 N N . LYS A 1 358 ? -11.805 6.105 4.590 1.00 95.38 358 LYS A N 1
ATOM 2754 C CA . LYS A 1 358 ? -10.414 5.622 4.632 1.00 95.38 358 LYS A CA 1
ATOM 2755 C C . LYS A 1 358 ? -10.304 4.213 4.061 1.00 95.38 358 LYS A C 1
ATOM 2757 O O . LYS A 1 358 ? -9.365 3.941 3.315 1.00 95.38 358 LYS A O 1
ATOM 2762 N N . PHE A 1 359 ? -11.268 3.335 4.353 1.00 97.38 359 PHE A N 1
ATOM 2763 C CA . PHE A 1 359 ? -11.336 2.012 3.728 1.00 97.38 359 PHE A CA 1
ATOM 2764 C C . PHE A 1 359 ? -11.545 2.120 2.219 1.00 97.38 359 PHE A C 1
ATOM 2766 O O . PHE A 1 359 ? -10.838 1.462 1.455 1.00 97.38 359 PHE A O 1
ATOM 2773 N N . ASP A 1 360 ? -12.460 2.977 1.776 1.00 97.12 360 ASP A N 1
ATOM 2774 C CA . ASP A 1 360 ? -12.754 3.143 0.353 1.00 97.12 360 ASP A CA 1
ATOM 2775 C C . ASP A 1 360 ? -11.558 3.712 -0.419 1.00 97.12 360 ASP A C 1
ATOM 2777 O O . ASP A 1 360 ? -11.219 3.218 -1.502 1.00 97.12 360 ASP A O 1
ATOM 2781 N N . PHE A 1 361 ? -10.867 4.699 0.160 1.00 97.94 361 PHE A N 1
ATOM 2782 C CA . PHE A 1 361 ? -9.591 5.184 -0.358 1.00 97.94 361 PHE A CA 1
ATOM 2783 C C . PHE A 1 361 ? -8.557 4.057 -0.414 1.00 97.94 361 PHE A C 1
ATOM 2785 O O . PHE A 1 361 ? -7.975 3.814 -1.473 1.00 97.94 361 PHE A O 1
ATOM 2792 N N . ALA A 1 362 ? -8.358 3.330 0.689 1.00 97.81 362 ALA A N 1
ATOM 2793 C CA . ALA A 1 362 ? -7.359 2.276 0.770 1.00 97.81 362 ALA A CA 1
ATOM 2794 C C . ALA A 1 362 ? -7.594 1.180 -0.273 1.00 97.81 362 ALA A C 1
ATOM 2796 O O . ALA A 1 362 ? -6.632 0.685 -0.857 1.00 97.81 362 ALA A O 1
ATOM 2797 N N . MET A 1 363 ? -8.848 0.811 -0.558 1.00 97.25 363 MET A N 1
ATOM 2798 C CA . MET A 1 363 ? -9.146 -0.236 -1.541 1.00 97.25 363 MET A CA 1
ATOM 2799 C C . MET A 1 363 ? -8.806 0.217 -2.958 1.00 97.25 363 MET A C 1
ATOM 2801 O O . MET A 1 363 ? -8.197 -0.537 -3.721 1.00 97.25 363 MET A O 1
ATOM 2805 N N . LYS A 1 364 ? -9.127 1.470 -3.296 1.00 98.06 364 LYS A N 1
ATOM 2806 C CA . LYS A 1 364 ? -8.765 2.067 -4.587 1.00 98.06 364 LYS A CA 1
ATOM 2807 C C . LYS A 1 364 ? -7.251 2.237 -4.720 1.00 98.06 364 LYS A C 1
ATOM 2809 O O . LYS A 1 364 ? -6.687 1.879 -5.749 1.00 98.06 364 LYS A O 1
ATOM 2814 N N . PHE A 1 365 ? -6.582 2.723 -3.677 1.00 97.94 365 PHE A N 1
ATOM 2815 C CA . PHE A 1 365 ? -5.137 2.937 -3.685 1.00 97.94 365 PHE A CA 1
ATOM 2816 C C . PHE A 1 365 ? -4.360 1.613 -3.742 1.00 97.94 365 PHE A C 1
ATOM 2818 O O . PHE A 1 365 ? -3.409 1.474 -4.509 1.00 97.94 365 PHE A O 1
ATOM 2825 N N . ASN A 1 366 ? -4.805 0.582 -3.016 1.00 96.75 366 ASN A N 1
ATOM 2826 C CA . ASN A 1 366 ? -4.196 -0.748 -3.070 1.00 96.75 366 ASN A CA 1
ATOM 2827 C C . ASN A 1 366 ? -4.375 -1.447 -4.422 1.00 96.75 366 ASN A C 1
ATOM 2829 O O . ASN A 1 366 ? -3.518 -2.256 -4.788 1.00 96.75 366 ASN A O 1
ATOM 2833 N N . ALA A 1 367 ? -5.419 -1.114 -5.186 1.00 97.00 367 ALA A N 1
ATOM 2834 C CA . ALA A 1 367 ? -5.613 -1.626 -6.542 1.00 97.00 367 ALA A CA 1
ATOM 2835 C C . ALA A 1 367 ? -4.534 -1.148 -7.534 1.00 97.00 367 ALA A C 1
ATOM 2837 O O . ALA A 1 367 ? -4.327 -1.796 -8.559 1.00 97.00 367 ALA A O 1
ATOM 2838 N N . LEU A 1 368 ? -3.804 -0.069 -7.217 1.00 96.81 368 LEU A N 1
ATOM 2839 C CA . LEU A 1 368 ? -2.634 0.376 -7.986 1.00 96.81 368 LEU A CA 1
ATOM 2840 C C . LEU A 1 368 ? -1.425 -0.558 -7.819 1.00 96.81 368 LEU A C 1
ATOM 2842 O O . LEU A 1 368 ? -0.460 -0.455 -8.567 1.00 96.81 368 LEU A O 1
ATOM 2846 N N . GLU A 1 369 ? -1.470 -1.470 -6.843 1.00 95.00 369 GLU A N 1
ATOM 2847 C CA . GLU A 1 369 ? -0.435 -2.467 -6.549 1.00 95.00 369 GLU A CA 1
ATOM 2848 C C . GLU A 1 369 ? 0.965 -1.911 -6.216 1.00 95.00 369 GLU A C 1
ATOM 2850 O O . GLU A 1 369 ? 1.906 -2.698 -6.119 1.00 95.00 369 GLU A O 1
ATOM 2855 N N . LEU A 1 370 ? 1.078 -0.611 -5.923 1.00 96.31 370 LEU A N 1
ATOM 2856 C CA . LEU A 1 370 ? 2.330 0.066 -5.553 1.00 96.31 370 LEU A CA 1
ATOM 2857 C C . LEU A 1 370 ? 3.088 -0.686 -4.451 1.00 96.31 370 LEU A C 1
ATOM 2859 O O . LEU A 1 370 ? 2.462 -1.176 -3.495 1.00 96.31 370 LEU A O 1
ATOM 2863 N N . ASP A 1 371 ? 4.408 -0.791 -4.590 1.00 95.25 371 ASP A N 1
ATOM 2864 C CA . ASP A 1 371 ? 5.300 -1.337 -3.565 1.00 95.25 371 ASP A CA 1
ATOM 2865 C C . ASP A 1 371 ? 5.888 -0.238 -2.658 1.00 95.25 371 ASP A C 1
ATOM 2867 O O . ASP A 1 371 ? 5.517 0.929 -2.757 1.00 95.25 371 ASP A O 1
ATOM 2871 N N . ASP A 1 372 ? 6.750 -0.613 -1.708 1.00 97.12 372 ASP A N 1
ATOM 2872 C CA . ASP A 1 372 ? 7.350 0.353 -0.777 1.00 97.12 372 ASP A CA 1
ATOM 2873 C C . ASP A 1 372 ? 8.268 1.368 -1.484 1.00 97.12 372 ASP A C 1
ATOM 2875 O O . ASP A 1 372 ? 8.394 2.497 -1.015 1.00 97.12 372 ASP A O 1
ATOM 2879 N N . SER A 1 373 ? 8.877 1.008 -2.620 1.00 96.31 373 SER A N 1
ATOM 2880 C CA . SER A 1 373 ? 9.680 1.943 -3.415 1.00 96.31 373 SER A CA 1
ATOM 2881 C C . SER A 1 373 ? 8.776 3.006 -4.034 1.00 96.31 373 SER A C 1
ATOM 2883 O O . SER A 1 373 ? 9.031 4.199 -3.871 1.00 96.31 373 SER A O 1
ATOM 2885 N N . ASP A 1 374 ? 7.676 2.595 -4.664 1.00 97.44 374 ASP A N 1
ATOM 2886 C CA . ASP A 1 374 ? 6.691 3.515 -5.242 1.00 97.44 374 ASP A CA 1
ATOM 2887 C C . ASP A 1 374 ? 6.057 4.425 -4.176 1.00 97.44 374 ASP A C 1
ATOM 2889 O O . ASP A 1 374 ? 5.923 5.635 -4.369 1.00 97.44 374 ASP A O 1
ATOM 2893 N N . ILE A 1 375 ? 5.679 3.850 -3.028 1.00 97.88 375 ILE A N 1
ATOM 2894 C CA . ILE A 1 375 ? 5.053 4.591 -1.926 1.00 97.88 375 ILE A CA 1
ATOM 2895 C C . ILE A 1 375 ? 6.032 5.588 -1.320 1.00 97.88 375 ILE A C 1
ATOM 2897 O O . ILE A 1 375 ? 5.627 6.714 -1.045 1.00 97.88 375 ILE A O 1
ATOM 2901 N N . SER A 1 376 ? 7.308 5.224 -1.159 1.00 98.00 376 SER A N 1
ATOM 2902 C CA . SER A 1 376 ? 8.314 6.146 -0.622 1.00 98.00 376 SER A CA 1
ATOM 2903 C C . SER A 1 376 ? 8.455 7.407 -1.479 1.00 98.00 376 SER A C 1
ATOM 2905 O O . SER A 1 376 ? 8.478 8.520 -0.953 1.00 98.00 376 SER A O 1
ATOM 2907 N N . LEU A 1 377 ? 8.452 7.246 -2.806 1.00 97.88 377 LEU A N 1
ATOM 2908 C CA . LEU A 1 377 ? 8.486 8.350 -3.760 1.00 97.88 377 LEU A CA 1
ATOM 2909 C C . LEU A 1 377 ? 7.201 9.178 -3.715 1.00 97.88 377 LEU A C 1
ATOM 2911 O O . LEU A 1 377 ? 7.255 10.406 -3.738 1.00 97.88 377 LEU A O 1
ATOM 2915 N N . PHE A 1 378 ? 6.046 8.518 -3.632 1.00 97.75 378 PHE A N 1
ATOM 2916 C CA . PHE A 1 378 ? 4.754 9.194 -3.558 1.00 97.75 378 PHE A CA 1
ATOM 2917 C C . PHE A 1 378 ? 4.610 10.025 -2.274 1.00 97.75 378 PHE A C 1
ATOM 2919 O O . PHE A 1 378 ? 4.206 11.184 -2.335 1.00 97.75 378 PHE A O 1
ATOM 2926 N N . VAL A 1 379 ? 5.009 9.473 -1.126 1.00 97.50 379 VAL A N 1
ATOM 2927 C CA . VAL A 1 379 ? 5.021 10.172 0.168 1.00 97.50 379 VAL A CA 1
ATOM 2928 C C . VAL A 1 379 ? 5.994 11.352 0.141 1.00 97.50 379 VAL A C 1
ATOM 2930 O O . VAL A 1 379 ? 5.626 12.448 0.562 1.00 97.50 379 VAL A O 1
ATOM 2933 N N . ALA A 1 380 ? 7.200 11.173 -0.409 1.00 97.19 380 ALA A N 1
ATOM 2934 C CA . ALA A 1 380 ? 8.151 12.270 -0.583 1.00 97.19 380 ALA A CA 1
ATOM 2935 C C . ALA A 1 380 ? 7.570 13.397 -1.455 1.00 97.19 380 ALA A C 1
ATOM 2937 O O . ALA A 1 380 ? 7.671 14.571 -1.100 1.00 97.19 380 ALA A O 1
ATOM 2938 N N . ALA A 1 381 ? 6.896 13.049 -2.555 1.00 95.75 381 ALA A N 1
ATOM 2939 C CA . ALA A 1 381 ? 6.249 14.021 -3.427 1.00 95.75 381 ALA A CA 1
ATOM 2940 C C . ALA A 1 381 ? 5.137 14.803 -2.710 1.00 95.75 381 ALA A C 1
ATOM 2942 O O . ALA A 1 381 ? 5.075 16.021 -2.865 1.00 95.75 381 ALA A O 1
ATOM 2943 N N . ILE A 1 382 ? 4.299 14.139 -1.903 1.00 95.44 382 ILE A N 1
ATOM 2944 C CA . ILE A 1 382 ? 3.260 14.796 -1.091 1.00 95.44 382 ILE A CA 1
ATOM 2945 C C . ILE A 1 382 ? 3.890 15.826 -0.151 1.00 95.44 382 ILE A C 1
ATOM 2947 O O . ILE A 1 382 ? 3.498 16.992 -0.167 1.00 95.44 382 ILE A O 1
ATOM 2951 N N . ILE A 1 383 ? 4.901 15.422 0.625 1.00 94.69 383 ILE A N 1
ATOM 2952 C CA . ILE A 1 383 ? 5.567 16.307 1.590 1.00 94.69 383 ILE A CA 1
ATOM 2953 C C . ILE A 1 383 ? 6.163 17.519 0.870 1.00 94.69 383 ILE A C 1
ATOM 2955 O O . ILE A 1 383 ? 5.924 18.654 1.272 1.00 94.69 383 ILE A O 1
ATOM 2959 N N . CYS A 1 384 ? 6.871 17.309 -0.240 1.00 91.19 384 CYS A N 1
ATOM 2960 C CA . CYS A 1 384 ? 7.481 18.393 -1.009 1.00 91.19 384 CYS A CA 1
ATOM 2961 C C . CYS A 1 384 ? 6.467 19.283 -1.755 1.00 91.19 384 CYS A C 1
ATOM 2963 O O . CYS A 1 384 ? 6.843 20.353 -2.232 1.00 91.19 384 CYS A O 1
ATOM 2965 N N . CYS A 1 385 ? 5.195 18.880 -1.848 1.00 84.94 385 CYS A N 1
ATOM 2966 C CA . CYS A 1 385 ? 4.143 19.619 -2.553 1.00 84.94 385 CYS A CA 1
ATOM 2967 C C . CYS A 1 385 ? 3.035 20.168 -1.640 1.00 84.94 385 CYS A C 1
ATOM 2969 O O . CYS A 1 385 ? 2.166 20.883 -2.145 1.00 84.94 385 CYS A O 1
ATOM 2971 N N . GLY A 1 386 ? 3.069 19.897 -0.328 1.00 64.00 386 GLY A N 1
ATOM 2972 C CA . GLY A 1 386 ? 1.958 20.138 0.605 1.00 64.00 386 GLY A CA 1
ATOM 2973 C C . GLY A 1 386 ? 1.382 21.563 0.622 1.00 64.00 386 GLY A C 1
ATOM 2974 O O . GLY A 1 386 ? 0.257 21.767 1.046 1.00 64.00 386 GLY A O 1
ATOM 2975 N N . GLY A 1 387 ? 2.082 22.576 0.108 1.00 55.03 387 GLY A N 1
ATOM 2976 C CA . GLY A 1 387 ? 1.596 23.963 0.075 1.00 55.03 387 GLY A CA 1
ATOM 2977 C C . GLY A 1 387 ? 1.161 24.507 -1.292 1.00 55.03 387 GLY A C 1
ATOM 2978 O O . GLY A 1 387 ? 0.723 25.657 -1.363 1.00 55.03 387 GLY A O 1
ATOM 2979 N N . VAL A 1 388 ? 1.314 23.769 -2.398 1.00 54.00 388 VAL A N 1
ATOM 2980 C CA . VAL A 1 388 ? 1.229 24.372 -3.748 1.00 54.00 388 VAL A CA 1
ATOM 2981 C C . VAL A 1 388 ? -0.199 24.794 -4.120 1.00 54.00 388 VAL A C 1
ATOM 2983 O O . VAL A 1 388 ? -0.380 25.786 -4.827 1.00 54.00 388 VAL A O 1
ATOM 2986 N N . THR A 1 389 ? -1.225 24.146 -3.566 1.00 46.34 389 THR A N 1
ATOM 2987 C CA . THR A 1 389 ? -2.640 24.451 -3.850 1.00 46.34 389 THR A CA 1
ATOM 2988 C C . THR A 1 389 ? -3.069 25.850 -3.386 1.00 46.34 389 THR A C 1
ATOM 2990 O O . THR A 1 389 ? -4.029 26.391 -3.929 1.00 46.34 389 THR A O 1
ATOM 2993 N N . ARG A 1 390 ? -2.332 26.490 -2.459 1.00 45.91 390 ARG A N 1
ATOM 2994 C CA . ARG A 1 390 ? -2.568 27.887 -2.027 1.00 45.91 390 ARG A CA 1
ATOM 2995 C C . ARG A 1 390 ? -1.421 28.858 -2.359 1.00 45.91 390 ARG A C 1
ATOM 2997 O O . ARG A 1 390 ? -1.550 30.057 -2.134 1.00 45.91 390 ARG A O 1
ATOM 3004 N N . ARG A 1 391 ? -0.323 28.398 -2.977 1.00 45.03 391 ARG A N 1
ATOM 3005 C CA . ARG A 1 391 ? 0.818 29.236 -3.419 1.00 45.03 391 ARG A CA 1
ATOM 3006 C C . ARG A 1 391 ? 0.654 29.799 -4.839 1.00 45.03 391 ARG A C 1
ATOM 3008 O O . ARG A 1 391 ? 1.639 29.957 -5.555 1.00 45.03 391 ARG A O 1
ATOM 3015 N N . LYS A 1 392 ? -0.553 30.199 -5.259 1.00 42.16 392 LYS A N 1
ATOM 3016 C CA . LYS A 1 392 ? -0.722 30.941 -6.529 1.00 42.16 392 LYS A CA 1
ATOM 3017 C C . LYS A 1 392 ? -0.069 32.336 -6.542 1.00 42.16 392 LYS A C 1
ATOM 3019 O O . LYS A 1 392 ? -0.164 33.019 -7.553 1.00 42.16 392 LYS A O 1
ATOM 3024 N N . HIS A 1 393 ? 0.632 32.748 -5.479 1.00 42.91 393 HIS A N 1
ATOM 3025 C CA . HIS A 1 393 ? 1.269 34.066 -5.409 1.00 42.91 393 HIS A CA 1
ATOM 3026 C C . HIS A 1 393 ? 2.780 34.117 -5.170 1.00 42.91 393 HIS A C 1
ATOM 3028 O O . HIS A 1 393 ? 3.312 35.222 -5.108 1.00 42.91 393 HIS A O 1
ATOM 3034 N N . LYS A 1 394 ? 3.514 32.999 -5.096 1.00 38.84 394 LYS A N 1
ATOM 3035 C CA . LYS A 1 394 ? 4.988 33.069 -5.051 1.00 38.84 394 LYS A CA 1
ATOM 3036 C C . LYS A 1 394 ? 5.631 31.968 -5.885 1.00 38.84 394 LYS A C 1
ATOM 3038 O O . LYS A 1 394 ? 5.813 30.837 -5.447 1.00 38.84 394 LYS A O 1
ATOM 3043 N N . GLN A 1 395 ? 5.979 32.348 -7.109 1.00 45.81 395 GLN A N 1
ATOM 3044 C CA . GLN A 1 395 ? 6.898 31.638 -7.984 1.00 45.81 395 GLN A CA 1
ATOM 3045 C C . GLN A 1 395 ? 8.289 31.596 -7.330 1.00 45.81 395 GLN A C 1
ATOM 3047 O O . GLN A 1 395 ? 9.062 32.529 -7.497 1.00 45.81 395 GLN A O 1
ATOM 3052 N N . ALA A 1 396 ? 8.593 30.546 -6.568 1.00 45.56 396 ALA A N 1
ATOM 3053 C CA . ALA A 1 396 ? 9.958 30.147 -6.210 1.00 45.56 396 ALA A CA 1
ATOM 3054 C C . ALA A 1 396 ? 9.913 28.818 -5.442 1.00 45.56 396 ALA A C 1
ATOM 3056 O O . ALA A 1 396 ? 9.725 28.805 -4.232 1.00 45.56 396 ALA A O 1
ATOM 3057 N N . CYS A 1 397 ? 10.056 27.690 -6.134 1.00 40.22 397 CYS A N 1
ATOM 3058 C CA . CYS A 1 397 ? 10.548 26.467 -5.478 1.00 40.22 397 CYS A CA 1
ATOM 3059 C C . CYS A 1 397 ? 11.266 25.502 -6.435 1.00 40.22 397 CYS A C 1
ATOM 3061 O O . CYS A 1 397 ? 11.813 24.494 -6.007 1.00 40.22 397 CYS A O 1
ATOM 3063 N N . CYS A 1 398 ? 11.318 25.797 -7.737 1.00 37.72 398 CYS A N 1
ATOM 3064 C CA . CYS A 1 398 ? 12.039 24.963 -8.694 1.00 37.72 398 CYS A CA 1
ATOM 3065 C C . CYS A 1 398 ? 12.825 25.842 -9.670 1.00 37.72 398 CYS A C 1
ATOM 3067 O O . CYS A 1 398 ? 12.419 26.041 -10.811 1.00 37.72 398 CYS A O 1
ATOM 3069 N N . THR A 1 399 ? 13.954 26.386 -9.224 1.00 33.44 399 THR A N 1
ATOM 3070 C CA . THR A 1 399 ? 15.005 26.866 -10.130 1.00 33.44 399 THR A CA 1
ATOM 3071 C C . THR A 1 399 ? 16.269 26.075 -9.841 1.00 33.44 399 THR A C 1
ATOM 3073 O O . THR A 1 399 ? 16.880 26.231 -8.789 1.00 33.44 399 THR A O 1
ATOM 3076 N N . VAL A 1 400 ? 16.622 25.195 -10.779 1.00 33.81 400 VAL A N 1
ATOM 3077 C CA . VAL A 1 400 ? 17.890 24.456 -10.810 1.00 33.81 400 VAL A CA 1
ATOM 3078 C C . VAL A 1 400 ? 19.039 25.471 -10.951 1.00 33.81 400 VAL A C 1
ATOM 3080 O O . VAL A 1 400 ? 18.928 26.367 -11.795 1.00 33.81 400 VAL A O 1
ATOM 3083 N N . PRO A 1 401 ? 20.142 25.380 -10.184 1.00 30.33 401 PRO A N 1
ATOM 3084 C CA . PRO A 1 401 ? 21.267 26.288 -10.364 1.00 30.33 401 PRO A CA 1
ATOM 3085 C C . PRO A 1 401 ? 21.996 25.957 -11.674 1.00 30.33 401 PRO A C 1
ATOM 3087 O O . PRO A 1 401 ? 22.531 24.862 -11.833 1.00 30.33 401 PRO A O 1
ATOM 3090 N N . ARG A 1 402 ? 22.044 26.903 -12.622 1.00 32.69 402 ARG A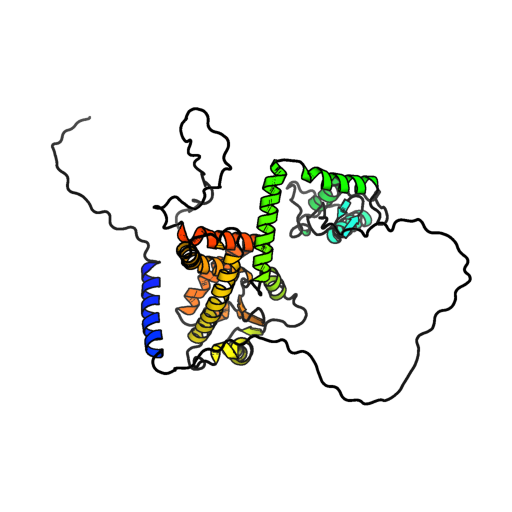 N 1
ATOM 3091 C CA . ARG A 1 402 ? 22.964 26.828 -13.769 1.00 32.69 402 ARG A CA 1
ATOM 3092 C C . ARG A 1 402 ? 24.355 27.285 -13.331 1.00 32.69 402 ARG A C 1
ATOM 3094 O O . ARG A 1 402 ? 24.506 28.368 -12.772 1.00 32.69 402 ARG A O 1
ATOM 3101 N N . THR A 1 403 ? 25.371 26.484 -13.633 1.00 34.66 403 THR A N 1
ATOM 3102 C CA . THR A 1 403 ? 26.786 26.869 -13.528 1.00 34.66 403 THR A CA 1
ATOM 3103 C C . THR A 1 403 ? 27.094 28.059 -14.449 1.00 34.66 403 THR A C 1
ATOM 3105 O O . THR A 1 403 ? 26.601 28.080 -15.583 1.00 34.66 403 THR A O 1
ATOM 3108 N N . PRO A 1 404 ? 27.918 29.036 -14.030 1.00 34.66 404 PRO A N 1
ATOM 3109 C CA . PRO A 1 404 ? 28.172 30.229 -14.828 1.00 34.66 404 PRO A CA 1
ATOM 3110 C C . PRO A 1 404 ? 29.113 29.909 -15.998 1.00 34.66 404 PRO A C 1
ATOM 3112 O O . PRO A 1 404 ? 30.257 29.503 -15.800 1.00 34.66 404 PRO A O 1
ATOM 3115 N N . SER A 1 405 ? 28.642 30.129 -17.226 1.00 33.97 405 SER A N 1
ATOM 3116 C CA . SER A 1 405 ? 29.497 30.267 -18.410 1.00 33.97 405 SER A CA 1
ATOM 3117 C C . SER A 1 405 ? 29.589 31.746 -18.811 1.00 33.97 405 SER A C 1
ATOM 3119 O O . SER A 1 405 ? 28.686 32.536 -18.544 1.00 33.97 405 SER A O 1
ATOM 3121 N N . LYS A 1 406 ? 30.759 32.108 -19.348 1.00 34.25 406 LYS A N 1
ATOM 3122 C CA . LYS A 1 406 ? 31.305 33.457 -19.599 1.00 34.25 406 LYS A CA 1
ATOM 3123 C C . LYS A 1 406 ? 30.363 34.450 -20.319 1.00 34.25 406 LYS A C 1
ATOM 3125 O O . LYS A 1 406 ? 29.464 34.027 -21.040 1.00 34.25 406 LYS A O 1
ATOM 3130 N N . PRO A 1 407 ? 30.607 35.773 -20.187 1.00 36.78 407 PRO A N 1
ATOM 3131 C CA . PRO A 1 407 ? 29.709 36.805 -20.691 1.00 36.78 407 PRO A CA 1
ATOM 3132 C C . PRO A 1 407 ? 29.924 37.064 -22.186 1.00 36.78 407 PRO A C 1
ATOM 3134 O O . PRO A 1 407 ? 31.050 37.272 -22.634 1.00 36.78 407 PRO A O 1
ATOM 3137 N N . GLY A 1 408 ? 28.832 37.119 -22.946 1.00 33.19 408 GLY A N 1
ATOM 3138 C CA . GLY A 1 408 ? 28.854 37.616 -24.317 1.00 33.19 408 GLY A CA 1
ATOM 3139 C C . GLY A 1 408 ? 27.533 37.412 -25.055 1.00 33.19 408 GLY A C 1
ATOM 3140 O O . GLY A 1 408 ? 27.231 36.301 -25.462 1.00 33.19 408 GLY A O 1
ATOM 3141 N N . GLY A 1 409 ? 26.802 38.510 -25.280 1.00 32.31 409 GLY A N 1
ATOM 3142 C CA . GLY A 1 409 ? 25.952 38.682 -26.464 1.00 32.31 409 GLY A CA 1
ATOM 3143 C C . GLY A 1 409 ? 24.489 38.226 -26.392 1.00 32.31 409 GLY A C 1
ATOM 3144 O O . GLY A 1 409 ? 24.190 37.056 -26.550 1.00 32.31 409 GLY A O 1
ATOM 3145 N N . GLN A 1 410 ? 23.608 39.232 -26.317 1.00 30.42 410 GLN A N 1
ATOM 3146 C CA . GLN A 1 410 ? 22.254 39.314 -26.895 1.00 30.42 410 GLN A CA 1
ATOM 3147 C C . GLN A 1 410 ? 21.154 38.353 -26.393 1.00 30.42 410 GLN A C 1
ATOM 3149 O O . GLN A 1 410 ? 21.164 37.145 -26.590 1.00 30.42 410 GLN A O 1
ATOM 3154 N N . SER A 1 411 ? 20.126 38.976 -25.806 1.00 37.41 411 SER A N 1
ATOM 3155 C CA . SER A 1 411 ? 18.802 38.403 -25.533 1.00 37.41 411 SER A CA 1
ATOM 3156 C C . SER A 1 411 ? 18.155 37.849 -26.808 1.00 37.41 411 SER A C 1
ATOM 3158 O O . SER A 1 411 ? 18.187 38.518 -27.845 1.00 37.41 411 SER A O 1
ATOM 3160 N N . PRO A 1 412 ? 17.466 36.700 -26.708 1.00 33.69 412 PRO A N 1
ATOM 3161 C CA . PRO A 1 412 ? 16.051 36.748 -27.057 1.00 33.69 412 PRO A CA 1
ATOM 3162 C C . PRO A 1 412 ? 15.130 35.995 -26.079 1.00 33.69 412 PRO A C 1
ATOM 3164 O O . PRO A 1 412 ? 15.457 34.945 -25.538 1.00 33.69 412 PRO A O 1
ATOM 3167 N N . ARG A 1 413 ? 13.950 36.605 -25.901 1.00 30.45 413 ARG A N 1
ATOM 3168 C CA . ARG A 1 413 ? 12.631 36.093 -25.473 1.00 30.45 413 ARG A CA 1
ATOM 3169 C C . ARG A 1 413 ? 12.558 34.711 -24.801 1.00 30.45 413 ARG A C 1
ATOM 3171 O O . ARG A 1 413 ? 12.769 33.676 -25.416 1.00 30.45 413 ARG A O 1
ATOM 3178 N N . SER A 1 414 ? 12.052 34.729 -23.569 1.00 29.58 414 SER A N 1
ATOM 3179 C CA . SER A 1 414 ? 11.545 33.577 -22.822 1.00 29.58 414 SER A CA 1
ATOM 3180 C C . SER A 1 414 ? 10.393 32.863 -23.548 1.00 29.58 414 SER A C 1
ATOM 3182 O O . SER A 1 414 ? 9.284 33.399 -23.622 1.00 29.58 414 SER A O 1
ATOM 3184 N N . GLU A 1 415 ? 10.621 31.635 -24.015 1.00 26.22 415 GLU A N 1
ATOM 3185 C CA . GLU A 1 415 ? 9.548 30.675 -24.284 1.00 26.22 415 GLU A CA 1
ATOM 3186 C C . GLU A 1 415 ? 9.158 29.984 -22.975 1.00 26.22 415 GLU A C 1
ATOM 3188 O O . GLU A 1 415 ? 9.958 29.308 -22.330 1.00 26.22 415 GLU A O 1
ATOM 3193 N N . VAL A 1 416 ? 7.906 30.183 -22.569 1.00 31.25 416 VAL A N 1
ATOM 3194 C CA . VAL A 1 416 ? 7.281 29.458 -21.464 1.00 31.25 416 VAL A CA 1
ATOM 3195 C C . VAL A 1 416 ? 6.757 28.140 -22.022 1.00 31.25 416 VAL A C 1
ATOM 3197 O O . VAL A 1 416 ? 5.697 28.101 -22.649 1.00 31.25 416 VAL A O 1
ATOM 3200 N N . THR A 1 417 ? 7.466 27.042 -21.784 1.00 27.62 417 THR A N 1
ATOM 3201 C CA . THR A 1 417 ? 6.934 25.699 -22.028 1.00 27.62 417 THR A CA 1
ATOM 3202 C C . THR A 1 417 ? 5.852 25.401 -20.989 1.00 27.62 417 THR A C 1
ATOM 3204 O O . THR A 1 417 ? 6.122 25.082 -19.832 1.00 27.62 417 THR A O 1
ATOM 3207 N N . LYS A 1 418 ? 4.585 25.528 -21.400 1.00 28.83 418 LYS A N 1
ATOM 3208 C CA . LYS A 1 418 ? 3.429 25.031 -20.642 1.00 28.83 418 LYS A CA 1
ATOM 3209 C C . LYS A 1 418 ? 3.545 23.512 -20.497 1.00 28.83 418 LYS A C 1
ATOM 3211 O O . LYS A 1 418 ? 3.324 22.777 -21.458 1.00 28.83 418 LYS A O 1
ATOM 3216 N N . CYS A 1 419 ? 3.824 23.036 -19.285 1.00 28.20 419 CYS A N 1
ATOM 3217 C CA . CYS A 1 419 ? 3.622 21.634 -18.935 1.00 28.20 419 CYS A CA 1
ATOM 3218 C C . CYS A 1 419 ? 2.110 21.359 -18.917 1.00 28.20 419 CYS A C 1
ATOM 3220 O O . CYS A 1 419 ? 1.398 21.718 -17.979 1.00 28.20 419 CYS A O 1
ATOM 3222 N N . SER A 1 420 ? 1.602 20.792 -20.009 1.00 30.30 420 SER A N 1
ATOM 3223 C CA . SER A 1 420 ? 0.204 20.394 -20.135 1.00 30.30 420 SER A CA 1
ATOM 3224 C C . SER A 1 420 ? 0.012 19.056 -19.426 1.00 30.30 420 SER A C 1
ATOM 3226 O O . SER A 1 420 ? 0.454 18.024 -19.924 1.00 30.30 420 SER A O 1
ATOM 3228 N N . ARG A 1 421 ? -0.666 19.046 -18.272 1.00 31.39 421 ARG A N 1
ATOM 3229 C CA . ARG A 1 421 ? -1.266 17.817 -17.734 1.00 31.39 421 ARG A CA 1
ATOM 3230 C C . ARG A 1 421 ? -2.691 17.695 -18.260 1.00 31.39 421 ARG A C 1
ATOM 3232 O O . ARG A 1 421 ? -3.627 18.268 -17.713 1.00 31.39 421 ARG A O 1
ATOM 3239 N N . SER A 1 422 ? -2.831 16.909 -19.318 1.00 37.62 422 SER A N 1
ATOM 3240 C CA . SER A 1 422 ? -4.080 16.290 -19.754 1.00 37.62 422 SER A CA 1
ATOM 3241 C C . SER A 1 422 ? -4.040 14.802 -19.417 1.00 37.62 422 SER A C 1
ATOM 3243 O O . SER A 1 422 ? -3.849 13.983 -20.303 1.00 37.62 422 SER A O 1
ATOM 3245 N N . VAL A 1 423 ? -4.197 14.446 -18.139 1.00 34.97 423 VAL A N 1
ATOM 3246 C CA . VAL A 1 423 ? -4.664 13.113 -17.714 1.00 34.97 423 VAL A CA 1
ATOM 3247 C C . VAL A 1 423 ? -5.398 13.292 -16.381 1.00 34.97 423 VAL A C 1
ATOM 3249 O O . VAL A 1 423 ? -4.844 13.886 -15.461 1.00 34.97 423 VAL A O 1
ATOM 3252 N N . LEU A 1 424 ? -6.628 12.775 -16.302 1.00 32.03 424 LEU A N 1
ATOM 3253 C CA . LEU A 1 424 ? -7.606 12.869 -15.202 1.00 32.03 424 LEU A CA 1
ATOM 3254 C C . LEU A 1 424 ? -8.440 14.158 -15.123 1.00 32.03 424 LEU A C 1
ATOM 3256 O O . LEU A 1 424 ? -8.498 14.827 -14.097 1.00 32.03 424 LEU A O 1
ATOM 3260 N N . LYS A 1 425 ? -9.213 14.428 -16.177 1.00 28.56 425 LYS A N 1
ATOM 3261 C CA . LYS A 1 425 ? -10.568 14.973 -16.015 1.00 28.56 425 LYS A CA 1
ATOM 3262 C C . LYS A 1 425 ? -11.537 14.189 -16.908 1.00 28.56 425 LYS A C 1
ATOM 3264 O O . LYS A 1 425 ? -11.225 13.899 -18.057 1.00 28.56 425 LYS A O 1
ATOM 3269 N N . THR A 1 426 ? -12.684 13.862 -16.310 1.00 27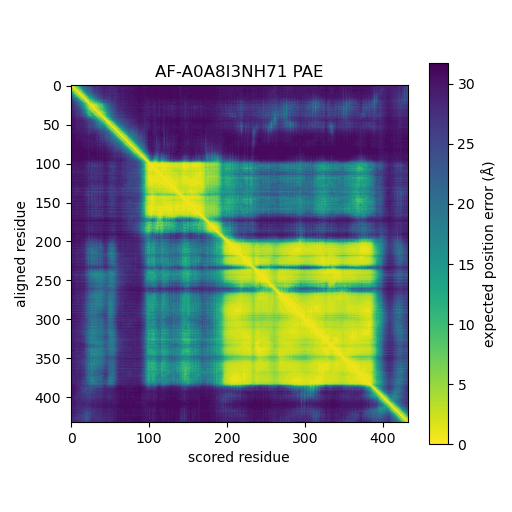.98 426 THR A N 1
ATOM 3270 C CA . THR A 1 426 ? -13.995 13.567 -16.918 1.00 27.98 426 THR A CA 1
ATOM 3271 C C . THR A 1 426 ? -14.181 12.281 -17.737 1.00 27.98 426 THR A C 1
ATOM 3273 O O . THR A 1 426 ? -14.055 12.276 -18.956 1.00 27.98 426 THR A O 1
ATOM 3276 N N . GLN A 1 427 ? -14.677 11.236 -17.067 1.00 27.03 427 GLN A N 1
ATOM 3277 C CA . GLN A 1 427 ? -15.917 10.569 -17.492 1.00 27.03 427 GLN A CA 1
ATOM 3278 C C . GLN A 1 427 ? -16.864 10.498 -16.287 1.00 27.03 427 GLN A C 1
ATOM 3280 O O . GLN A 1 427 ? -16.915 9.513 -15.559 1.00 27.03 427 GLN A O 1
ATOM 3285 N N . THR A 1 428 ? -17.577 11.593 -16.045 1.00 30.78 428 THR A N 1
ATOM 3286 C CA . THR A 1 428 ? -18.861 11.578 -15.342 1.00 30.78 428 THR A CA 1
ATOM 3287 C C . THR A 1 428 ? -19.932 11.301 -16.394 1.00 30.78 428 THR A C 1
ATOM 3289 O O . THR A 1 428 ? -20.139 12.120 -17.287 1.00 30.78 428 THR A O 1
ATOM 3292 N N . LEU A 1 429 ? -20.569 10.132 -16.321 1.00 27.61 429 LEU A N 1
ATOM 3293 C CA . LEU A 1 429 ? -21.850 9.878 -16.983 1.00 27.61 429 LEU A CA 1
ATOM 3294 C C . LEU A 1 429 ? -22.966 10.489 -16.114 1.00 27.61 429 LEU A C 1
ATOM 3296 O O . LEU A 1 429 ? -22.865 10.408 -14.887 1.00 27.61 429 LEU A O 1
ATOM 3300 N N . PRO A 1 430 ? -23.995 11.121 -16.704 1.00 30.94 430 PRO A N 1
ATOM 3301 C CA . PRO A 1 430 ? -25.070 11.742 -15.947 1.00 30.94 430 PRO A CA 1
ATOM 3302 C C . PRO A 1 430 ? -26.160 10.719 -15.624 1.00 30.94 430 PRO A C 1
ATOM 3304 O O . PRO A 1 430 ? -26.529 9.948 -16.500 1.00 30.94 430 PRO A O 1
ATOM 3307 N N . GLY A 1 431 ? -26.690 10.801 -14.400 1.00 30.77 431 GLY A N 1
ATOM 3308 C CA . GLY A 1 431 ? -28.040 10.383 -14.013 1.00 30.77 431 GLY A CA 1
ATOM 3309 C C . GLY A 1 431 ? -28.400 8.907 -14.205 1.00 30.77 431 GLY A C 1
ATOM 3310 O O . GLY A 1 431 ? -28.432 8.401 -15.322 1.00 30.77 431 GLY A O 1
ATOM 3311 N N . TRP A 1 432 ? -28.766 8.248 -13.112 1.00 29.17 432 TRP A N 1
ATOM 3312 C CA . TRP A 1 432 ? -30.116 7.757 -12.791 1.00 29.17 432 TRP A CA 1
ATOM 3313 C C . TRP A 1 432 ? -30.038 7.001 -11.463 1.00 29.17 432 TRP A C 1
ATOM 3315 O O . TRP A 1 432 ? -29.031 6.285 -11.254 1.00 29.17 432 TRP A O 1
#

Radius of gyration: 32.09 Å; Cα contacts (8 Å, |Δi|>4): 324; chains: 1; bounding box: 93×98×77 Å

pLDDT: mean 70.98, std 27.76, range [24.39, 98.44]

Solvent-accessible surface area (backbone atoms only — not comparable to full-atom values): 27469 Å² total; per-residue (Å²): 136,83,85,89,84,86,88,86,89,83,91,81,88,82,81,89,80,89,86,78,72,76,76,59,58,58,58,53,52,54,51,52,58,51,50,55,62,55,56,76,65,63,86,83,74,97,72,87,87,78,90,79,84,89,78,87,85,82,87,86,86,89,83,90,85,91,84,89,89,80,90,85,82,86,85,87,85,85,88,86,88,87,88,89,88,88,88,88,75,85,81,75,78,76,80,76,82,68,91,48,52,8,80,59,30,68,37,71,34,74,45,61,48,31,61,28,46,25,19,67,71,57,49,53,49,53,54,49,37,63,76,68,64,61,83,58,74,87,64,89,79,72,60,85,49,30,68,91,49,47,83,76,43,65,33,43,43,50,53,44,38,49,74,67,50,42,32,86,88,41,70,52,88,85,61,76,53,70,68,57,51,48,48,54,52,45,58,63,62,60,63,77,74,48,79,73,43,54,60,53,49,48,53,51,50,50,51,49,51,39,28,53,39,41,63,69,50,40,88,81,42,40,67,60,34,46,36,52,78,67,71,63,48,88,84,68,76,47,51,68,28,63,50,73,67,42,41,55,52,41,42,69,66,72,39,34,83,77,42,64,83,75,44,75,84,50,60,68,64,58,46,54,49,48,50,53,48,55,53,47,53,56,48,50,54,34,50,51,58,36,46,57,60,36,91,66,46,70,75,46,56,70,69,55,49,52,45,17,45,73,53,10,49,65,60,34,48,54,62,55,50,25,43,40,43,59,97,63,25,33,53,36,76,91,57,53,26,31,39,29,42,67,37,51,55,72,42,66,82,67,56,21,70,66,48,50,61,53,50,56,48,21,55,60,57,52,71,69,64,69,52,58,59,56,46,30,53,50,39,52,50,36,35,79,46,32,49,58,93,77,45,87,82,60,97,78,88,83,79,82,86,76,81,90,72,84,92,78,84,80,89,79,81,88,80,80,81,77,84,79,85,88,77,93,80,84,90,79,80,81,87,133

InterPro domains:
  IPR000536 Nuclear hormone receptor, ligand-binding domain [PF00104] (270-385)
  IPR000536 Nuclear hormone receptor, ligand-binding domain [PS51843] (239-432)
  IPR001628 Zinc finger, nuclear hormone receptor-type [PF00105] (101-167)
  IPR001628 Zinc finger, nuclear hormone receptor-type [PR00047] (102-118)
  IPR001628 Zinc finger, nuclear hormone receptor-type [PR00047] (118-133)
  IPR001628 Zinc finger, nuclear hormone receptor-type [PR00047] (150-158)
  IPR001628 Zinc finger, nuclear hormone receptor-type [PR00047] (158-166)
  IPR001628 Zinc finger, nuclear hormone receptor-type [PS00031] (102-128)
  IPR001628 Zinc finger, nuclear hormone receptor-type [PS51030] (99-173)
  IPR001628 Zinc finger, nuclear hormone receptor-type [SM00399] (99-169)
  IPR001723 Nuclear hormone receptor [PR00398] (162-172)
  IPR001723 Nuclear hormone receptor [PR00398] (279-300)
  IPR001723 Nuclear hormone receptor [PR00398] (300-316)
  IPR001723 Nuclear hormone receptor [PR00398] (368-383)
  IPR003074 Peroxisome proliferator-activated receptor [PR01288] (192-206)
  IPR003074 Peroxisome proliferator-activated receptor [PR01288] (206-225)
  IPR003074 Peroxisome proliferator-activated receptor [PR01288] (318-331)
  IPR003074 Peroxisome proliferator-activated receptor [PR01288] (335-350)
  IPR003074 Peroxisome proliferator-activated receptor [PR01288] (353-366)
  IPR003076 Peroxisome proliferator-activated receptor alpha [PR01289] (9-27)